Protein AF-0000000084686199 (afdb_homodimer)

Sequence (414 aa):
MIKLYGYPRSRSTRVVWMLEELGVDYEYIKIELLKGAGQAEDYLKVHADGKVPAIDDDGFVLTESAAIMTYLGDKYPASNLVPMPNSKQRAKYDEWCFFVLTELEQPLWTTGKHTFVFPEEKRVPEILEIARWEFLKACKVLAQRLENKTFALGESFSAIDILVAQTLLWAKAFDMPTGSKELDAYRDRISARPSLGRVVDRETAANMIKLYGYPRSRSTRVVWMLEELGVDYEYIKIELLKGAGQAEDYLKVHADGKVPAIDDDGFVLTESAAIMTYLGDKYPASNLVPMPNSKQRAKYDEWCFFVLTELEQPLWTTGKHTFVFPEEKRVPEILEIARWEFLKACKVLAQRLENKTFALGESFSAIDILVAQTLLWAKAFDMPTGSKELDAYRDRISARPSLGRVVDRETAAN

pLDDT: mean 95.41, std 4.51, range [64.5, 98.81]

Radius of gyration: 20.32 Å; Cα contacts (8 Å, |Δi|>4): 627; chains: 2; bounding box: 50×51×52 Å

Secondary structure (DSSP, 8-state):
-EEEEE-TTSTHHHHHHHHHHHT--EEEEE--GGGTGGG-HHHHTT-TTS-S-EEEETTEEEESHHHHHHHHHHHSGGG-SSPPTTSHHHHHHHHHHHHIIIIIHHHHHHHHIIIIIS-GGG--TTHHHHHHHHHHHHHHHHHHHTTT-SBTTBSS--HHHHHHHHHHHHHHHTT---S-HHHHHHHHHHHTSHHHHHHHHHHHHT-/-EEEEE-TTSTHHHHHHHHHHHT--EEEEE--GGGTGGG-HHHHTT-TTS-S-EEEETTEEEESHHHHHHHHHHHSGGG-SSPPTTSHHHHHHHHHHHHIIIIIHHHHHHHHIIIIIS-GGG--TTHHHHHHHHHHHHHHHHHHHTTT-SBTTBSS--HHHHHHHHHHHHHHHTT---S-HHHHHHHHHHHTSHHHHHHHHHHHHT-

Solvent-accessible surface area (backbone atoms only — not comparable to full-atom values): 22101 Å² total; per-residue (Å²): 110,37,33,37,38,23,38,75,91,41,61,21,44,53,43,46,31,50,39,49,69,67,68,57,80,65,45,79,42,74,48,52,55,94,78,46,46,23,70,34,69,76,43,31,72,72,28,76,81,28,63,59,25,33,35,34,54,78,81,49,67,44,42,47,46,68,28,42,47,51,46,52,21,60,75,44,52,88,68,52,36,40,60,59,76,88,34,72,63,27,38,48,48,43,26,48,52,50,45,44,54,62,45,42,36,40,27,52,51,52,40,43,39,42,72,68,66,43,57,77,91,69,39,48,70,76,48,45,63,52,23,50,52,48,27,39,55,33,37,52,48,48,50,59,66,35,58,97,40,90,24,69,89,32,93,50,75,34,54,60,42,46,55,52,28,53,47,50,48,49,29,55,75,68,71,44,77,61,89,40,72,64,55,53,50,50,30,51,58,62,60,64,40,68,39,48,58,52,33,52,51,53,44,54,66,68,102,108,36,33,35,38,23,38,73,92,42,60,21,45,53,44,47,29,50,39,49,68,66,68,57,79,65,46,80,44,73,48,51,55,95,78,47,45,23,70,34,71,77,42,31,74,70,27,76,83,28,64,57,26,32,35,35,55,77,80,49,68,44,42,48,46,69,28,43,47,49,45,51,21,61,74,44,53,88,69,52,36,40,60,59,76,90,33,73,62,25,39,51,50,43,24,49,52,48,45,44,54,62,45,42,36,40,27,52,50,52,41,42,38,41,72,69,66,43,57,76,92,68,39,48,69,78,48,46,63,51,23,51,53,48,28,38,55,34,35,52,47,49,49,61,66,38,57,98,40,91,23,68,89,32,94,50,74,34,54,61,43,47,54,51,29,53,46,50,48,49,29,54,75,67,71,44,78,60,88,41,72,65,54,53,50,49,31,52,59,61,59,64,39,68,40,48,58,53,34,52,51,54,45,53,69,67,101

Organism: NCBI:txid1198232

Foldseek 3Di:
DKEWEDAPLDLSLLVLLLCLLLVDDYHYHYQPVVVPSLVDPVNCVQPVVSHDTWMQDPNDIDGDSLVSSQVVCVVRVVSVQAPDPPDPLNVVVVVLVCLLVVQQQVLLVLLCCQPPVPPVVPHDPVCNVVSLVSNLVSLVVQCVQCVPALENSHDDHHSSLSSLLSSVVSCVVSVRDNPDPVSVVSSVVSCPDVSSVVSCVVNVVND/DKEWEDAPLDLSLLVLLLCLLLVDDYHYHYQPVVVPSLVDPVNCVQPVVSHDTWMQDPNDIDGDSLVSSQVVCVVRVVSVQAPDPPDPLNVVVVVLVCLLVVQQQVLLVLLCCQPPVPPVVPHDPVCNVVSLVSNLVSLVVQCVQCVPALENSHDDHHSSLSSLLSSVVSCVVSVRDNPDPVSVVSSVVSCPDVSSVVSCVVNVVND

Nearest PDB structures (foldseek):
  4gf0-assembly1_A  TM=7.961E-01  e=8.601E-12  Sulfitobacter sp. NAS-14.1
  3vwx-assembly2_B  TM=8.158E-01  e=9.839E-11  Musca domestica
  5a5k-assembly4_N  TM=7.632E-01  e=4.019E-11  Arabidopsis thaliana
  3zmk-assembly2_D  TM=8.577E-01  e=1.071E-09  Anopheles funestus
  5a4w-assembly1_F  TM=7.670E-01  e=1.878E-10  Arabidopsis thaliana

Structure (mmCIF, N/CA/C/O backbone):
data_AF-0000000084686199-model_v1
#
loop_
_entity.id
_entity.type
_entity.pdbx_description
1 polymer 'Glutathione S-transferase'
#
loop_
_atom_site.group_PDB
_atom_site.id
_atom_site.type_symbol
_atom_site.label_atom_id
_atom_site.label_alt_id
_atom_site.label_comp_id
_atom_site.label_asym_id
_atom_site.label_entity_id
_atom_site.label_seq_id
_atom_site.pdbx_PDB_ins_code
_atom_site.Cartn_x
_atom_site.Cartn_y
_atom_site.Cartn_z
_atom_site.occupancy
_atom_site.B_iso_or_equiv
_atom_site.auth_seq_id
_atom_site.auth_comp_id
_atom_site.auth_asym_id
_atom_site.auth_atom_id
_atom_site.pdbx_PDB_model_num
ATOM 1 N N . MET A 1 1 ? -10.711 6.617 24.469 1 91.88 1 MET A N 1
ATOM 2 C CA . MET A 1 1 ? -9.898 7.637 23.797 1 91.88 1 MET A CA 1
ATOM 3 C C . MET A 1 1 ? -8.859 6.992 22.891 1 91.88 1 MET A C 1
ATOM 5 O O . MET A 1 1 ? -8.281 5.961 23.234 1 91.88 1 MET A O 1
ATOM 9 N N . ILE A 1 2 ? -8.648 7.531 21.766 1 97.38 2 ILE A N 1
ATOM 10 C CA . ILE A 1 2 ? -7.695 6.988 20.797 1 97.38 2 ILE A CA 1
ATOM 11 C C . ILE A 1 2 ? -6.273 7.246 21.281 1 97.38 2 ILE A C 1
ATOM 13 O O . ILE A 1 2 ? -5.934 8.367 21.672 1 97.38 2 ILE A O 1
ATOM 17 N N . LYS A 1 3 ? -5.473 6.176 21.375 1 98.25 3 LYS A N 1
ATOM 18 C CA . LYS A 1 3 ? -4.031 6.273 21.578 1 98.25 3 LYS A CA 1
ATOM 19 C C . LYS A 1 3 ? -3.275 6.141 20.266 1 98.25 3 LYS A C 1
ATOM 21 O O . LYS A 1 3 ? -3.555 5.238 19.469 1 98.25 3 LYS A O 1
ATOM 26 N N . LEU A 1 4 ? -2.393 7.043 20.016 1 98.31 4 LEU A N 1
ATOM 27 C CA . LEU A 1 4 ? -1.535 6.984 18.844 1 98.31 4 LEU A CA 1
ATOM 28 C C . LEU A 1 4 ? -0.074 6.805 19.234 1 98.31 4 LEU A C 1
ATOM 30 O O . LEU A 1 4 ? 0.504 7.676 19.891 1 98.31 4 LEU A O 1
ATOM 34 N N . TYR A 1 5 ? 0.464 5.645 18.922 1 97.94 5 TYR A N 1
ATOM 35 C CA . TYR A 1 5 ? 1.896 5.402 19.047 1 97.94 5 TYR A CA 1
ATOM 36 C C . TYR A 1 5 ? 2.648 5.926 17.828 1 97.94 5 TYR A C 1
ATOM 38 O O . TYR A 1 5 ? 2.408 5.484 16.703 1 97.94 5 TYR A O 1
ATOM 46 N N . GLY A 1 6 ? 3.502 6.906 18.094 1 96.5 6 GLY A N 1
ATOM 47 C CA . GLY A 1 6 ? 4.16 7.555 16.969 1 96.5 6 GLY A CA 1
ATOM 48 C C . GLY A 1 6 ? 5.574 8 17.281 1 96.5 6 GLY A C 1
ATOM 49 O O . GLY A 1 6 ? 6.086 7.738 18.375 1 96.5 6 GLY A O 1
ATOM 50 N N . TYR A 1 7 ? 6.207 8.484 16.281 1 94.81 7 TYR A N 1
ATOM 51 C CA . TYR A 1 7 ? 7.531 9.094 16.312 1 94.81 7 TYR A CA 1
ATOM 52 C C . TYR A 1 7 ? 7.617 10.273 15.352 1 94.81 7 TYR A C 1
ATOM 54 O O . TYR A 1 7 ? 7.164 10.18 14.203 1 94.81 7 TYR A O 1
ATOM 62 N N . PRO A 1 8 ? 8.219 11.422 15.781 1 91.12 8 PRO A N 1
ATOM 63 C CA . PRO A 1 8 ? 8.266 12.594 14.906 1 91.12 8 PRO A CA 1
ATOM 64 C C . PRO A 1 8 ? 8.945 12.297 13.57 1 91.12 8 PRO A C 1
ATOM 66 O O . PRO A 1 8 ? 9.938 11.562 13.523 1 91.12 8 PRO A O 1
ATOM 69 N N . ARG A 1 9 ? 8.453 12.883 12.547 1 88.44 9 ARG A N 1
ATOM 70 C CA . ARG A 1 9 ? 8.992 12.805 11.188 1 88.44 9 ARG A CA 1
ATOM 71 C C . ARG A 1 9 ? 8.945 11.375 10.664 1 88.44 9 ARG A C 1
ATOM 73 O O . ARG A 1 9 ? 9.836 10.953 9.93 1 88.44 9 ARG A O 1
ATOM 80 N N . SER A 1 10 ? 8.062 10.594 11.156 1 93.88 10 SER A N 1
ATOM 81 C CA . SER A 1 10 ? 7.773 9.25 10.664 1 93.88 10 SER A CA 1
ATOM 82 C C . SER A 1 10 ? 6.41 9.195 9.984 1 93.88 10 SER A C 1
ATOM 84 O O . SER A 1 10 ? 5.781 10.227 9.758 1 93.88 10 SER A O 1
ATOM 86 N N . ARG A 1 11 ? 6.004 8.039 9.578 1 96.88 11 ARG A N 1
ATOM 87 C CA . ARG A 1 11 ? 4.691 7.879 8.953 1 96.88 11 ARG A CA 1
ATOM 88 C C . ARG A 1 11 ? 3.574 8.156 9.953 1 96.88 11 ARG A C 1
ATOM 90 O O . ARG A 1 11 ? 2.416 8.328 9.57 1 96.88 11 ARG A O 1
ATOM 97 N N . SER A 1 12 ? 3.904 8.211 11.25 1 97.25 12 SER A N 1
ATOM 98 C CA . SER A 1 12 ? 2.893 8.547 12.242 1 97.25 12 SER A CA 1
ATOM 99 C C . SER A 1 12 ? 2.461 10.008 12.117 1 97.25 12 SER A C 1
ATOM 101 O O . SER A 1 12 ? 1.386 10.383 12.594 1 97.25 12 SER A O 1
ATOM 103 N N . THR A 1 13 ? 3.314 10.836 11.469 1 97.19 13 THR A N 1
ATOM 104 C CA . THR A 1 13 ? 3.012 12.25 11.305 1 97.19 13 THR A CA 1
ATOM 105 C C . THR A 1 13 ? 1.723 12.438 10.508 1 97.19 13 THR A C 1
ATOM 107 O O . THR A 1 13 ? 0.923 13.328 10.812 1 97.19 13 THR A O 1
ATOM 110 N N . ARG A 1 14 ? 1.491 11.617 9.531 1 98 14 ARG A N 1
ATOM 111 C CA . ARG A 1 14 ? 0.288 11.781 8.727 1 98 14 ARG A CA 1
ATOM 112 C C . ARG A 1 14 ? -0.955 11.359 9.5 1 98 14 ARG A C 1
ATOM 114 O O . ARG A 1 14 ? -2.047 11.883 9.266 1 98 14 ARG A O 1
ATOM 121 N N . VAL A 1 15 ? -0.817 10.445 10.469 1 98.44 15 VAL A N 1
ATOM 122 C CA . VAL A 1 15 ? -1.944 10.055 11.312 1 98.44 15 VAL A CA 1
ATOM 123 C C . VAL A 1 15 ? -2.256 11.172 12.305 1 98.44 15 VAL A C 1
ATOM 125 O O . VAL A 1 15 ? -3.422 11.492 12.547 1 98.44 15 VAL A O 1
ATOM 128 N N . VAL A 1 16 ? -1.215 11.805 12.867 1 98 16 VAL A N 1
ATOM 129 C CA . VAL A 1 16 ? -1.406 12.977 13.719 1 98 16 VAL A CA 1
ATOM 130 C C . VAL A 1 16 ? -2.143 14.062 12.938 1 98 16 VAL A C 1
ATOM 132 O O . VAL A 1 16 ? -3.113 14.641 13.43 1 98 16 VAL A O 1
ATOM 135 N N . TRP A 1 17 ? -1.646 14.297 11.734 1 98.31 17 TRP A N 1
ATOM 136 C CA . TRP A 1 17 ? -2.246 15.297 10.852 1 98.31 17 TRP A CA 1
ATOM 137 C C . TRP A 1 17 ? -3.727 15.016 10.633 1 98.31 17 TRP A C 1
ATOM 139 O O . TRP A 1 17 ? -4.566 15.906 10.766 1 98.31 17 TRP A O 1
ATOM 149 N N . MET A 1 18 ? -4.07 13.758 10.375 1 98.31 18 MET A N 1
ATOM 150 C CA . MET A 1 18 ? -5.453 13.32 10.195 1 98.31 18 MET A CA 1
ATOM 151 C C . MET A 1 18 ? -6.285 13.609 11.438 1 98.31 18 MET A C 1
ATOM 153 O O . MET A 1 18 ? -7.402 14.125 11.336 1 98.31 18 MET A O 1
ATOM 157 N N . LEU A 1 19 ? -5.785 13.227 12.578 1 98.19 19 LEU A N 1
ATOM 158 C CA . LEU A 1 19 ? -6.5 13.422 13.836 1 98.19 19 LEU A CA 1
ATOM 159 C C . LEU A 1 19 ? -6.727 14.906 14.109 1 98.19 19 LEU A C 1
ATOM 161 O O . LEU A 1 19 ? -7.793 15.297 14.586 1 98.19 19 LEU A O 1
ATOM 165 N N . GLU A 1 20 ? -5.734 15.711 13.789 1 97.69 20 GLU A N 1
ATOM 166 C CA . GLU A 1 20 ? -5.863 17.156 13.953 1 97.69 20 GLU A CA 1
ATOM 167 C C . GLU A 1 20 ? -6.922 17.719 13.008 1 97.69 20 GLU A C 1
ATOM 169 O O . GLU A 1 20 ? -7.676 18.625 13.391 1 97.69 20 GLU A O 1
ATOM 174 N N . GLU A 1 21 ? -6.961 17.266 11.797 1 98 21 GLU A N 1
ATOM 175 C CA . GLU A 1 21 ? -7.992 17.688 10.852 1 98 21 GLU A CA 1
ATOM 176 C C . GLU A 1 21 ? -9.383 17.297 11.344 1 98 21 GLU A C 1
ATOM 178 O O . GLU A 1 21 ? -10.352 18.031 11.133 1 98 21 GLU A O 1
ATOM 183 N N . LEU A 1 22 ? -9.492 16.125 11.945 1 97.69 22 LEU A N 1
ATOM 184 C CA . LEU A 1 22 ? -10.766 15.617 12.445 1 97.69 22 LEU A CA 1
ATOM 185 C C . LEU A 1 22 ? -11.211 16.375 13.688 1 97.69 22 LEU A C 1
ATOM 187 O O . LEU A 1 22 ? -12.398 16.391 14.023 1 97.69 22 LEU A O 1
ATOM 191 N N . GLY A 1 23 ? -10.266 16.938 14.391 1 96.38 23 GLY A N 1
ATOM 192 C CA . GLY A 1 23 ? -10.57 17.672 15.609 1 96.38 23 GLY A CA 1
ATOM 193 C C . GLY A 1 23 ? -10.984 16.766 16.75 1 96.38 23 GLY A C 1
ATOM 194 O O . GLY A 1 23 ? -11.859 17.125 17.547 1 96.38 23 GLY A O 1
ATOM 195 N N . VAL A 1 24 ? -10.43 15.602 16.828 1 95.94 24 VAL A N 1
ATOM 196 C CA . VAL A 1 24 ? -10.789 14.656 17.875 1 95.94 24 VAL A CA 1
ATOM 197 C C . VAL A 1 24 ? -9.656 14.539 18.891 1 95.94 24 VAL A C 1
ATOM 199 O O . VAL A 1 24 ? -8.484 14.703 18.531 1 95.94 24 VAL A O 1
ATOM 202 N N . ASP A 1 25 ? -10.055 14.258 20.078 1 95.56 25 ASP A N 1
ATOM 203 C CA . ASP A 1 25 ? -9.062 14.07 21.125 1 95.56 25 ASP A CA 1
ATOM 204 C C . ASP A 1 25 ? -8.367 12.719 21 1 95.56 25 ASP A C 1
ATOM 206 O O . ASP A 1 25 ? -9 11.719 20.656 1 95.56 25 ASP A O 1
ATOM 210 N N . TYR A 1 26 ? -7.102 12.719 21.281 1 97.12 26 TYR A N 1
ATOM 211 C CA . TYR A 1 26 ? -6.301 11.5 21.281 1 97.12 26 TYR A CA 1
ATOM 212 C C . TYR A 1 26 ? -5.094 11.633 22.203 1 97.12 26 TYR A C 1
ATOM 214 O O . TYR A 1 26 ? -4.703 12.742 22.562 1 97.12 26 TYR A O 1
ATOM 222 N N . GLU A 1 27 ? -4.578 10.539 22.625 1 97.19 27 GLU A N 1
ATOM 223 C CA . GLU A 1 27 ? -3.332 10.477 23.375 1 97.19 27 GLU A CA 1
ATOM 224 C C . GLU A 1 27 ? -2.16 10.094 22.484 1 97.19 27 GLU A C 1
ATOM 226 O O . GLU A 1 27 ? -2.191 9.055 21.828 1 97.19 27 GLU A O 1
ATOM 231 N N . TYR A 1 28 ? -1.181 10.945 22.406 1 96.38 28 TYR A N 1
ATOM 232 C CA . TYR A 1 28 ? 0.023 10.672 21.625 1 96.38 28 TYR A CA 1
ATOM 233 C C . TYR A 1 28 ? 1.096 10.016 22.484 1 96.38 28 TYR A C 1
ATOM 235 O O . TYR A 1 28 ? 1.507 10.578 23.516 1 96.38 28 TYR A O 1
ATOM 243 N N . ILE A 1 29 ? 1.559 8.859 22.172 1 95.88 29 ILE A N 1
ATOM 244 C CA . ILE A 1 29 ? 2.604 8.109 22.859 1 95.88 29 ILE A CA 1
ATOM 245 C C . ILE A 1 29 ? 3.832 7.984 21.969 1 95.88 29 ILE A C 1
ATOM 247 O O . ILE A 1 29 ? 3.805 7.266 20.969 1 95.88 29 ILE A O 1
ATOM 251 N N . LYS A 1 30 ? 4.859 8.68 22.328 1 95.31 30 LYS A N 1
ATOM 252 C CA . LYS A 1 30 ? 6.09 8.648 21.547 1 95.31 30 LYS A CA 1
ATOM 253 C C . LYS A 1 30 ? 6.859 7.348 21.781 1 95.31 30 LYS A C 1
ATOM 255 O O . LYS A 1 30 ? 7.129 6.977 22.922 1 95.31 30 LYS A O 1
ATOM 260 N N . ILE A 1 31 ? 7.18 6.637 20.688 1 94.5 31 ILE A N 1
ATOM 261 C CA . ILE A 1 31 ? 8.031 5.449 20.734 1 94.5 31 ILE A CA 1
ATOM 262 C C . ILE A 1 31 ? 9.453 5.816 20.312 1 94.5 31 ILE A C 1
ATOM 264 O O . ILE A 1 31 ? 9.688 6.188 19.172 1 94.5 31 ILE A O 1
ATOM 268 N N . GLU A 1 32 ? 10.406 5.699 21.219 1 91 32 GLU A N 1
ATOM 269 C CA . GLU A 1 32 ? 11.797 6.043 20.938 1 91 32 GLU A CA 1
ATOM 270 C C . GLU A 1 32 ? 12.445 4.992 20.031 1 91 32 GLU A C 1
ATOM 272 O O . GLU A 1 32 ? 13.281 4.207 20.484 1 91 32 GLU A O 1
ATOM 277 N N . LEU A 1 33 ? 12.227 5.043 18.797 1 86.81 33 LEU A N 1
ATOM 278 C CA . LEU A 1 33 ? 12.656 4.051 17.812 1 86.81 33 LEU A CA 1
ATOM 279 C C . LEU A 1 33 ? 14.18 3.957 17.781 1 86.81 33 LEU A C 1
ATOM 281 O O . LEU A 1 33 ? 14.742 2.859 17.688 1 86.81 33 LEU A O 1
ATOM 285 N N . LEU A 1 34 ? 14.852 5.066 17.891 1 82.62 34 LEU A N 1
ATOM 286 C CA . LEU A 1 34 ? 16.312 5.105 17.75 1 82.62 34 LEU A CA 1
ATOM 287 C C . LEU A 1 34 ? 16.984 4.52 19 1 82.62 34 LEU A C 1
ATOM 289 O O . LEU A 1 34 ? 18.172 4.184 18.953 1 82.62 34 LEU A O 1
ATOM 293 N N . LYS A 1 35 ? 16.203 4.398 20.062 1 84.75 35 LYS A N 1
ATOM 294 C CA . LYS A 1 35 ? 16.734 3.836 21.297 1 84.75 35 LYS A CA 1
ATOM 295 C C . LYS A 1 35 ? 16.297 2.389 21.469 1 84.75 35 LYS A C 1
ATOM 297 O O . LYS A 1 35 ? 16.438 1.821 22.562 1 84.75 35 LYS A O 1
ATOM 302 N N . GLY A 1 36 ? 15.57 1.92 20.469 1 85.81 36 GLY A N 1
ATOM 303 C CA . GLY A 1 36 ? 15.203 0.512 20.469 1 85.81 36 GLY A CA 1
ATOM 304 C C . GLY A 1 36 ? 13.852 0.249 21.094 1 85.81 36 GLY A C 1
ATOM 305 O O . GLY A 1 36 ? 13.438 -0.904 21.234 1 85.81 36 GLY A O 1
ATOM 306 N N . ALA A 1 37 ? 13.125 1.212 21.438 1 86.19 37 ALA A N 1
ATOM 307 C CA . ALA A 1 37 ? 11.852 1.062 22.125 1 86.19 37 ALA A CA 1
ATOM 308 C C . ALA A 1 37 ? 10.844 0.319 21.266 1 86.19 37 ALA A C 1
ATOM 310 O O . ALA A 1 37 ? 9.891 -0.275 21.766 1 86.19 37 ALA A O 1
ATOM 311 N N . GLY A 1 38 ? 11.047 0.394 20 1 88.75 38 GLY A N 1
ATOM 312 C CA . GLY A 1 38 ? 10.18 -0.332 19.094 1 88.75 38 GLY A CA 1
ATOM 313 C C . GLY A 1 38 ? 10.289 -1.839 19.234 1 88.75 38 GLY A C 1
ATOM 314 O O . GLY A 1 38 ? 9.391 -2.572 18.812 1 88.75 38 GLY A O 1
ATOM 315 N N . GLN A 1 39 ? 11.273 -2.301 19.891 1 88.25 39 GLN A N 1
ATOM 316 C CA . GLN A 1 39 ? 11.516 -3.734 20 1 88.25 39 GLN A CA 1
ATOM 317 C C . GLN A 1 39 ? 11.188 -4.23 21.406 1 88.25 39 GLN A C 1
ATOM 319 O O . GLN A 1 39 ? 11.383 -5.41 21.719 1 88.25 39 GLN A O 1
ATOM 324 N N . ALA A 1 40 ? 10.734 -3.33 22.219 1 90.94 40 ALA A N 1
ATOM 325 C CA . ALA A 1 40 ? 10.305 -3.734 23.547 1 90.94 40 ALA A CA 1
ATOM 326 C C . ALA A 1 40 ? 9.117 -4.691 23.484 1 90.94 40 ALA A C 1
ATOM 328 O O . ALA A 1 40 ? 8.227 -4.52 22.641 1 90.94 40 ALA A O 1
ATOM 329 N N . GLU A 1 41 ? 9.102 -5.629 24.344 1 90.81 41 GLU A N 1
ATOM 330 C CA . GLU A 1 41 ? 8.094 -6.684 24.344 1 90.81 41 GLU A CA 1
ATOM 331 C C . GLU A 1 41 ? 6.684 -6.105 24.406 1 90.81 41 GLU A C 1
ATOM 333 O O . GLU A 1 41 ? 5.789 -6.555 23.688 1 90.81 41 GLU A O 1
ATOM 338 N N . ASP A 1 42 ? 6.5 -5.188 25.25 1 91.31 42 ASP A N 1
ATOM 339 C CA . ASP A 1 42 ? 5.176 -4.605 25.438 1 91.31 42 ASP A CA 1
ATOM 340 C C . ASP A 1 42 ? 4.699 -3.896 24.172 1 91.31 42 ASP A C 1
ATOM 342 O O . ASP A 1 42 ? 3.512 -3.928 23.844 1 91.31 42 ASP A O 1
ATOM 346 N N . TYR A 1 43 ? 5.691 -3.24 23.469 1 93.06 43 TYR A N 1
ATOM 347 C CA . TYR A 1 43 ? 5.289 -2.529 22.266 1 93.06 43 TYR A CA 1
ATOM 348 C C . TYR A 1 43 ? 5.082 -3.498 21.109 1 93.06 43 TYR A C 1
ATOM 350 O O . TYR A 1 43 ? 4.223 -3.277 20.25 1 93.06 43 TYR A O 1
ATOM 358 N N . LEU A 1 44 ? 5.824 -4.578 21.125 1 91.5 44 LEU A N 1
ATOM 359 C CA . LEU A 1 44 ? 5.688 -5.57 20.078 1 91.5 44 LEU A CA 1
ATOM 360 C C . LEU A 1 44 ? 4.312 -6.227 20.109 1 91.5 44 LEU A C 1
ATOM 362 O O . LEU A 1 44 ? 3.852 -6.773 19.109 1 91.5 44 LEU A O 1
ATOM 366 N N . LYS A 1 45 ? 3.627 -6.121 21.172 1 90.81 45 LYS A N 1
ATOM 367 C CA . LYS A 1 45 ? 2.248 -6.594 21.281 1 90.81 45 LYS A CA 1
ATOM 368 C C . LYS A 1 45 ? 1.286 -5.645 20.578 1 90.81 45 LYS A C 1
ATOM 370 O O . LYS A 1 45 ? 0.172 -6.031 20.219 1 90.81 45 LYS A O 1
ATOM 375 N N . VAL A 1 46 ? 1.719 -4.383 20.438 1 92.62 46 VAL A N 1
ATOM 376 C CA . VAL A 1 46 ? 0.921 -3.359 19.766 1 92.62 46 VAL A CA 1
ATOM 377 C C . VAL A 1 46 ? 1.222 -3.369 18.266 1 92.62 46 VAL A C 1
ATOM 379 O O . VAL A 1 46 ? 0.303 -3.408 17.438 1 92.62 46 VAL A O 1
ATOM 382 N N . HIS A 1 47 ? 2.482 -3.406 17.984 1 94 47 HIS A N 1
ATOM 383 C CA . HIS A 1 47 ? 2.979 -3.439 16.609 1 94 47 HIS A CA 1
ATOM 384 C C . HIS A 1 47 ? 3.998 -4.559 16.422 1 94 47 HIS A C 1
ATOM 386 O O . HIS A 1 47 ? 5.172 -4.398 16.766 1 94 47 HIS A O 1
ATOM 392 N N . ALA A 1 48 ? 3.633 -5.555 15.742 1 89.12 48 ALA A N 1
ATOM 393 C CA . ALA A 1 48 ? 4.422 -6.777 15.633 1 89.12 48 ALA A CA 1
ATOM 394 C C . ALA A 1 48 ? 5.766 -6.508 14.953 1 89.12 48 ALA A C 1
ATOM 396 O O . ALA A 1 48 ? 6.746 -7.211 15.211 1 89.12 48 ALA A O 1
ATOM 397 N N . ASP A 1 49 ? 5.855 -5.457 14.156 1 90.25 49 ASP A N 1
ATOM 398 C CA . ASP A 1 49 ? 7.082 -5.105 13.453 1 90.25 49 ASP A CA 1
ATOM 399 C C . ASP A 1 49 ? 7.891 -4.078 14.234 1 90.25 49 ASP A C 1
ATOM 401 O O . ASP A 1 49 ? 8.984 -3.688 13.82 1 90.25 49 ASP A O 1
ATOM 405 N N . GLY A 1 50 ? 7.328 -3.615 15.344 1 91.88 50 GLY A N 1
ATOM 406 C CA . GLY A 1 50 ? 8.016 -2.631 16.172 1 91.88 50 GLY A CA 1
ATOM 407 C C . GLY A 1 50 ? 8.102 -1.265 15.523 1 91.88 50 GLY A C 1
ATOM 408 O O . GLY A 1 50 ? 8.961 -0.458 15.875 1 91.88 50 GLY A O 1
ATOM 409 N N . LYS A 1 51 ? 7.27 -1.052 14.57 1 94 51 LYS A N 1
ATOM 410 C CA . LYS A 1 51 ? 7.277 0.207 13.828 1 94 51 LYS A CA 1
ATOM 411 C C . LYS A 1 51 ? 6.16 1.131 14.305 1 94 51 LYS A C 1
ATOM 413 O O . LYS A 1 51 ? 5.508 0.859 15.312 1 94 51 LYS A O 1
ATOM 418 N N . VAL A 1 52 ? 6.102 2.281 13.766 1 96 52 VAL A N 1
ATOM 419 C CA . VAL A 1 52 ? 5.012 3.238 13.93 1 96 52 VAL A CA 1
ATOM 420 C C . VAL A 1 52 ? 4.484 3.656 12.562 1 96 52 VAL A C 1
ATOM 422 O O . VAL A 1 52 ? 5.199 3.568 11.555 1 96 52 VAL A O 1
ATOM 425 N N . PRO A 1 53 ? 3.277 4.031 12.453 1 98 53 PRO A N 1
ATOM 426 C CA . PRO A 1 53 ? 2.297 4.293 13.516 1 98 53 PRO A CA 1
ATOM 427 C C . PRO A 1 53 ? 1.532 3.039 13.93 1 98 53 PRO A C 1
ATOM 429 O O . PRO A 1 53 ? 1.497 2.057 13.18 1 98 53 PRO A O 1
ATOM 432 N N . ALA A 1 54 ? 0.944 3.119 15.102 1 98.44 54 ALA A N 1
ATOM 433 C CA . ALA A 1 54 ? -0.127 2.246 15.578 1 98.44 54 ALA A CA 1
ATOM 434 C C . ALA A 1 54 ? -1.156 3.031 16.391 1 98.44 54 ALA A C 1
ATOM 436 O O . ALA A 1 54 ? -0.817 4.02 17.047 1 98.44 54 ALA A O 1
ATOM 437 N N . ILE A 1 55 ? -2.387 2.641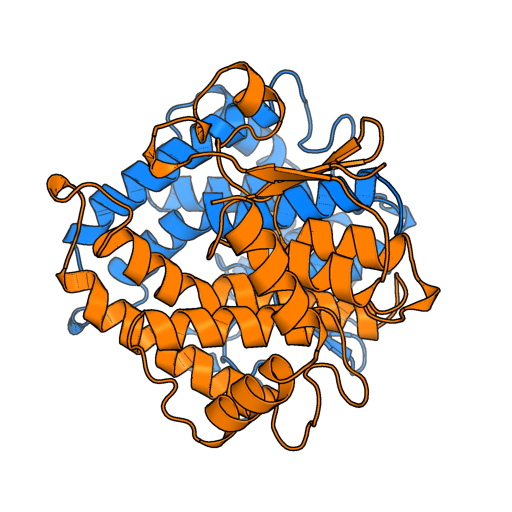 16.297 1 98.62 55 ILE A N 1
ATOM 438 C CA . ILE A 1 55 ? -3.375 3.23 17.188 1 98.62 55 ILE A CA 1
ATOM 439 C C . ILE A 1 55 ? -3.996 2.141 18.062 1 98.62 55 ILE A C 1
ATOM 441 O O . ILE A 1 55 ? -3.984 0.962 17.703 1 98.62 55 ILE A O 1
ATOM 445 N N . ASP A 1 56 ? -4.441 2.463 19.188 1 98.44 56 ASP A N 1
ATOM 446 C CA . ASP A 1 56 ? -5.316 1.698 20.078 1 98.44 56 ASP A CA 1
ATOM 447 C C . ASP A 1 56 ? -6.605 2.465 20.375 1 98.44 56 ASP A C 1
ATOM 449 O O . ASP A 1 56 ? -6.594 3.441 21.125 1 98.44 56 ASP A O 1
ATOM 453 N N . ASP A 1 57 ? -7.672 2.154 19.672 1 98.19 57 ASP A N 1
ATOM 454 C CA . ASP A 1 57 ? -8.984 2.76 19.859 1 98.19 57 ASP A CA 1
ATOM 455 C C . ASP A 1 57 ? -9.852 1.899 20.781 1 98.19 57 ASP A C 1
ATOM 457 O O . ASP A 1 57 ? -10.719 1.164 20.312 1 98.19 57 ASP A O 1
ATOM 461 N N . ASP A 1 58 ? -9.695 2.061 22.109 1 96.69 58 ASP A N 1
ATOM 462 C CA . ASP A 1 58 ? -10.422 1.316 23.141 1 96.69 58 ASP A CA 1
ATOM 463 C C . ASP A 1 58 ? -10.258 -0.189 22.938 1 96.69 58 ASP A C 1
ATOM 465 O O . ASP A 1 58 ? -11.242 -0.927 22.875 1 96.69 58 ASP A O 1
ATOM 469 N N . GLY A 1 59 ? -9.062 -0.581 22.703 1 96.69 59 GLY A N 1
ATOM 470 C CA . GLY A 1 59 ? -8.75 -1.997 22.594 1 96.69 59 GLY A CA 1
ATOM 471 C C . GLY A 1 59 ? -8.594 -2.463 21.156 1 96.69 59 GLY A C 1
ATOM 472 O O . GLY A 1 59 ? -8.062 -3.545 20.906 1 96.69 59 GLY A O 1
ATOM 473 N N . PHE A 1 60 ? -9.031 -1.702 20.219 1 97.75 60 PHE A N 1
ATOM 474 C CA . PHE A 1 60 ? -8.859 -2.035 18.812 1 97.75 60 PHE A CA 1
ATOM 475 C C . PHE A 1 60 ? -7.539 -1.479 18.281 1 97.75 60 PHE A C 1
ATOM 477 O O . PHE A 1 60 ? -7.43 -0.281 18.016 1 97.75 60 PHE A O 1
ATOM 484 N N . VAL A 1 61 ? -6.566 -2.365 18.031 1 98.12 61 VAL A N 1
ATOM 485 C CA . VAL A 1 61 ? -5.23 -1.966 17.594 1 98.12 61 VAL A CA 1
ATOM 486 C C . VAL A 1 61 ? -5.137 -2.047 16.078 1 98.12 61 VAL A C 1
ATOM 488 O O . VAL A 1 61 ? -5.566 -3.031 15.469 1 98.12 61 VAL A O 1
ATOM 491 N N . LEU A 1 62 ? -4.641 -1.029 15.523 1 98.44 62 LEU A N 1
ATOM 492 C CA . LEU A 1 62 ? -4.5 -0.946 14.078 1 98.44 62 LEU A CA 1
ATOM 493 C C . LEU A 1 62 ? -3.166 -0.317 13.695 1 98.44 62 LEU A C 1
ATOM 495 O O . LEU A 1 62 ? -2.744 0.67 14.305 1 98.44 62 LEU A O 1
ATOM 499 N N . THR A 1 63 ? -2.516 -0.915 12.68 1 98 63 THR A N 1
ATOM 500 C CA . THR A 1 63 ? -1.269 -0.38 12.148 1 98 63 THR A CA 1
ATOM 501 C C . THR A 1 63 ? -1.434 0.011 10.68 1 98 63 THR A C 1
ATOM 503 O O . THR A 1 63 ? -2.535 -0.059 10.133 1 98 63 THR A O 1
ATOM 506 N N . GLU A 1 64 ? -0.328 0.432 10.078 1 98.25 64 GLU A N 1
ATOM 507 C CA . GLU A 1 64 ? -0.318 0.928 8.703 1 98.25 64 GLU A CA 1
ATOM 508 C C . GLU A 1 64 ? -1.02 2.279 8.602 1 98.25 64 GLU A C 1
ATOM 510 O O . GLU A 1 64 ? -2.232 2.373 8.805 1 98.25 64 GLU A O 1
ATOM 515 N N . SER A 1 65 ? -0.315 3.271 8.211 1 98.5 65 SER A N 1
ATOM 516 C CA . SER A 1 65 ? -0.771 4.656 8.289 1 98.5 65 SER A CA 1
ATOM 517 C C . SER A 1 65 ? -2.016 4.879 7.438 1 98.5 65 SER A C 1
ATOM 519 O O . SER A 1 65 ? -2.99 5.477 7.898 1 98.5 65 SER A O 1
ATOM 521 N N . ALA A 1 66 ? -2.014 4.34 6.199 1 98.69 66 ALA A N 1
ATOM 522 C CA . ALA A 1 66 ? -3.156 4.562 5.316 1 98.69 66 ALA A CA 1
ATOM 523 C C . ALA A 1 66 ? -4.398 3.838 5.828 1 98.69 66 ALA A C 1
ATOM 525 O O . ALA A 1 66 ? -5.516 4.348 5.711 1 98.69 66 ALA A O 1
ATOM 526 N N . ALA A 1 67 ? -4.23 2.607 6.375 1 98.75 67 ALA A N 1
ATOM 527 C CA . ALA A 1 67 ? -5.344 1.882 6.98 1 98.75 67 ALA A CA 1
ATOM 528 C C . ALA A 1 67 ? -5.918 2.65 8.164 1 98.75 67 ALA A C 1
ATOM 530 O O . ALA A 1 67 ? -7.141 2.746 8.32 1 98.75 67 ALA A O 1
ATOM 531 N N . ILE A 1 68 ? -5.035 3.203 8.984 1 98.81 68 ILE A N 1
ATOM 532 C CA . ILE A 1 68 ? -5.445 3.973 10.148 1 98.81 68 ILE A CA 1
ATOM 533 C C . ILE A 1 68 ? -6.234 5.203 9.703 1 98.81 68 ILE A C 1
ATOM 535 O O . ILE A 1 68 ? -7.301 5.496 10.25 1 98.81 68 ILE A O 1
ATOM 539 N N . MET A 1 69 ? -5.719 5.898 8.711 1 98.75 69 MET A N 1
ATOM 540 C CA . MET A 1 69 ? -6.3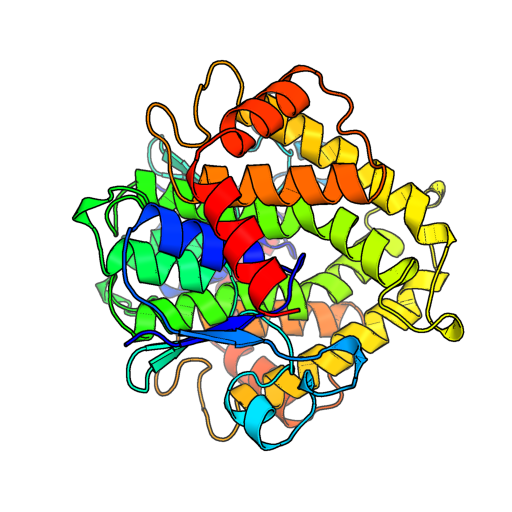79 7.109 8.234 1 98.75 69 MET A CA 1
ATOM 541 C C . MET A 1 69 ? -7.758 6.789 7.66 1 98.75 69 MET A C 1
ATOM 543 O O . MET A 1 69 ? -8.719 7.52 7.902 1 98.75 69 MET A O 1
ATOM 547 N N . THR A 1 70 ? -7.836 5.703 6.906 1 98.69 70 THR A N 1
ATOM 548 C CA . THR A 1 70 ? -9.117 5.277 6.363 1 98.69 70 THR A CA 1
ATOM 549 C C . THR A 1 70 ? -10.094 4.941 7.484 1 98.69 70 THR A C 1
ATOM 551 O O . THR A 1 70 ? -11.25 5.375 7.461 1 98.69 70 THR A O 1
ATOM 554 N N . TYR A 1 71 ? -9.633 4.184 8.508 1 98.69 71 TYR A N 1
ATOM 555 C CA . TYR A 1 71 ? -10.438 3.82 9.672 1 98.69 71 TYR A CA 1
ATOM 556 C C . TYR A 1 71 ? -10.961 5.059 10.383 1 98.69 71 TYR A C 1
ATOM 558 O O . TYR A 1 71 ? -12.156 5.148 10.688 1 98.69 71 TYR A O 1
ATOM 566 N N . LEU A 1 72 ? -10.133 6.035 10.57 1 98.62 72 LEU A N 1
ATOM 567 C CA . LEU A 1 72 ? -10.508 7.266 11.266 1 98.62 72 LEU A CA 1
ATOM 568 C C . LEU A 1 72 ? -11.508 8.062 10.438 1 98.62 72 LEU A C 1
ATOM 570 O O . LEU A 1 72 ? -12.469 8.617 10.984 1 98.62 72 LEU A O 1
ATOM 574 N N . GLY A 1 73 ? -11.273 8.148 9.141 1 98.12 73 GLY A N 1
ATOM 575 C CA . GLY A 1 73 ? -12.227 8.82 8.281 1 98.12 73 GLY A CA 1
ATOM 576 C C . GLY A 1 73 ? -13.609 8.203 8.32 1 98.12 73 GLY A C 1
ATOM 577 O O . GLY A 1 73 ? -14.617 8.914 8.305 1 98.12 73 GLY A O 1
ATOM 578 N N . ASP A 1 74 ? -13.664 6.879 8.336 1 97.88 74 ASP A N 1
ATOM 579 C CA . ASP A 1 74 ? -14.93 6.16 8.406 1 97.88 74 ASP A CA 1
ATOM 580 C C . ASP A 1 74 ? -15.602 6.355 9.758 1 97.88 74 ASP A C 1
ATOM 582 O O . ASP A 1 74 ? -16.828 6.395 9.852 1 97.88 74 ASP A O 1
ATOM 586 N N . LYS A 1 75 ? -14.82 6.426 10.773 1 97.31 75 LYS A N 1
ATOM 587 C CA . LYS A 1 75 ? -15.328 6.598 12.133 1 97.31 75 LYS A CA 1
ATOM 588 C C . LYS A 1 75 ? -15.938 7.984 12.32 1 97.31 75 LYS A C 1
ATOM 590 O O . LYS A 1 75 ? -16.891 8.148 13.078 1 97.31 75 LYS A O 1
ATOM 595 N N . TYR A 1 76 ? -15.414 8.961 11.617 1 97.38 76 TYR A N 1
ATOM 596 C CA . TYR A 1 76 ? -15.898 10.336 11.695 1 97.38 76 TYR A CA 1
ATOM 597 C C . TYR A 1 76 ? -16.297 10.844 10.312 1 97.38 76 TYR A C 1
ATOM 599 O O . TYR A 1 76 ? -15.695 11.797 9.797 1 97.38 76 TYR A O 1
ATOM 607 N N . PRO A 1 77 ? -17.359 10.344 9.82 1 95.81 77 PRO A N 1
ATOM 608 C CA . PRO A 1 77 ? -17.703 10.586 8.414 1 95.81 77 PRO A CA 1
ATOM 609 C C . PRO A 1 77 ? -18.109 12.039 8.148 1 95.81 77 PRO A C 1
ATOM 611 O O . PRO A 1 77 ? -18.078 12.484 7 1 95.81 77 PRO A O 1
ATOM 614 N N . ALA A 1 78 ? -18.453 12.789 9.156 1 95.75 78 ALA A N 1
ATOM 615 C CA . ALA A 1 78 ? -18.875 14.18 8.992 1 95.75 78 ALA A CA 1
ATOM 616 C C . ALA A 1 78 ? -17.734 15.039 8.445 1 95.75 78 ALA A C 1
ATOM 618 O O . ALA A 1 78 ? -17.969 16.094 7.855 1 95.75 78 ALA A O 1
ATOM 619 N N . SER A 1 79 ? -16.516 14.586 8.586 1 94.69 79 SER A N 1
ATOM 620 C CA . SER A 1 79 ? -15.344 15.336 8.133 1 94.69 79 SER A CA 1
ATOM 621 C C . SER A 1 79 ? -15.211 15.297 6.617 1 94.69 79 SER A C 1
ATOM 623 O O . SER A 1 79 ? -14.539 16.141 6.023 1 94.69 79 SER A O 1
ATOM 625 N N . ASN A 1 80 ? -15.742 14.234 6.004 1 96 80 ASN A N 1
ATOM 626 C CA . ASN A 1 80 ? -15.672 14 4.566 1 96 80 ASN A CA 1
ATOM 627 C C . ASN A 1 80 ? -14.227 13.867 4.09 1 96 80 ASN A C 1
ATOM 629 O O . ASN A 1 80 ? -13.914 14.227 2.951 1 96 80 ASN A O 1
ATOM 633 N N . LEU A 1 81 ? -13.359 13.461 4.945 1 98.06 81 LEU A N 1
ATOM 634 C CA . LEU A 1 81 ? -11.945 13.328 4.598 1 98.06 81 LEU A CA 1
ATOM 635 C C . LEU A 1 81 ? -11.688 12.023 3.852 1 98.06 81 LEU A C 1
ATOM 637 O O . LEU A 1 81 ? -10.641 11.859 3.225 1 98.06 81 LEU A O 1
ATOM 641 N N . VAL A 1 82 ? -12.562 11.023 4.02 1 98.12 82 VAL A N 1
ATOM 642 C CA . VAL A 1 82 ? -12.547 9.758 3.301 1 98.12 82 VAL A CA 1
ATOM 643 C C . VAL A 1 82 ? -13.898 9.539 2.625 1 98.12 82 VAL A C 1
ATOM 645 O O . VAL A 1 82 ? -14.945 9.703 3.25 1 98.12 82 VAL A O 1
ATOM 648 N N . PRO A 1 83 ? -13.859 9.242 1.322 1 97.44 83 PRO A N 1
ATOM 649 C CA . PRO A 1 83 ? -15.133 9.055 0.623 1 97.44 83 PRO A CA 1
ATOM 650 C C . PRO A 1 83 ? -15.977 7.926 1.212 1 97.44 83 PRO A C 1
ATOM 652 O O . PRO A 1 83 ? -15.438 7.012 1.837 1 97.44 83 PRO A O 1
ATOM 655 N N . MET A 1 84 ? -17.281 7.973 0.968 1 96.69 84 MET A N 1
ATOM 656 C CA . MET A 1 84 ? -18.219 6.984 1.482 1 96.69 84 MET A CA 1
ATOM 657 C C . MET A 1 84 ? -17.844 5.582 1.024 1 96.69 84 MET A C 1
ATOM 659 O O . MET A 1 84 ? -17.438 5.387 -0.125 1 96.69 84 MET A O 1
ATOM 663 N N . PRO A 1 85 ? -17.984 4.637 1.931 1 95.5 85 PRO A N 1
ATOM 664 C CA . PRO A 1 85 ? -17.672 3.26 1.549 1 95.5 85 PRO A CA 1
ATOM 665 C C . PRO A 1 85 ? -18.516 2.762 0.378 1 95.5 85 PRO A C 1
ATOM 667 O O . PRO A 1 85 ? -19.656 3.174 0.226 1 95.5 85 PRO A O 1
ATOM 670 N N . ASN A 1 86 ? -17.969 1.906 -0.438 1 93.56 86 ASN A N 1
ATOM 671 C CA . ASN A 1 86 ? -18.625 1.232 -1.55 1 93.56 86 ASN A CA 1
ATOM 672 C C . ASN A 1 86 ? -19 2.215 -2.654 1 93.56 86 ASN A C 1
ATOM 674 O O . ASN A 1 86 ? -19.938 1.965 -3.416 1 93.56 86 ASN A O 1
ATOM 678 N N . SER A 1 87 ? -18.406 3.402 -2.643 1 96.19 87 SER A N 1
ATOM 679 C CA . SER A 1 87 ? -18.578 4.359 -3.73 1 96.19 87 SER A CA 1
ATOM 680 C C . SER A 1 87 ? -17.422 4.281 -4.723 1 96.19 87 SER A C 1
ATOM 682 O O . SER A 1 87 ? -16.344 3.771 -4.391 1 96.19 87 SER A O 1
ATOM 684 N N . LYS A 1 88 ? -17.688 4.707 -5.93 1 96.75 88 LYS A N 1
ATOM 685 C CA . LYS A 1 88 ? -16.609 4.805 -6.914 1 96.75 88 LYS A CA 1
ATOM 686 C C . LYS A 1 88 ? -15.5 5.727 -6.426 1 96.75 88 LYS A C 1
ATOM 688 O O . LYS A 1 88 ? -14.32 5.477 -6.68 1 96.75 88 LYS A O 1
ATOM 693 N N . GLN A 1 89 ? -15.859 6.766 -5.711 1 97 89 GLN A N 1
ATOM 694 C CA . GLN A 1 89 ? -14.875 7.688 -5.168 1 97 89 GLN A CA 1
ATOM 695 C C . GLN A 1 89 ? -14 7.004 -4.117 1 97 89 GLN A C 1
ATOM 697 O O . GLN A 1 89 ? -12.812 7.305 -4 1 97 89 GLN A O 1
ATOM 702 N N . ARG A 1 90 ? -14.609 6.078 -3.32 1 97.88 90 ARG A N 1
ATOM 703 C CA . ARG A 1 90 ? -13.828 5.309 -2.359 1 97.88 90 ARG A CA 1
ATOM 704 C C . ARG A 1 90 ? -12.812 4.418 -3.07 1 97.88 90 ARG A C 1
ATOM 706 O O . ARG A 1 90 ? -11.672 4.285 -2.623 1 97.88 90 ARG A O 1
ATOM 713 N N . ALA A 1 91 ? -13.234 3.84 -4.156 1 98.31 91 ALA A N 1
ATOM 714 C CA . ALA A 1 91 ? -12.32 3.012 -4.938 1 98.31 91 ALA A CA 1
ATOM 715 C C . ALA A 1 91 ? -11.141 3.834 -5.453 1 98.31 91 ALA A C 1
ATOM 717 O O . ALA A 1 91 ? -10 3.381 -5.414 1 98.31 91 ALA A O 1
ATOM 718 N N . LYS A 1 92 ? -11.43 5.012 -5.906 1 98.06 92 LYS A N 1
ATOM 719 C CA . LYS A 1 92 ? -10.367 5.906 -6.363 1 98.06 92 LYS A CA 1
ATOM 720 C C . LYS A 1 92 ? -9.469 6.332 -5.207 1 98.06 92 LYS A C 1
ATOM 722 O O . LYS A 1 92 ? -8.25 6.434 -5.367 1 98.06 92 LYS A O 1
ATOM 727 N N . TYR A 1 93 ? -10.062 6.586 -4.109 1 98.38 93 TYR A N 1
ATOM 728 C CA . TYR A 1 93 ? -9.312 6.883 -2.893 1 98.38 93 TYR A CA 1
ATOM 729 C C . TYR A 1 93 ? -8.32 5.77 -2.58 1 98.38 93 TYR A C 1
ATOM 731 O O . TYR A 1 93 ? -7.141 6.035 -2.324 1 98.38 93 TYR A O 1
ATOM 739 N N . ASP A 1 94 ? -8.781 4.531 -2.609 1 98.62 94 ASP A N 1
ATOM 740 C CA . ASP A 1 94 ? -7.914 3.387 -2.354 1 98.62 94 ASP A CA 1
ATOM 741 C C . ASP A 1 94 ? -6.793 3.305 -3.389 1 98.62 94 ASP A C 1
ATOM 743 O O . ASP A 1 94 ? -5.641 3.033 -3.043 1 98.62 94 ASP A O 1
ATOM 747 N N . GLU A 1 95 ? -7.191 3.529 -4.621 1 98.56 95 GLU A N 1
ATOM 748 C CA . GLU A 1 95 ? -6.211 3.572 -5.703 1 98.56 95 GLU A CA 1
ATOM 749 C C . GLU A 1 95 ? -5.098 4.57 -5.398 1 98.56 95 GLU A C 1
ATOM 751 O O . GLU A 1 95 ? -3.914 4.258 -5.547 1 98.56 95 GLU A O 1
ATOM 756 N N . TRP A 1 96 ? -5.445 5.75 -4.953 1 98.56 96 TRP A N 1
ATOM 757 C CA . TRP A 1 96 ? -4.504 6.801 -4.582 1 98.56 96 TRP A CA 1
ATOM 758 C C . TRP A 1 96 ? -3.604 6.348 -3.436 1 98.56 96 TRP A C 1
ATOM 760 O O . TRP A 1 96 ? -2.389 6.559 -3.473 1 98.56 96 TRP A O 1
ATOM 770 N N . CYS A 1 97 ? -4.227 5.742 -2.426 1 98.75 97 CYS A N 1
ATOM 771 C CA . CYS A 1 97 ? -3.449 5.289 -1.278 1 98.75 97 CYS A CA 1
ATOM 772 C C . CYS A 1 97 ? -2.328 4.352 -1.714 1 98.75 97 CYS A C 1
ATOM 774 O O . CYS A 1 97 ? -1.172 4.543 -1.331 1 98.75 97 CYS A O 1
ATOM 776 N N . PHE A 1 98 ? -2.666 3.402 -2.518 1 98.56 98 PHE A N 1
ATOM 777 C CA . PHE A 1 98 ? -1.679 2.41 -2.926 1 98.56 98 PHE A CA 1
ATOM 778 C C . PHE A 1 98 ? -0.645 3.027 -3.859 1 98.56 98 PHE A C 1
ATOM 780 O O . PHE A 1 98 ? 0.549 2.738 -3.75 1 98.56 98 PHE A O 1
ATOM 787 N N . PHE A 1 99 ? -1.08 3.93 -4.789 1 98.31 99 PHE A N 1
ATOM 788 C CA . PHE A 1 99 ? -0.132 4.629 -5.648 1 98.31 99 PHE A CA 1
ATOM 789 C C . PHE A 1 99 ? 0.889 5.398 -4.816 1 98.31 99 PHE A C 1
ATOM 791 O O . PHE A 1 99 ? 2.096 5.281 -5.043 1 98.31 99 PHE A O 1
ATOM 798 N N . VAL A 1 100 ? 0.438 6.129 -3.818 1 98.62 100 VAL A N 1
ATOM 799 C CA . VAL A 1 100 ? 1.319 6.977 -3.021 1 98.62 100 VAL A CA 1
ATOM 800 C C . VAL A 1 100 ? 2.291 6.105 -2.225 1 98.62 100 VAL A C 1
ATOM 802 O O . VAL A 1 100 ? 3.494 6.375 -2.195 1 98.62 100 VAL A O 1
ATOM 805 N N . LEU A 1 101 ? 1.787 5.031 -1.676 1 98.25 101 LEU A N 1
ATOM 806 C CA . LEU A 1 101 ? 2.6 4.285 -0.721 1 98.25 101 LEU A CA 1
ATOM 807 C C . LEU A 1 101 ? 3.516 3.301 -1.438 1 98.25 101 LEU A C 1
ATOM 809 O O . LEU A 1 101 ? 4.629 3.037 -0.981 1 98.25 101 LEU A O 1
ATOM 813 N N . THR A 1 102 ? 3.082 2.799 -2.619 1 97.25 102 THR A N 1
ATOM 814 C CA . THR A 1 102 ? 3.854 1.73 -3.246 1 97.25 102 THR A CA 1
ATOM 815 C C . THR A 1 102 ? 4.688 2.271 -4.402 1 97.25 102 THR A C 1
ATOM 817 O O . THR A 1 102 ? 5.664 1.646 -4.816 1 97.25 102 THR A O 1
ATOM 820 N N . GLU A 1 103 ? 4.316 3.428 -4.926 1 97.06 103 GLU A N 1
ATOM 821 C CA . GLU A 1 103 ? 5.027 3.967 -6.078 1 97.06 103 GLU A CA 1
ATOM 822 C C . GLU A 1 103 ? 5.77 5.25 -5.719 1 97.06 103 GLU A C 1
ATOM 824 O O . GLU A 1 103 ? 6.98 5.359 -5.941 1 97.06 103 GLU A O 1
ATOM 829 N N . LEU A 1 104 ? 5.137 6.172 -5.113 1 98.38 104 LEU A N 1
ATOM 830 C CA . LEU A 1 104 ? 5.715 7.484 -4.84 1 98.38 104 LEU A CA 1
ATOM 831 C C . LEU A 1 104 ? 6.641 7.43 -3.631 1 98.38 104 LEU A C 1
ATOM 833 O O . LEU A 1 104 ? 7.777 7.902 -3.691 1 98.38 104 LEU A O 1
ATOM 837 N N . GLU A 1 105 ? 6.191 6.82 -2.58 1 98.38 105 GLU A N 1
ATOM 838 C CA . GLU A 1 105 ? 6.895 6.859 -1.301 1 98.38 105 GLU A CA 1
ATOM 839 C C . GLU A 1 105 ? 8.047 5.859 -1.27 1 98.38 105 GLU A C 1
ATOM 841 O O . GLU A 1 105 ? 9.062 6.098 -0.619 1 98.38 105 GLU A O 1
ATOM 846 N N . GLN A 1 106 ? 7.902 4.723 -1.931 1 97.69 106 GLN A N 1
ATOM 847 C CA . GLN A 1 106 ? 8.82 3.596 -1.775 1 97.69 106 GLN A CA 1
ATOM 848 C C . GLN A 1 106 ? 10.25 3.998 -2.123 1 97.69 106 GLN A C 1
ATOM 850 O O . GLN A 1 106 ? 11.188 3.666 -1.397 1 97.69 106 GLN A O 1
ATOM 855 N N . PRO A 1 107 ? 10.516 4.758 -3.248 1 97.81 107 PRO A N 1
ATOM 856 C CA . PRO A 1 107 ? 11.891 5.184 -3.533 1 97.81 107 PRO A CA 1
ATOM 857 C C . PRO A 1 107 ? 12.453 6.113 -2.463 1 97.81 107 PRO A C 1
ATOM 859 O O . PRO A 1 107 ? 13.656 6.098 -2.199 1 97.81 107 PRO A O 1
ATOM 862 N N . LEU A 1 108 ? 11.609 6.91 -1.88 1 98.12 108 LEU A N 1
ATOM 863 C CA . LEU A 1 108 ? 12.047 7.773 -0.788 1 98.12 108 LEU A CA 1
ATOM 864 C C . LEU A 1 108 ? 12.43 6.949 0.437 1 98.12 108 LEU A C 1
ATOM 866 O O . LEU A 1 108 ? 13.453 7.219 1.073 1 98.12 108 LEU A O 1
ATOM 870 N N . TRP A 1 109 ? 11.602 5.969 0.713 1 97.19 109 TRP A N 1
ATOM 871 C CA . TRP A 1 109 ? 11.883 5.105 1.854 1 97.19 109 TRP A CA 1
ATOM 872 C C . TRP A 1 109 ? 13.164 4.309 1.623 1 97.19 109 TRP A C 1
ATOM 874 O O . TRP A 1 109 ? 13.961 4.117 2.545 1 97.19 109 TRP A O 1
ATOM 884 N N . THR A 1 110 ? 13.367 3.859 0.375 1 97.75 110 THR A N 1
ATOM 885 C CA . THR A 1 110 ? 14.617 3.217 0.01 1 97.75 110 THR A CA 1
ATOM 886 C C . THR A 1 110 ? 15.797 4.148 0.269 1 97.75 110 THR A C 1
ATOM 888 O O . THR A 1 110 ? 16.812 3.73 0.823 1 97.75 110 THR A O 1
ATOM 891 N N . THR A 1 111 ? 15.656 5.398 -0.069 1 97.75 111 THR A N 1
ATOM 892 C CA . THR A 1 111 ? 16.703 6.391 0.181 1 97.75 111 THR A CA 1
ATOM 893 C C . THR A 1 111 ? 16.969 6.527 1.677 1 97.75 111 THR A C 1
ATOM 895 O O . THR A 1 111 ? 18.125 6.504 2.111 1 97.75 111 THR A O 1
ATOM 898 N N . GLY A 1 112 ? 15.93 6.629 2.482 1 96.5 112 GLY A N 1
ATOM 899 C CA . GLY A 1 112 ? 16.094 6.699 3.926 1 96.5 112 GLY A CA 1
ATOM 900 C C . GLY A 1 112 ? 16.781 5.484 4.508 1 96.5 112 GLY A C 1
ATOM 901 O O . GLY A 1 112 ? 17.703 5.617 5.32 1 96.5 112 GLY A O 1
ATOM 902 N N . LYS A 1 113 ? 16.375 4.281 4.094 1 96.25 113 LYS A N 1
ATOM 903 C CA . LYS A 1 113 ? 16.953 3.027 4.566 1 96.25 113 LYS A CA 1
ATOM 904 C C . LYS A 1 113 ? 18.453 2.988 4.324 1 96.25 113 LYS A C 1
ATOM 906 O O . LYS A 1 113 ? 19.219 2.545 5.188 1 96.25 113 LYS A O 1
ATOM 911 N N . HIS A 1 114 ? 18.875 3.559 3.195 1 97.81 114 HIS A N 1
ATOM 912 C CA . HIS A 1 114 ? 20.266 3.381 2.785 1 97.81 114 HIS A CA 1
ATOM 913 C C . HIS A 1 114 ? 21.078 4.641 3.039 1 97.81 114 HIS A C 1
ATOM 915 O O . HIS A 1 114 ? 22.203 4.762 2.562 1 97.81 114 HIS A O 1
ATOM 921 N N . THR A 1 115 ? 20.516 5.59 3.805 1 96.31 115 THR A N 1
ATOM 922 C CA . THR A 1 115 ? 21.281 6.762 4.207 1 96.31 115 THR A CA 1
ATOM 923 C C . THR A 1 115 ? 21.312 6.898 5.727 1 96.31 115 THR A C 1
ATOM 925 O O . THR A 1 115 ? 22.328 7.289 6.305 1 96.31 115 THR A O 1
ATOM 928 N N . PHE A 1 116 ? 20.156 6.473 6.449 1 92 116 PHE A N 1
ATOM 929 C CA . PHE A 1 116 ? 20.219 6.797 7.871 1 92 116 PHE A CA 1
ATOM 930 C C . PHE A 1 116 ? 19.453 5.77 8.695 1 92 116 PHE A C 1
ATOM 932 O O . PHE A 1 116 ? 19.609 5.711 9.914 1 92 116 PHE A O 1
ATOM 939 N N . VAL A 1 117 ? 18.656 4.934 8.086 1 91.06 117 VAL A N 1
ATOM 940 C CA . VAL A 1 117 ? 17.875 3.971 8.852 1 91.06 117 VAL A CA 1
ATOM 941 C C . VAL A 1 117 ? 18.719 2.723 9.125 1 91.06 117 VAL A C 1
ATOM 943 O O . VAL A 1 117 ? 18.859 2.309 10.281 1 91.06 117 VAL A O 1
ATOM 946 N N . PHE A 1 118 ? 19.25 2.133 8.055 1 93.88 118 PHE A N 1
ATOM 947 C CA . PHE A 1 118 ? 20.031 0.921 8.211 1 93.88 118 PHE A CA 1
ATOM 948 C C . PHE A 1 118 ? 21.406 1.242 8.805 1 93.88 118 PHE A C 1
ATOM 950 O O . PHE A 1 118 ? 21.938 2.332 8.586 1 93.88 118 PHE A O 1
ATOM 957 N N . PRO A 1 119 ? 21.938 0.312 9.523 1 93.44 119 PRO A N 1
ATOM 958 C CA . PRO A 1 119 ? 23.344 0.464 9.883 1 93.44 119 PRO A CA 1
ATOM 959 C C . PRO A 1 119 ? 24.266 0.56 8.664 1 93.44 119 PRO A C 1
ATOM 961 O O . PRO A 1 119 ? 23.922 0.036 7.594 1 93.44 119 PRO A O 1
ATOM 964 N N . GLU A 1 120 ? 25.328 1.204 8.836 1 94.25 120 GLU A N 1
ATOM 965 C CA . GLU A 1 120 ? 26.234 1.526 7.73 1 94.25 120 GLU A CA 1
ATOM 966 C C . GLU A 1 120 ? 26.594 0.276 6.938 1 94.25 120 GLU A C 1
ATOM 968 O O . GLU A 1 120 ? 26.672 0.313 5.711 1 94.25 120 GLU A O 1
ATOM 973 N N . GLU A 1 121 ? 26.781 -0.835 7.609 1 93.94 121 GLU A N 1
ATOM 974 C CA . GLU A 1 121 ? 27.281 -2.057 6.973 1 93.94 121 GLU A CA 1
ATOM 975 C C . GLU A 1 121 ? 26.203 -2.678 6.078 1 93.94 121 GLU A C 1
ATOM 977 O O . GLU A 1 121 ? 26.516 -3.537 5.246 1 93.94 121 GLU A O 1
ATOM 982 N N . LYS A 1 122 ? 25 -2.225 6.129 1 95.06 122 LYS A N 1
ATOM 983 C CA . LYS A 1 122 ? 23.906 -2.785 5.34 1 95.06 122 LYS A CA 1
ATOM 984 C C . LYS A 1 122 ? 23.469 -1.823 4.238 1 95.06 122 LYS A C 1
ATOM 986 O O . LYS A 1 122 ? 22.609 -2.148 3.426 1 95.06 122 LYS A O 1
ATOM 991 N N . ARG A 1 123 ? 24.078 -0.697 4.219 1 97.31 123 ARG A N 1
ATOM 992 C CA . ARG A 1 123 ? 23.672 0.309 3.236 1 97.31 123 ARG A CA 1
ATOM 993 C C . ARG A 1 123 ? 24.297 0.02 1.876 1 97.31 123 ARG A C 1
ATOM 995 O O . ARG A 1 123 ? 25.422 -0.482 1.796 1 97.31 123 ARG A O 1
ATOM 1002 N N . VAL A 1 124 ? 23.547 0.274 0.843 1 98.06 124 VAL A N 1
ATOM 1003 C CA . VAL A 1 124 ? 23.984 0.148 -0.543 1 98.06 124 VAL A CA 1
ATOM 1004 C C . VAL A 1 124 ? 23.891 1.503 -1.241 1 98.06 124 VAL A C 1
ATOM 1006 O O . VAL A 1 124 ? 22.875 1.822 -1.853 1 98.06 124 VAL A O 1
ATOM 1009 N N . PRO A 1 125 ? 24.969 2.262 -1.239 1 97.25 125 PRO A N 1
ATOM 1010 C CA . PRO A 1 125 ? 24.922 3.633 -1.756 1 97.25 125 PRO A CA 1
ATOM 1011 C C . PRO A 1 125 ? 24.531 3.693 -3.232 1 97.25 125 PRO A C 1
ATOM 1013 O O . PRO A 1 125 ? 23.906 4.664 -3.672 1 97.25 125 PRO A O 1
ATOM 1016 N N . GLU A 1 126 ? 24.797 2.617 -3.963 1 97.31 126 GLU A N 1
ATOM 1017 C CA . GLU A 1 126 ? 24.547 2.598 -5.402 1 97.31 126 GLU A CA 1
ATOM 1018 C C . GLU A 1 126 ? 23.062 2.629 -5.711 1 97.31 126 GLU A C 1
ATOM 1020 O O . GLU A 1 126 ? 22.656 2.957 -6.828 1 97.31 126 GLU A O 1
ATOM 1025 N N . ILE A 1 127 ? 22.266 2.336 -4.715 1 98.06 127 ILE A N 1
ATOM 1026 C CA . ILE A 1 127 ? 20.828 2.232 -4.941 1 98.06 127 ILE A CA 1
ATOM 1027 C C . ILE A 1 127 ? 20.203 3.629 -4.996 1 98.06 127 ILE A C 1
ATOM 1029 O O . ILE A 1 127 ? 19.078 3.799 -5.469 1 98.06 127 ILE A O 1
ATOM 1033 N N . LEU A 1 128 ? 20.938 4.672 -4.477 1 97.62 128 LEU A N 1
ATOM 1034 C CA . LEU A 1 128 ? 20.375 6.004 -4.277 1 97.62 128 LEU A CA 1
ATOM 1035 C C . LEU A 1 128 ? 20.047 6.66 -5.609 1 97.62 128 LEU A C 1
ATOM 1037 O O . LEU A 1 128 ? 19.031 7.344 -5.734 1 97.62 128 LEU A O 1
ATOM 1041 N N . GLU A 1 129 ? 20.875 6.418 -6.594 1 97.06 129 GLU A N 1
ATOM 1042 C CA . GLU A 1 129 ? 20.609 6.996 -7.91 1 97.06 129 GLU A CA 1
ATOM 1043 C C . GLU A 1 129 ? 19.375 6.363 -8.555 1 97.06 129 GLU A C 1
ATOM 1045 O O . GLU A 1 129 ? 18.609 7.043 -9.234 1 97.06 129 GLU A O 1
ATOM 1050 N N . ILE A 1 130 ? 19.25 5.098 -8.344 1 97.62 130 ILE A N 1
ATOM 1051 C CA . ILE A 1 130 ? 18.109 4.379 -8.898 1 97.62 130 ILE A CA 1
ATOM 1052 C C . ILE A 1 130 ? 16.828 4.809 -8.18 1 97.62 130 ILE A C 1
ATOM 1054 O O . ILE A 1 130 ? 15.789 4.988 -8.805 1 97.62 130 ILE A O 1
ATOM 1058 N N . ALA A 1 131 ? 16.938 4.984 -6.852 1 97.69 131 ALA A N 1
ATOM 1059 C CA . ALA A 1 131 ? 15.805 5.469 -6.07 1 97.69 131 ALA A CA 1
ATOM 1060 C C . ALA A 1 131 ? 15.344 6.84 -6.559 1 97.69 131 ALA A C 1
ATOM 1062 O O . ALA A 1 131 ? 14.141 7.09 -6.688 1 97.69 131 ALA A O 1
ATOM 1063 N N . ARG A 1 132 ? 16.266 7.695 -6.836 1 97.75 132 ARG A N 1
ATOM 1064 C CA . ARG A 1 132 ? 15.945 9.023 -7.355 1 97.75 132 ARG A CA 1
ATOM 1065 C C . ARG A 1 132 ? 15.25 8.922 -8.703 1 97.75 132 ARG A C 1
ATOM 1067 O O . ARG A 1 132 ? 14.25 9.609 -8.945 1 97.75 132 ARG A O 1
ATOM 1074 N N . TRP A 1 133 ? 15.797 8.094 -9.523 1 97.62 133 TRP A N 1
ATOM 1075 C CA . TRP A 1 133 ? 15.219 7.883 -10.844 1 97.62 133 TRP A CA 1
ATOM 1076 C C . TRP A 1 133 ? 13.781 7.383 -10.742 1 97.62 133 TRP A C 1
ATOM 1078 O O . TRP A 1 133 ? 12.891 7.891 -11.43 1 97.62 133 TRP A O 1
ATOM 1088 N N . GLU A 1 134 ? 13.531 6.434 -9.914 1 97.19 134 GLU A N 1
ATOM 1089 C CA . GLU A 1 134 ? 12.188 5.898 -9.703 1 97.19 134 GLU A CA 1
ATOM 1090 C C . GLU A 1 134 ? 11.25 6.957 -9.125 1 97.19 134 GLU A C 1
ATOM 1092 O O . GLU A 1 134 ? 10.086 7.047 -9.523 1 97.19 134 GLU A O 1
ATOM 1097 N N . PHE A 1 135 ? 11.797 7.719 -8.172 1 98.56 135 PHE A N 1
ATOM 1098 C CA . PHE A 1 135 ? 10.992 8.766 -7.547 1 98.56 135 PHE A CA 1
ATOM 1099 C C . PHE A 1 135 ? 10.539 9.789 -8.586 1 98.56 135 PHE A C 1
ATOM 1101 O O . PHE A 1 135 ? 9.375 10.188 -8.602 1 98.56 135 PHE A O 1
ATOM 1108 N N . LEU A 1 136 ? 11.406 10.188 -9.453 1 98.19 136 LEU A N 1
ATOM 1109 C CA . LEU A 1 136 ? 11.086 11.18 -10.477 1 98.19 136 LEU A CA 1
ATOM 1110 C C . LEU A 1 136 ? 10.047 10.633 -11.453 1 98.19 136 LEU A C 1
ATOM 1112 O O . LEU A 1 136 ? 9.172 11.367 -11.906 1 98.19 136 LEU A O 1
ATOM 1116 N N . LYS A 1 137 ? 10.141 9.359 -11.758 1 96.38 137 LYS A N 1
ATOM 1117 C CA . LYS A 1 137 ? 9.125 8.734 -12.602 1 96.38 137 LYS A CA 1
ATOM 1118 C C . LYS A 1 137 ? 7.754 8.789 -11.945 1 96.38 137 LYS A C 1
ATOM 1120 O O . LYS A 1 137 ? 6.758 9.102 -12.594 1 96.38 137 LYS A O 1
ATOM 1125 N N . ALA A 1 138 ? 7.73 8.5 -10.672 1 97.56 138 ALA A N 1
ATOM 1126 C CA . ALA A 1 138 ? 6.473 8.547 -9.93 1 97.56 138 ALA A CA 1
ATOM 1127 C C . ALA A 1 138 ? 5.941 9.977 -9.852 1 97.56 138 ALA A C 1
ATOM 1129 O O . ALA A 1 138 ? 4.727 10.195 -9.883 1 97.56 138 ALA A O 1
ATOM 1130 N N . CYS A 1 139 ? 6.836 10.945 -9.734 1 98.44 139 CYS A N 1
ATOM 1131 C CA . CYS A 1 139 ? 6.445 12.352 -9.688 1 98.44 139 CYS A CA 1
ATOM 1132 C C . CYS A 1 139 ? 5.785 12.781 -11 1 98.44 139 CYS A C 1
ATOM 1134 O O . CYS A 1 139 ? 4.848 13.578 -10.992 1 98.44 139 CYS A O 1
ATOM 1136 N N . LYS A 1 140 ? 6.277 12.258 -12.055 1 97.12 140 LYS A N 1
ATOM 1137 C CA . LYS A 1 140 ? 5.66 12.57 -13.344 1 97.12 140 LYS A CA 1
ATOM 1138 C C . LYS A 1 140 ? 4.215 12.078 -13.391 1 97.12 140 LYS A C 1
ATOM 1140 O O . LYS A 1 140 ? 3.328 12.797 -13.859 1 97.12 140 LYS A O 1
ATOM 1145 N N . VAL A 1 141 ? 4.012 10.93 -12.922 1 96.06 141 VAL A N 1
ATOM 1146 C CA . VAL A 1 141 ? 2.668 10.359 -12.875 1 96.06 141 VAL A CA 1
ATOM 1147 C C . VAL A 1 141 ? 1.796 11.18 -11.922 1 96.06 141 VAL A C 1
ATOM 1149 O O . VAL A 1 141 ? 0.646 11.492 -12.242 1 96.06 141 VAL A O 1
ATOM 1152 N N . LEU A 1 142 ? 2.355 11.516 -10.781 1 98 142 LEU A N 1
ATOM 1153 C CA . LEU A 1 142 ? 1.636 12.32 -9.805 1 98 142 LEU A CA 1
ATOM 1154 C C . LEU A 1 142 ? 1.204 13.656 -10.406 1 98 142 LEU A C 1
ATOM 1156 O O . LEU A 1 142 ? 0.066 14.086 -10.211 1 98 142 LEU A O 1
ATOM 1160 N N . ALA A 1 143 ? 2.127 14.305 -11.062 1 97.25 143 ALA A N 1
ATOM 1161 C CA . ALA A 1 143 ? 1.828 15.594 -11.688 1 97.25 143 ALA A CA 1
ATOM 1162 C C . ALA A 1 143 ? 0.668 15.461 -12.672 1 97.25 143 ALA A C 1
ATOM 1164 O O . ALA A 1 143 ? -0.209 16.328 -12.719 1 97.25 143 ALA A O 1
ATOM 1165 N N . GLN A 1 144 ? 0.645 14.383 -13.43 1 94.56 144 GLN A N 1
ATOM 1166 C CA . GLN A 1 144 ? -0.448 14.125 -14.359 1 94.56 144 GLN A CA 1
ATOM 1167 C C . GLN A 1 144 ? -1.771 13.938 -13.625 1 94.56 144 GLN A C 1
ATOM 1169 O O . GLN A 1 144 ? -2.799 14.477 -14.031 1 94.56 144 GLN A O 1
ATOM 1174 N N . ARG A 1 145 ? -1.72 13.203 -12.57 1 95.06 145 ARG A N 1
ATOM 1175 C CA . ARG A 1 145 ? -2.922 12.922 -11.797 1 95.06 145 ARG A CA 1
ATOM 1176 C C . ARG A 1 145 ? -3.475 14.188 -11.164 1 95.06 145 ARG A C 1
ATOM 1178 O O . ARG A 1 145 ? -4.684 14.312 -10.961 1 95.06 145 ARG A O 1
ATOM 1185 N N . LEU A 1 146 ? -2.605 15.109 -10.852 1 96.69 146 LEU A N 1
ATOM 1186 C CA . LEU A 1 146 ? -3.004 16.312 -10.148 1 96.69 146 LEU A CA 1
ATOM 1187 C C . LEU A 1 146 ? -3.301 17.453 -11.125 1 96.69 146 LEU A C 1
ATOM 1189 O O . LEU A 1 146 ? -3.662 18.547 -10.719 1 96.69 146 LEU A O 1
ATOM 1193 N N . GLU A 1 147 ? -3.154 17.156 -12.359 1 93.38 147 GLU A N 1
ATOM 1194 C CA . GLU A 1 147 ? -3.363 18.203 -13.367 1 93.38 147 GLU A CA 1
ATOM 1195 C C . GLU A 1 147 ? -4.762 18.797 -13.25 1 93.38 147 GLU A C 1
ATOM 1197 O O . GLU A 1 147 ? -5.754 18.078 -13.195 1 93.38 147 GLU A O 1
ATOM 1202 N N . ASN A 1 148 ? -4.824 20.094 -13.102 1 91.69 148 ASN A N 1
ATOM 1203 C CA . ASN A 1 148 ? -6.051 20.891 -13.031 1 91.69 148 ASN A CA 1
ATOM 1204 C C . ASN A 1 148 ? -6.863 20.547 -11.781 1 91.69 148 ASN A C 1
ATOM 1206 O O . ASN A 1 148 ? -8.094 20.641 -11.797 1 91.69 148 ASN A O 1
ATOM 1210 N N . LYS A 1 149 ? -6.254 20.047 -10.805 1 94.12 149 LYS A N 1
ATOM 1211 C CA . LYS A 1 149 ? -6.93 19.719 -9.547 1 94.12 149 LYS A CA 1
ATOM 1212 C C . LYS A 1 149 ? -6.348 20.531 -8.391 1 94.12 149 LYS A C 1
ATOM 1214 O O . LYS A 1 149 ? -5.129 20.688 -8.297 1 94.12 149 LYS A O 1
ATOM 1219 N N . THR A 1 150 ? -7.234 21.031 -7.633 1 95.06 150 THR A N 1
ATOM 1220 C CA . THR A 1 150 ? -6.805 21.703 -6.406 1 95.06 150 THR A CA 1
ATOM 1221 C C . THR A 1 150 ? -6.438 20.672 -5.336 1 95.06 150 THR A C 1
ATOM 1223 O O . THR A 1 150 ? -5.469 20.859 -4.594 1 95.06 150 THR A O 1
ATOM 1226 N N . PHE A 1 151 ? -7.223 19.641 -5.266 1 97.69 151 PHE A N 1
ATOM 1227 C CA . PHE A 1 151 ? -6.996 18.547 -4.328 1 97.69 151 PHE A CA 1
ATOM 1228 C C . PHE A 1 151 ? -6.914 17.219 -5.062 1 97.69 151 PHE A C 1
ATOM 1230 O O . PHE A 1 151 ? -7.359 17.109 -6.207 1 97.69 151 PHE A O 1
ATOM 1237 N N . ALA A 1 152 ? -6.285 16.25 -4.504 1 97.38 152 ALA A N 1
ATOM 1238 C CA . ALA A 1 152 ? -5.945 14.977 -5.148 1 97.38 152 ALA A CA 1
ATOM 1239 C C . ALA A 1 152 ? -7.195 14.273 -5.66 1 97.38 152 ALA A C 1
ATOM 1241 O O . ALA A 1 152 ? -7.223 13.781 -6.793 1 97.38 152 ALA A O 1
ATOM 1242 N N . LEU A 1 153 ? -8.273 14.234 -4.883 1 95.38 153 LEU A N 1
ATOM 1243 C CA . LEU A 1 153 ? -9.484 13.523 -5.281 1 95.38 153 LEU A CA 1
ATOM 1244 C C . LEU A 1 153 ? -10.453 14.461 -5.996 1 95.38 153 LEU A C 1
ATOM 1246 O O . LEU A 1 153 ? -11.562 14.062 -6.348 1 95.38 153 LEU A O 1
ATOM 1250 N N . GLY A 1 154 ? -10.062 15.734 -6.148 1 90 154 GLY A N 1
ATOM 1251 C CA . GLY A 1 154 ? -10.938 16.672 -6.832 1 90 154 GLY A CA 1
ATOM 1252 C C . GLY A 1 154 ? -11.133 17.969 -6.074 1 90 154 GLY A C 1
ATOM 1253 O O . GLY A 1 154 ? -10.156 18.641 -5.719 1 90 154 GLY A O 1
ATOM 1254 N N . GLU A 1 155 ? -12.359 18.188 -5.676 1 86.62 155 GLU A N 1
ATOM 1255 C CA . GLU A 1 155 ? -12.688 19.547 -5.289 1 86.62 155 GLU A CA 1
ATOM 1256 C C . GLU A 1 155 ? -12.531 19.75 -3.783 1 86.62 155 GLU A C 1
ATOM 1258 O O . GLU A 1 155 ? -12.562 20.891 -3.297 1 86.62 155 GLU A O 1
ATOM 1263 N N . SER A 1 156 ? -12.344 18.719 -3.107 1 94.44 156 SER A N 1
ATOM 1264 C CA . SER A 1 156 ? -12.266 18.906 -1.662 1 94.44 156 SER A CA 1
ATOM 1265 C C . SER A 1 156 ? -11.023 18.234 -1.083 1 94.44 156 SER A C 1
ATOM 1267 O O . SER A 1 156 ? -10.531 17.25 -1.632 1 94.44 156 SER A O 1
ATOM 1269 N N . PHE A 1 157 ? -10.523 18.875 0.004 1 97.69 157 PHE A N 1
ATOM 1270 C CA . PHE A 1 157 ? -9.422 18.312 0.778 1 97.69 157 PHE A CA 1
ATOM 1271 C C . PHE A 1 157 ? -9.789 16.953 1.356 1 97.69 157 PHE A C 1
ATOM 1273 O O . PHE A 1 157 ? -10.914 16.75 1.818 1 97.69 157 PHE A O 1
ATOM 1280 N N . SER A 1 158 ? -8.891 16.031 1.3 1 98.31 158 SER A N 1
ATOM 1281 C CA . SER A 1 158 ? -9.125 14.68 1.808 1 98.31 158 SER A CA 1
ATOM 1282 C C . SER A 1 158 ? -7.867 14.102 2.441 1 98.31 158 SER A C 1
ATOM 1284 O O . SER A 1 158 ? -6.805 14.727 2.418 1 98.31 158 SER A O 1
ATOM 1286 N N . ALA A 1 159 ? -7.984 12.922 2.957 1 98.56 159 ALA A N 1
ATOM 1287 C CA . ALA A 1 159 ? -6.867 12.195 3.555 1 98.56 159 ALA A CA 1
ATOM 1288 C C . ALA A 1 159 ? -5.762 11.945 2.531 1 98.56 159 ALA A C 1
ATOM 1290 O O . ALA A 1 159 ? -4.586 11.875 2.887 1 98.56 159 ALA A O 1
ATOM 1291 N N . ILE A 1 160 ? -6.105 11.891 1.221 1 98.75 160 ILE A N 1
ATOM 1292 C CA . ILE A 1 160 ? -5.105 11.664 0.184 1 98.75 160 ILE A CA 1
ATOM 1293 C C . ILE A 1 160 ? -4.168 12.867 0.103 1 98.75 160 ILE A C 1
ATOM 1295 O O . ILE A 1 160 ? -2.969 12.719 -0.132 1 98.75 160 ILE A O 1
ATOM 1299 N N . ASP A 1 161 ? -4.711 14.008 0.274 1 98.81 161 ASP A N 1
ATOM 1300 C CA . ASP A 1 161 ? -3.877 15.203 0.247 1 98.81 161 ASP A CA 1
ATOM 1301 C C . ASP A 1 161 ? -2.848 15.188 1.376 1 98.81 161 ASP A C 1
ATOM 1303 O O . ASP A 1 161 ? -1.711 15.625 1.195 1 98.81 161 ASP A O 1
ATOM 1307 N N . ILE A 1 162 ? -3.234 14.695 2.521 1 98.56 162 ILE A N 1
ATOM 1308 C CA . ILE A 1 162 ? -2.307 14.523 3.633 1 98.56 162 ILE A CA 1
ATOM 1309 C C . ILE A 1 162 ? -1.2 13.547 3.238 1 98.56 162 ILE A C 1
ATOM 1311 O O . ILE A 1 162 ? -0.015 13.836 3.416 1 98.56 162 ILE A O 1
ATOM 1315 N N . LEU A 1 163 ? -1.604 12.414 2.686 1 98.5 163 LEU A N 1
ATOM 1316 C CA . LEU A 1 163 ? -0.661 11.367 2.303 1 98.5 163 LEU A CA 1
ATOM 1317 C C . LEU A 1 163 ? 0.34 11.891 1.277 1 98.5 163 LEU A C 1
ATOM 1319 O O . LEU A 1 163 ? 1.548 11.695 1.429 1 98.5 163 LEU A O 1
ATOM 1323 N N . VAL A 1 164 ? -0.164 12.547 0.26 1 98.69 164 VAL A N 1
ATOM 1324 C CA . VAL A 1 164 ? 0.675 13.055 -0.823 1 98.69 164 VAL A CA 1
ATOM 1325 C C . VAL A 1 164 ? 1.597 14.148 -0.295 1 98.69 164 VAL A C 1
ATOM 1327 O O . VAL A 1 164 ? 2.812 14.102 -0.499 1 98.69 164 VAL A O 1
ATOM 1330 N N . ALA A 1 165 ? 1.058 15.125 0.411 1 98.5 165 ALA A N 1
ATOM 1331 C CA . ALA A 1 165 ? 1.845 16.266 0.894 1 98.5 165 ALA A CA 1
ATOM 1332 C C . ALA A 1 165 ? 2.922 15.797 1.874 1 98.5 165 ALA A C 1
ATOM 1334 O O . ALA A 1 165 ? 4.066 16.25 1.808 1 98.5 165 ALA A O 1
ATOM 1335 N N . GLN A 1 166 ? 2.533 14.953 2.785 1 98.06 166 GLN A N 1
ATOM 1336 C CA . GLN A 1 166 ? 3.518 14.461 3.744 1 98.06 166 GLN A CA 1
ATOM 1337 C C . GLN A 1 166 ? 4.645 13.703 3.043 1 98.06 166 GLN A C 1
ATOM 1339 O O . GLN A 1 166 ? 5.809 13.828 3.424 1 98.06 166 GLN A O 1
ATOM 1344 N N . THR A 1 167 ? 4.332 12.891 2.039 1 98.56 167 THR A N 1
ATOM 1345 C CA . THR A 1 167 ? 5.332 12.18 1.251 1 98.56 167 THR A CA 1
ATOM 1346 C C . THR A 1 167 ? 6.25 13.164 0.533 1 98.56 167 THR A C 1
ATOM 1348 O O . THR A 1 167 ? 7.473 12.992 0.522 1 98.56 167 THR A O 1
ATOM 1351 N N . LEU A 1 168 ? 5.688 14.211 -0.033 1 98.56 168 LEU A N 1
ATOM 1352 C CA . LEU A 1 168 ? 6.48 15.219 -0.725 1 98.56 168 LEU A CA 1
ATOM 1353 C C . LEU A 1 168 ? 7.336 16.016 0.262 1 98.56 168 LEU A C 1
ATOM 1355 O O . LEU A 1 168 ? 8.422 16.469 -0.087 1 98.56 168 LEU A O 1
ATOM 1359 N N . LEU A 1 169 ? 6.918 16.156 1.481 1 97.56 169 LEU A N 1
ATOM 1360 C CA . LEU A 1 169 ? 7.734 16.781 2.516 1 97.56 169 LEU A CA 1
ATOM 1361 C C . LEU A 1 169 ? 8.945 15.914 2.85 1 97.56 169 LEU A C 1
ATOM 1363 O O . LEU A 1 169 ? 10.023 16.438 3.131 1 97.56 169 LEU A O 1
ATOM 1367 N N . TRP A 1 170 ? 8.758 14.547 2.848 1 97.38 170 TRP A N 1
ATOM 1368 C CA . TRP A 1 170 ? 9.898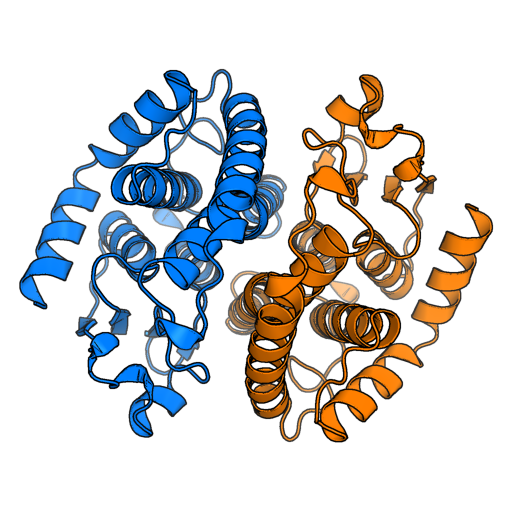 13.648 2.979 1 97.38 170 TRP A CA 1
ATOM 1369 C C . TRP A 1 170 ? 10.914 13.891 1.865 1 97.38 170 TRP A C 1
ATOM 1371 O O . TRP A 1 170 ? 12.117 13.93 2.113 1 97.38 170 TRP A O 1
ATOM 1381 N N . ALA A 1 171 ? 10.352 14 0.671 1 98.25 171 ALA A N 1
ATOM 1382 C CA . ALA A 1 171 ? 11.234 14.242 -0.467 1 98.25 171 ALA A CA 1
ATOM 1383 C C . ALA A 1 171 ? 12.078 15.5 -0.251 1 98.25 171 ALA A C 1
ATOM 1385 O O . ALA A 1 171 ? 13.281 15.5 -0.489 1 98.25 171 ALA A O 1
ATOM 1386 N N . LYS A 1 172 ? 11.461 16.5 0.217 1 97.12 172 LYS A N 1
ATOM 1387 C CA . LYS A 1 172 ? 12.148 17.766 0.502 1 97.12 172 LYS A CA 1
ATOM 1388 C C . LYS A 1 172 ? 13.203 17.562 1.59 1 97.12 172 LYS A C 1
ATOM 1390 O O . LYS A 1 172 ? 14.344 18.016 1.444 1 97.12 172 LYS A O 1
ATOM 1395 N N . ALA A 1 173 ? 12.875 16.906 2.607 1 95.38 173 ALA A N 1
ATOM 1396 C CA . ALA A 1 173 ? 13.789 16.656 3.719 1 95.38 173 ALA A CA 1
ATOM 1397 C C . ALA A 1 173 ? 15 15.844 3.268 1 95.38 173 ALA A C 1
ATOM 1399 O O . ALA A 1 173 ? 16.094 16 3.801 1 95.38 173 ALA A O 1
ATOM 1400 N N . PHE A 1 174 ? 14.773 14.953 2.287 1 95.88 174 PHE A N 1
ATOM 1401 C CA . PHE A 1 174 ? 15.828 14.086 1.777 1 95.88 174 PHE A CA 1
ATOM 1402 C C . PHE A 1 174 ? 16.609 14.773 0.667 1 95.88 174 PHE A C 1
ATOM 1404 O O . PHE A 1 174 ? 17.484 14.164 0.04 1 95.88 174 PHE A O 1
ATOM 1411 N N . ASP A 1 175 ? 16.25 16.031 0.371 1 95.12 175 ASP A N 1
ATOM 1412 C CA . ASP A 1 175 ? 16.844 16.781 -0.731 1 95.12 175 ASP A CA 1
ATOM 1413 C C . ASP A 1 175 ? 16.656 16.047 -2.059 1 95.12 175 ASP A C 1
ATOM 1415 O O . ASP A 1 175 ? 17.609 15.859 -2.812 1 95.12 175 ASP A O 1
ATOM 1419 N N . MET A 1 176 ? 15.453 15.508 -2.189 1 96.12 176 MET A N 1
ATOM 1420 C CA . MET A 1 176 ? 15.047 14.852 -3.43 1 96.12 176 MET A CA 1
ATOM 1421 C C . MET A 1 176 ? 14.039 15.719 -4.191 1 96.12 176 MET A C 1
ATOM 1423 O O . MET A 1 176 ? 12.836 15.641 -3.941 1 96.12 176 MET A O 1
ATOM 1427 N N . PRO A 1 177 ? 14.5 16.438 -5.133 1 95.94 177 PRO A N 1
ATOM 1428 C CA . PRO A 1 177 ? 13.586 17.312 -5.871 1 95.94 177 PRO A CA 1
ATOM 1429 C C . PRO A 1 177 ? 12.531 16.531 -6.656 1 95.94 177 PRO A C 1
ATOM 1431 O O . PRO A 1 177 ? 12.82 15.461 -7.191 1 95.94 177 PRO A O 1
ATOM 1434 N N . THR A 1 178 ? 11.367 17.062 -6.816 1 97.44 178 THR A N 1
ATOM 1435 C CA . THR A 1 178 ? 10.273 16.422 -7.539 1 97.44 178 THR A CA 1
ATOM 1436 C C . THR A 1 178 ? 10.422 16.641 -9.047 1 97.44 178 THR A C 1
ATOM 1438 O O . THR A 1 178 ? 9.797 15.945 -9.844 1 97.44 178 THR A O 1
ATOM 1441 N N . GLY A 1 179 ? 11.172 17.688 -9.43 1 96.06 179 GLY A N 1
ATOM 1442 C CA . GLY A 1 179 ? 11.305 18.047 -10.836 1 96.06 179 GLY A CA 1
ATOM 1443 C C . GLY A 1 179 ? 10.094 18.781 -11.375 1 96.06 179 GLY A C 1
ATOM 1444 O O . GLY A 1 179 ? 9.953 18.953 -12.594 1 96.06 179 GLY A O 1
ATOM 1445 N N . SER A 1 180 ? 9.172 19.188 -10.508 1 97.44 180 SER A N 1
ATOM 1446 C CA . SER A 1 180 ? 7.922 19.812 -10.93 1 97.44 180 SER A CA 1
ATOM 1447 C C . SER A 1 180 ? 7.539 20.969 -10.008 1 97.44 180 SER A C 1
ATOM 1449 O O . SER A 1 180 ? 7.254 20.75 -8.828 1 97.44 180 SER A O 1
ATOM 1451 N N . LYS A 1 181 ? 7.457 22.156 -10.57 1 96.25 181 LYS A N 1
ATOM 1452 C CA . LYS A 1 181 ? 7.039 23.328 -9.797 1 96.25 181 LYS A CA 1
ATOM 1453 C C . LYS A 1 181 ? 5.598 23.188 -9.32 1 96.25 181 LYS A C 1
ATOM 1455 O O . LYS A 1 181 ? 5.246 23.656 -8.242 1 96.25 181 LYS A O 1
ATOM 1460 N N . GLU A 1 182 ? 4.891 22.5 -10.133 1 97 182 GLU A N 1
ATOM 1461 C CA . GLU A 1 182 ? 3.49 22.281 -9.789 1 97 182 GLU A CA 1
ATOM 1462 C C . GLU A 1 182 ? 3.357 21.406 -8.547 1 97 182 GLU A C 1
ATOM 1464 O O . GLU A 1 182 ? 2.525 21.672 -7.68 1 97 182 GLU A O 1
ATOM 1469 N N . LEU A 1 183 ? 4.148 20.391 -8.477 1 98.38 183 LEU A N 1
ATOM 1470 C CA . LEU A 1 183 ? 4.113 19.516 -7.316 1 98.38 183 LEU A CA 1
ATOM 1471 C C . LEU A 1 183 ? 4.613 20.219 -6.066 1 98.38 183 LEU A C 1
ATOM 1473 O O . LEU A 1 183 ? 4.066 20.031 -4.977 1 98.38 183 LEU A O 1
ATOM 1477 N N . ASP A 1 184 ? 5.668 21.016 -6.277 1 97.81 184 ASP A N 1
ATOM 1478 C CA . ASP A 1 184 ? 6.176 21.797 -5.16 1 97.81 184 ASP A CA 1
ATOM 1479 C C . ASP A 1 184 ? 5.117 22.766 -4.641 1 97.81 184 ASP A C 1
ATOM 1481 O O . ASP A 1 184 ? 4.934 22.906 -3.432 1 97.81 184 ASP A O 1
ATOM 1485 N N . ALA A 1 185 ? 4.457 23.375 -5.531 1 97.69 185 ALA A N 1
ATOM 1486 C CA . ALA A 1 185 ? 3.393 24.297 -5.156 1 97.69 185 ALA A CA 1
ATOM 1487 C C . ALA A 1 185 ? 2.258 23.578 -4.438 1 97.69 185 ALA A C 1
ATOM 1489 O O . ALA A 1 185 ? 1.701 24.094 -3.467 1 97.69 185 ALA A O 1
ATOM 1490 N N . TYR A 1 186 ? 1.889 22.422 -4.926 1 98.19 186 TYR A N 1
ATOM 1491 C CA . TYR A 1 186 ? 0.866 21.594 -4.293 1 98.19 186 TYR A CA 1
ATOM 1492 C C . TYR A 1 186 ? 1.253 21.25 -2.859 1 98.19 186 TYR A C 1
ATOM 1494 O O . TYR A 1 186 ? 0.458 21.422 -1.934 1 98.19 186 TYR A O 1
ATOM 1502 N N . ARG A 1 187 ? 2.453 20.734 -2.703 1 98.12 187 ARG A N 1
ATOM 1503 C CA . ARG A 1 187 ? 2.977 20.391 -1.386 1 98.12 187 ARG A CA 1
ATOM 1504 C C . ARG A 1 187 ? 2.883 21.578 -0.434 1 98.12 187 ARG A C 1
ATOM 1506 O O . ARG A 1 187 ? 2.4 21.453 0.692 1 98.12 187 ARG A O 1
ATOM 1513 N N . ASP A 1 188 ? 3.324 22.766 -0.896 1 97.56 188 ASP A N 1
ATOM 1514 C CA . ASP A 1 188 ? 3.377 23.953 -0.056 1 97.56 188 ASP A CA 1
ATOM 1515 C C . ASP A 1 188 ? 1.973 24.438 0.303 1 97.56 188 ASP A C 1
ATOM 1517 O O . ASP A 1 188 ? 1.724 24.844 1.438 1 97.56 188 ASP A O 1
ATOM 1521 N N . ARG A 1 189 ? 1.099 24.344 -0.628 1 97.06 189 ARG A N 1
ATOM 1522 C CA . ARG A 1 189 ? -0.282 24.766 -0.39 1 97.06 189 ARG A CA 1
ATOM 1523 C C . ARG A 1 189 ? -0.944 23.875 0.657 1 97.06 189 ARG A C 1
ATOM 1525 O O . ARG A 1 189 ? -1.567 24.375 1.597 1 97.06 189 ARG A O 1
ATOM 1532 N N . ILE A 1 190 ? -0.835 22.578 0.502 1 97.88 190 ILE A N 1
ATOM 1533 C CA . ILE A 1 190 ? -1.466 21.641 1.43 1 97.88 190 ILE A CA 1
ATOM 1534 C C . ILE A 1 190 ? -0.813 21.766 2.805 1 97.88 190 ILE A C 1
ATOM 1536 O O . ILE A 1 190 ? -1.498 21.719 3.83 1 97.88 190 ILE A O 1
ATOM 1540 N N . SER A 1 191 ? 0.506 21.969 2.811 1 96.31 191 SER A N 1
ATOM 1541 C CA . SER A 1 191 ? 1.251 22 4.066 1 96.31 191 SER A CA 1
ATOM 1542 C C . SER A 1 191 ? 1.028 23.328 4.797 1 96.31 191 SER A C 1
ATOM 1544 O O . SER A 1 191 ? 1.443 23.484 5.949 1 96.31 191 SER A O 1
ATOM 1546 N N . ALA A 1 192 ? 0.446 24.297 4.215 1 96.12 192 ALA A N 1
ATOM 1547 C CA . ALA A 1 192 ? 0.169 25.594 4.836 1 96.12 192 ALA A CA 1
ATOM 1548 C C . ALA A 1 192 ? -1.081 25.531 5.707 1 96.12 192 ALA A C 1
ATOM 1550 O O . ALA A 1 192 ? -1.385 26.469 6.441 1 96.12 192 ALA A O 1
ATOM 1551 N N . ARG A 1 193 ? -1.79 24.453 5.641 1 95.62 193 ARG A N 1
ATOM 1552 C CA . ARG A 1 193 ? -2.979 24.297 6.473 1 95.62 193 ARG A CA 1
ATOM 1553 C C . ARG A 1 193 ? -2.629 24.375 7.953 1 95.62 193 ARG A C 1
ATOM 1555 O O . ARG A 1 193 ? -1.597 23.859 8.383 1 95.62 193 ARG A O 1
ATOM 1562 N N . PRO A 1 194 ? -3.498 24.938 8.734 1 93.56 194 PRO A N 1
ATOM 1563 C CA . PRO A 1 194 ? -3.219 25.125 10.164 1 93.56 194 PRO A CA 1
ATOM 1564 C C . PRO A 1 194 ? -3.018 23.797 10.906 1 93.56 194 PRO A C 1
ATOM 1566 O O . PRO A 1 194 ? -2.299 23.75 11.906 1 93.56 194 PRO A O 1
ATOM 1569 N N . SER A 1 195 ? -3.609 22.781 10.469 1 92.69 195 SER A N 1
ATOM 1570 C CA . SER A 1 195 ? -3.512 21.484 11.125 1 92.69 195 SER A CA 1
ATOM 1571 C C . SER A 1 195 ? -2.066 21 11.18 1 92.69 195 SER A C 1
ATOM 1573 O O . SER A 1 195 ? -1.654 20.359 12.148 1 92.69 195 SER A O 1
ATOM 1575 N N . LEU A 1 196 ? -1.269 21.25 10.18 1 90.94 196 LEU A N 1
ATOM 1576 C CA . LEU A 1 196 ? 0.122 20.812 10.195 1 90.94 196 LEU A CA 1
ATOM 1577 C C . LEU A 1 196 ? 0.903 21.516 11.297 1 90.94 196 LEU A C 1
ATOM 1579 O O . LEU A 1 196 ? 1.789 20.922 11.914 1 90.94 196 LEU A O 1
ATOM 1583 N N . GLY A 1 197 ? 0.583 22.844 11.461 1 87.38 197 GLY A N 1
ATOM 1584 C CA . GLY A 1 197 ? 1.188 23.531 12.586 1 87.38 197 GLY A CA 1
ATOM 1585 C C . GLY A 1 197 ? 0.924 22.844 13.914 1 87.38 197 GLY A C 1
ATOM 1586 O O . GLY A 1 197 ? 1.832 22.703 14.734 1 87.38 197 GLY A O 1
ATOM 1587 N N . ARG A 1 198 ? -0.245 22.391 14.102 1 88.44 198 ARG A N 1
ATOM 1588 C CA . ARG A 1 198 ? -0.618 21.672 15.32 1 88.44 198 ARG A CA 1
ATOM 1589 C C . ARG A 1 198 ? 0.114 20.344 15.422 1 88.44 198 ARG A C 1
ATOM 1591 O O . ARG A 1 198 ? 0.478 19.906 16.516 1 88.44 198 ARG A O 1
ATOM 1598 N N . VAL A 1 199 ? 0.316 19.688 14.281 1 87.81 199 VAL A N 1
ATOM 1599 C CA . VAL A 1 199 ? 1.063 18.438 14.219 1 87.81 199 VAL A CA 1
ATOM 1600 C C . VAL A 1 199 ? 2.482 18.656 14.742 1 87.81 199 VAL A C 1
ATOM 1602 O O . VAL A 1 199 ? 2.967 17.891 15.578 1 87.81 199 VAL A O 1
ATOM 1605 N N . VAL A 1 200 ? 3.109 19.734 14.195 1 87.25 200 VAL A N 1
ATOM 1606 C CA . VAL A 1 200 ? 4.48 20.062 14.57 1 87.25 200 VAL A CA 1
ATOM 1607 C C . VAL A 1 200 ? 4.555 20.328 16.078 1 87.25 200 VAL A C 1
ATOM 1609 O O . VAL A 1 200 ? 5.461 19.844 16.75 1 87.25 200 VAL A O 1
ATOM 1612 N N . ASP A 1 201 ? 3.561 21 16.594 1 87.25 201 ASP A N 1
ATOM 1613 C CA . ASP A 1 201 ? 3.51 21.297 18.016 1 87.25 201 ASP A CA 1
ATOM 1614 C C . ASP A 1 201 ? 3.379 20.016 18.828 1 87.25 201 ASP A C 1
ATOM 1616 O O . ASP A 1 201 ? 4.074 19.844 19.844 1 87.25 201 ASP A O 1
ATOM 1620 N N . ARG A 1 202 ? 2.564 19.156 18.391 1 86.38 202 ARG A N 1
ATOM 1621 C CA . ARG A 1 202 ? 2.316 17.891 19.094 1 86.38 202 ARG A CA 1
ATOM 1622 C C . ARG A 1 202 ? 3.561 17.016 19.094 1 86.38 202 ARG A C 1
ATOM 1624 O O . ARG A 1 202 ? 3.947 16.484 20.141 1 86.38 202 ARG A O 1
ATOM 1631 N N . GLU A 1 203 ? 4.203 16.875 17.969 1 86.19 203 GLU A N 1
ATOM 1632 C CA . GLU A 1 203 ? 5.348 15.984 17.828 1 86.19 203 GLU A CA 1
ATOM 1633 C C . GLU A 1 203 ? 6.578 16.547 18.531 1 86.19 203 GLU A C 1
ATOM 1635 O O . GLU A 1 203 ? 7.418 15.797 19.031 1 86.19 203 GLU A O 1
ATOM 1640 N N . THR A 1 204 ? 6.742 17.891 18.531 1 83.44 204 THR A N 1
ATOM 1641 C CA . THR A 1 204 ? 7.859 18.531 19.203 1 83.44 204 THR A CA 1
ATOM 1642 C C . THR A 1 204 ? 7.691 18.469 20.719 1 83.44 204 THR A C 1
ATOM 1644 O O . THR A 1 204 ? 8.672 18.328 21.453 1 83.44 204 THR A O 1
ATOM 1647 N N . ALA A 1 205 ? 6.441 18.578 21.172 1 82.44 205 ALA A N 1
ATOM 1648 C CA . ALA A 1 205 ? 6.164 18.484 22.594 1 82.44 205 ALA A CA 1
ATOM 1649 C C . ALA A 1 205 ? 6.477 17.094 23.125 1 82.44 205 ALA A C 1
ATOM 1651 O O . ALA A 1 205 ? 6.77 16.922 24.312 1 82.44 205 ALA A O 1
ATOM 1652 N N . ALA A 1 206 ? 6.367 16.203 22.359 1 70.31 206 ALA A N 1
ATOM 1653 C CA . ALA A 1 206 ? 6.637 14.82 22.734 1 70.31 206 ALA A CA 1
ATOM 1654 C C . ALA A 1 206 ? 8.141 14.547 22.781 1 70.31 206 ALA A C 1
ATOM 1656 O O . ALA A 1 206 ? 8.57 13.516 23.312 1 70.31 206 ALA A O 1
ATOM 1657 N N . ASN A 1 207 ? 9.078 15.445 22.109 1 65.06 207 ASN A N 1
ATOM 1658 C CA . ASN A 1 207 ? 10.531 15.328 22.156 1 65.06 207 ASN A CA 1
ATOM 1659 C C . ASN A 1 207 ? 11.086 15.734 23.516 1 65.06 207 ASN A C 1
ATOM 1661 O O . ASN A 1 207 ? 10.656 16.734 24.109 1 65.06 207 ASN A O 1
ATOM 1665 N N . MET B 1 1 ? -19.641 -5.203 -18.953 1 91.94 1 MET B N 1
ATOM 1666 C CA . MET B 1 1 ? -18.75 -6.312 -18.625 1 91.94 1 MET B CA 1
ATOM 1667 C C . MET B 1 1 ? -17.391 -5.797 -18.172 1 91.94 1 MET B C 1
ATOM 1669 O O . MET B 1 1 ? -16.875 -4.816 -18.719 1 91.94 1 MET B O 1
ATOM 1673 N N . ILE B 1 2 ? -16.828 -6.387 -17.203 1 97.38 2 ILE B N 1
ATOM 1674 C CA . ILE B 1 2 ? -15.531 -5.961 -16.672 1 97.38 2 ILE B CA 1
ATOM 1675 C C . ILE B 1 2 ? -14.422 -6.352 -17.641 1 97.38 2 ILE B C 1
ATOM 1677 O O . ILE B 1 2 ? -14.367 -7.492 -18.109 1 97.38 2 ILE B O 1
ATOM 1681 N N . LYS B 1 3 ? -13.617 -5.359 -18.031 1 98.25 3 LYS B N 1
ATOM 1682 C CA . LYS B 1 3 ? -12.367 -5.602 -18.75 1 98.25 3 LYS B CA 1
ATOM 1683 C C . LYS B 1 3 ? -11.172 -5.566 -17.797 1 98.25 3 LYS B C 1
ATOM 1685 O O . LYS B 1 3 ? -11.047 -4.648 -16.984 1 98.25 3 LYS B O 1
ATOM 1690 N N . LEU B 1 4 ? -10.352 -6.559 -17.875 1 98.31 4 LEU B N 1
ATOM 1691 C CA . LEU B 1 4 ? -9.125 -6.609 -17.094 1 98.31 4 LEU B CA 1
ATOM 1692 C C . LEU B 1 4 ? -7.898 -6.574 -18.016 1 98.31 4 LEU B C 1
ATOM 1694 O O . LEU B 1 4 ? -7.691 -7.488 -18.812 1 98.31 4 LEU B O 1
ATOM 1698 N N . TYR B 1 5 ? -7.168 -5.48 -17.938 1 97.94 5 TYR B N 1
ATOM 1699 C CA . TYR B 1 5 ? -5.863 -5.383 -18.594 1 97.94 5 TYR B CA 1
ATOM 1700 C C . TYR B 1 5 ? -4.773 -6 -17.719 1 97.94 5 TYR B C 1
ATOM 1702 O O . TYR B 1 5 ? -4.539 -5.555 -16.594 1 97.94 5 TYR B O 1
ATOM 1710 N N . GLY B 1 6 ? -4.188 -7.059 -18.25 1 96.5 6 GLY B N 1
ATOM 1711 C CA . GLY B 1 6 ? -3.232 -7.793 -17.422 1 96.5 6 GLY B CA 1
ATOM 1712 C C . GLY B 1 6 ? -2.082 -8.367 -18.234 1 96.5 6 GLY B C 1
ATOM 1713 O O . GLY B 1 6 ? -1.985 -8.141 -19.438 1 96.5 6 GLY B O 1
ATOM 1714 N N . TYR B 1 7 ? -1.179 -8.93 -17.516 1 94.81 7 TYR B N 1
ATOM 1715 C CA . TYR B 1 7 ? -0.03 -9.672 -18.031 1 94.81 7 TYR B CA 1
ATOM 1716 C C . TYR B 1 7 ? 0.285 -10.867 -17.141 1 94.81 7 TYR B C 1
ATOM 1718 O O . TYR B 1 7 ? 0.302 -10.75 -15.914 1 94.81 7 TYR B O 1
ATOM 1726 N N . PRO B 1 8 ? 0.565 -12.062 -17.75 1 91.62 8 PRO B N 1
ATOM 1727 C CA . PRO B 1 8 ? 0.81 -13.258 -16.938 1 91.62 8 PRO B CA 1
ATOM 1728 C C . PRO B 1 8 ? 1.966 -13.07 -15.953 1 91.62 8 PRO B C 1
ATOM 1730 O O . PRO B 1 8 ? 2.977 -12.453 -16.297 1 91.62 8 PRO B O 1
ATOM 1733 N N . ARG B 1 9 ? 1.795 -13.609 -14.812 1 88.69 9 ARG B N 1
ATOM 1734 C CA . ARG B 1 9 ? 2.797 -13.617 -13.75 1 88.69 9 ARG B CA 1
ATOM 1735 C C . ARG B 1 9 ? 3.1 -12.203 -13.266 1 88.69 9 ARG B C 1
ATOM 1737 O O . ARG B 1 9 ? 4.234 -11.898 -12.891 1 88.69 9 ARG B O 1
ATOM 1744 N N . SER B 1 10 ? 2.219 -11.312 -13.406 1 93.75 10 SER B N 1
ATOM 1745 C CA . SER B 1 10 ? 2.27 -9.961 -12.867 1 93.75 10 SER B CA 1
ATOM 1746 C C . SER B 1 10 ? 1.269 -9.781 -11.727 1 93.75 10 SER B C 1
ATOM 1748 O O . SER B 1 10 ? 0.642 -10.75 -11.289 1 93.75 10 SER B O 1
ATOM 1750 N N . ARG B 1 11 ? 1.158 -8.594 -11.234 1 96.75 11 ARG B N 1
ATOM 1751 C CA . ARG B 1 11 ? 0.196 -8.312 -10.172 1 96.75 11 ARG B CA 1
ATOM 1752 C C . ARG B 1 11 ? -1.235 -8.445 -10.68 1 96.75 11 ARG B C 1
ATOM 1754 O O . ARG B 1 11 ? -2.18 -8.5 -9.891 1 96.75 11 ARG B O 1
ATOM 1761 N N . SER B 1 12 ? -1.407 -8.523 -12 1 97.19 12 SER B N 1
ATOM 1762 C CA . SER B 1 12 ? -2.746 -8.734 -12.539 1 97.19 12 SER B CA 1
ATOM 1763 C C . SER B 1 12 ? -3.248 -10.141 -12.242 1 97.19 12 SER B C 1
ATOM 1765 O O . SER B 1 12 ? -4.453 -10.398 -12.273 1 97.19 12 SER B O 1
ATOM 1767 N N . THR B 1 13 ? -2.314 -11.078 -11.953 1 97.19 13 THR B N 1
ATOM 1768 C CA . THR B 1 13 ? -2.678 -12.453 -11.656 1 97.19 13 THR B CA 1
ATOM 1769 C C . THR B 1 13 ? -3.596 -12.523 -10.438 1 97.19 13 THR B C 1
ATOM 1771 O O . THR B 1 13 ? -4.539 -13.32 -10.414 1 97.19 13 THR B O 1
ATOM 1774 N N . ARG B 1 14 ? -3.367 -11.711 -9.461 1 98 14 ARG B N 1
ATOM 1775 C CA . ARG B 1 14 ? -4.195 -11.766 -8.266 1 98 14 ARG B CA 1
ATOM 1776 C C . ARG B 1 14 ? -5.586 -11.195 -8.531 1 98 14 ARG B C 1
ATOM 1778 O O . ARG B 1 14 ? -6.562 -11.609 -7.902 1 98 14 ARG B O 1
ATOM 1785 N N . VAL B 1 15 ? -5.723 -10.289 -9.508 1 98.44 15 VAL B N 1
ATOM 1786 C CA . VAL B 1 15 ? -7.039 -9.773 -9.883 1 98.44 15 VAL B CA 1
ATOM 1787 C C . VAL B 1 15 ? -7.805 -10.828 -10.664 1 98.44 15 VAL B C 1
ATOM 1789 O O . VAL B 1 15 ? -9 -11.023 -10.453 1 98.44 15 VAL B O 1
ATOM 1792 N N . VAL B 1 16 ? -7.117 -11.555 -11.562 1 98 16 VAL B N 1
ATOM 1793 C CA . VAL B 1 16 ? -7.727 -12.68 -12.25 1 98 16 VAL B CA 1
ATOM 1794 C C . VAL B 1 16 ? -8.234 -13.703 -11.234 1 98 16 VAL B C 1
ATOM 1796 O O . VAL B 1 16 ? -9.367 -14.172 -11.328 1 98 16 VAL B O 1
ATOM 1799 N N . TRP B 1 17 ? -7.34 -14.016 -10.297 1 98.31 17 TRP B N 1
ATOM 1800 C CA . TRP B 1 17 ? -7.672 -14.969 -9.242 1 98.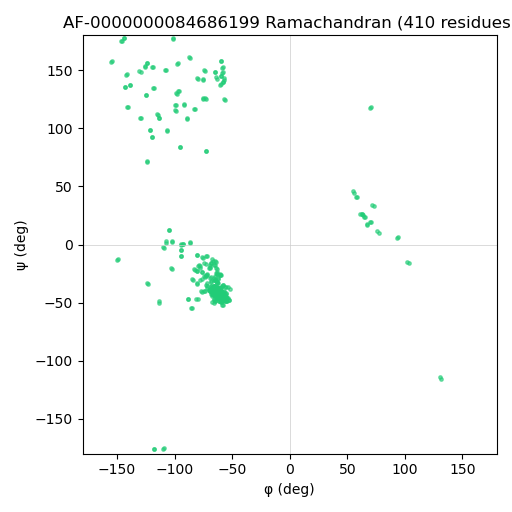31 17 TRP B CA 1
ATOM 1801 C C . TRP B 1 17 ? -8.938 -14.531 -8.5 1 98.31 17 TRP B C 1
ATOM 1803 O O . TRP B 1 17 ? -9.844 -15.336 -8.289 1 98.31 17 TRP B O 1
ATOM 1813 N N . MET B 1 18 ? -9.031 -13.258 -8.156 1 98.31 18 MET B N 1
ATOM 1814 C CA . MET B 1 18 ? -10.195 -12.68 -7.484 1 98.31 18 MET B CA 1
ATOM 1815 C C . MET B 1 18 ? -11.453 -12.859 -8.328 1 98.31 18 MET B C 1
ATOM 1817 O O . MET B 1 18 ? -12.5 -13.266 -7.812 1 98.31 18 MET B O 1
ATOM 1821 N N . LEU B 1 19 ? -11.367 -12.516 -9.586 1 98.19 19 LEU B N 1
ATOM 1822 C CA . LEU B 1 19 ? -12.516 -12.617 -10.492 1 98.19 19 LEU B CA 1
ATOM 1823 C C . LEU B 1 19 ? -12.969 -14.062 -10.625 1 98.19 19 LEU B C 1
ATOM 1825 O O . LEU B 1 19 ? -14.172 -14.336 -10.672 1 98.19 19 LEU B O 1
ATOM 1829 N N . GLU B 1 20 ? -12.016 -14.961 -10.68 1 97.69 20 GLU B N 1
ATOM 1830 C CA . GLU B 1 20 ? -12.344 -16.375 -10.758 1 97.69 20 GLU B CA 1
ATOM 1831 C C . GLU B 1 20 ? -13.031 -16.859 -9.484 1 97.69 20 GLU B C 1
ATOM 1833 O O . GLU B 1 20 ? -13.953 -17.672 -9.539 1 97.69 20 GLU B O 1
ATOM 1838 N N . GLU B 1 21 ? -12.57 -16.422 -8.344 1 97.94 21 GLU B N 1
ATOM 1839 C CA . GLU B 1 21 ? -13.227 -16.766 -7.078 1 97.94 21 GLU B CA 1
ATOM 1840 C C . GLU B 1 21 ? -14.648 -16.219 -7.035 1 97.94 21 GLU B C 1
ATOM 1842 O O . GLU B 1 21 ? -15.547 -16.844 -6.469 1 97.94 21 GLU B O 1
ATOM 1847 N N . LEU B 1 22 ? -14.867 -15.039 -7.57 1 97.62 22 LEU B N 1
ATOM 1848 C CA . LEU B 1 22 ? -16.172 -14.391 -7.578 1 97.62 22 LEU B CA 1
ATOM 1849 C C . LEU B 1 22 ? -17.109 -15.078 -8.555 1 97.62 22 LEU B C 1
ATOM 1851 O O . LEU B 1 22 ? -18.344 -14.969 -8.43 1 97.62 22 LEU B O 1
ATOM 1855 N N . GLY B 1 23 ? -16.547 -15.703 -9.555 1 96.38 23 GLY B N 1
ATOM 1856 C CA . GLY B 1 23 ? -17.359 -16.375 -10.562 1 96.38 23 GLY B CA 1
ATOM 1857 C C . GLY B 1 23 ? -18.062 -15.422 -11.492 1 96.38 23 GLY B C 1
ATOM 1858 O O . GLY B 1 23 ? -19.203 -15.672 -11.898 1 96.38 23 GLY B O 1
ATOM 1859 N N . VAL B 1 24 ? -17.453 -14.32 -11.781 1 95.94 24 VAL B N 1
ATOM 1860 C CA . VAL B 1 24 ? -18.078 -13.32 -12.641 1 95.94 24 VAL B CA 1
ATOM 1861 C C . VAL B 1 24 ? -17.406 -13.305 -14.008 1 95.94 24 VAL B C 1
ATOM 1863 O O . VAL B 1 24 ? -16.219 -13.602 -14.117 1 95.94 24 VAL B O 1
ATOM 1866 N N . ASP B 1 25 ? -18.172 -12.961 -14.969 1 95.62 25 ASP B N 1
ATOM 1867 C CA . ASP B 1 25 ? -17.641 -12.852 -16.312 1 95.62 25 ASP B CA 1
ATOM 1868 C C . ASP B 1 25 ? -16.797 -11.586 -16.484 1 95.62 25 ASP B C 1
ATOM 1870 O O . ASP B 1 25 ? -17.156 -10.531 -15.953 1 95.62 25 ASP B O 1
ATOM 1874 N N . TYR B 1 26 ? -15.742 -11.711 -17.219 1 97.19 26 TYR B N 1
ATOM 1875 C CA . TYR B 1 26 ? -14.875 -10.586 -17.531 1 97.19 26 TYR B CA 1
ATOM 1876 C C . TYR B 1 26 ? -14.109 -10.82 -18.828 1 97.19 26 TYR B C 1
ATOM 1878 O O . TYR B 1 26 ? -14 -11.961 -19.297 1 97.19 26 TYR B O 1
ATOM 1886 N N . GLU B 1 27 ? -13.68 -9.781 -19.438 1 97.12 27 GLU B N 1
ATOM 1887 C CA . GLU B 1 27 ? -12.797 -9.828 -20.594 1 97.12 27 GLU B CA 1
ATOM 1888 C C . GLU B 1 27 ? -11.344 -9.586 -20.203 1 97.12 27 GLU B C 1
ATOM 1890 O O . GLU B 1 27 ? -11.023 -8.562 -19.594 1 97.12 27 GLU B O 1
ATOM 1895 N N . TYR B 1 28 ? -10.492 -10.523 -20.469 1 96.44 28 TYR B N 1
ATOM 1896 C CA . TYR B 1 28 ? -9.07 -10.398 -20.188 1 96.44 28 TYR B CA 1
ATOM 1897 C C . TYR B 1 28 ? -8.328 -9.844 -21.391 1 96.44 28 TYR B C 1
ATOM 1899 O O . TYR B 1 28 ? -8.375 -10.422 -22.484 1 96.44 28 TYR B O 1
ATOM 1907 N N . ILE B 1 29 ? -7.672 -8.734 -21.312 1 95.88 29 ILE B N 1
ATOM 1908 C CA . ILE B 1 29 ? -6.891 -8.086 -22.359 1 95.88 29 ILE B CA 1
ATOM 1909 C C . ILE B 1 29 ? -5.41 -8.102 -21.969 1 95.88 29 ILE B C 1
ATOM 1911 O O . ILE B 1 29 ? -4.992 -7.406 -21.047 1 95.88 29 ILE B O 1
ATOM 1915 N N . LYS B 1 30 ? -4.66 -8.891 -22.656 1 95.31 30 LYS B N 1
ATOM 1916 C CA . LYS B 1 30 ? -3.23 -9 -22.375 1 95.31 30 LYS B CA 1
ATOM 1917 C C . LYS B 1 30 ? -2.475 -7.781 -22.906 1 95.31 30 LYS B C 1
ATOM 1919 O O . LYS B 1 30 ? -2.602 -7.418 -24.078 1 95.31 30 LYS B O 1
ATOM 1924 N N . ILE B 1 31 ? -1.72 -7.121 -22.031 1 94.5 31 ILE B N 1
ATOM 1925 C CA . ILE B 1 31 ? -0.831 -6.027 -22.406 1 94.5 31 ILE B CA 1
ATOM 1926 C C . ILE B 1 31 ? 0.601 -6.547 -22.531 1 94.5 31 ILE B C 1
ATOM 1928 O O . ILE B 1 31 ? 1.208 -6.961 -21.547 1 94.5 31 ILE B O 1
ATOM 1932 N N . GLU B 1 32 ? 1.169 -6.52 -23.719 1 91.06 32 GLU B N 1
ATOM 1933 C CA . GLU B 1 32 ? 2.525 -7.004 -23.953 1 91.06 32 GLU B CA 1
ATOM 1934 C C . GLU B 1 32 ? 3.562 -6.043 -23.375 1 91.06 32 GLU B C 1
ATOM 1936 O O . GLU B 1 32 ? 4.242 -5.336 -24.125 1 91.06 32 GLU B O 1
ATOM 1941 N N . LEU B 1 33 ? 3.818 -6.09 -22.156 1 86.81 33 LEU B N 1
ATOM 1942 C CA . LEU B 1 33 ? 4.68 -5.168 -21.422 1 86.81 33 LEU B CA 1
ATOM 1943 C C . LEU B 1 33 ? 6.109 -5.23 -21.938 1 86.81 33 LEU B C 1
ATOM 1945 O O . LEU B 1 33 ? 6.77 -4.199 -22.094 1 86.81 33 LEU B O 1
ATOM 1949 N N . LEU B 1 34 ? 6.578 -6.391 -22.25 1 82.69 34 LEU B N 1
ATOM 1950 C CA . LEU B 1 34 ? 7.965 -6.582 -22.672 1 82.69 34 LEU B CA 1
ATOM 1951 C C . LEU B 1 34 ? 8.188 -6.047 -24.078 1 82.69 34 LEU B C 1
ATOM 1953 O O . LEU B 1 34 ? 9.328 -5.836 -24.5 1 82.69 34 LEU B O 1
ATOM 1957 N N . LYS B 1 35 ? 7.094 -5.836 -24.797 1 84.88 35 LYS B N 1
ATOM 1958 C CA . LYS B 1 35 ? 7.191 -5.305 -26.156 1 84.88 35 LYS B CA 1
ATOM 1959 C C . LYS B 1 35 ? 6.855 -3.816 -26.188 1 84.88 35 LYS B C 1
ATOM 1961 O O . LYS B 1 35 ? 6.652 -3.246 -27.266 1 84.88 35 LYS B O 1
ATOM 1966 N N . GLY B 1 36 ? 6.602 -3.287 -24.984 1 86.5 36 GLY B N 1
ATOM 1967 C CA . GLY B 1 36 ? 6.41 -1.85 -24.891 1 86.5 36 GLY B CA 1
ATOM 1968 C C . GLY B 1 36 ? 4.953 -1.437 -24.984 1 86.5 36 GLY B C 1
ATOM 1969 O O . GLY B 1 36 ? 4.637 -0.245 -24.969 1 86.5 36 GLY B O 1
ATOM 1970 N N . ALA B 1 37 ? 4.051 -2.307 -25.016 1 86.81 37 ALA B N 1
ATOM 1971 C CA . ALA B 1 37 ? 2.631 -2.014 -25.188 1 86.81 37 ALA B CA 1
ATOM 1972 C C . ALA B 1 37 ? 2.096 -1.188 -24.031 1 86.81 37 ALA B C 1
ATOM 1974 O O . ALA B 1 37 ? 1.094 -0.484 -24.172 1 86.81 37 ALA B O 1
ATOM 1975 N N . GLY B 1 38 ? 2.746 -1.319 -22.922 1 89.12 38 GLY B N 1
ATOM 1976 C CA . GLY B 1 38 ? 2.361 -0.528 -21.766 1 89.12 38 GLY B CA 1
ATOM 1977 C C . GLY B 1 38 ? 2.557 0.962 -21.969 1 89.12 38 GLY B C 1
ATOM 1978 O O . GLY B 1 38 ? 1.96 1.774 -21.266 1 89.12 38 GLY B O 1
ATOM 1979 N N . GLN B 1 39 ? 3.281 1.332 -22.953 1 88.56 39 GLN B N 1
ATOM 1980 C CA . GLN B 1 39 ? 3.604 2.736 -23.172 1 88.56 39 GLN B CA 1
ATOM 1981 C C . GLN B 1 39 ? 2.838 3.289 -24.375 1 88.56 39 GLN B C 1
ATOM 1983 O O . GLN B 1 39 ? 3.023 4.445 -24.75 1 88.56 39 GLN B O 1
ATOM 1988 N N . ALA B 1 40 ? 2.025 2.473 -24.938 1 91.06 40 ALA B N 1
ATOM 1989 C CA . ALA B 1 40 ? 1.177 2.943 -26.031 1 91.06 40 ALA B CA 1
ATOM 1990 C C . ALA B 1 40 ? 0.205 4.016 -25.547 1 91.06 40 ALA B C 1
ATOM 1992 O O . ALA B 1 40 ? -0.333 3.922 -24.438 1 91.06 40 ALA B O 1
ATOM 1993 N N . GLU B 1 41 ? -0.045 4.957 -26.375 1 90.94 41 GLU B N 1
ATOM 1994 C CA . GLU B 1 41 ? -0.861 6.113 -26.016 1 90.94 41 GLU B CA 1
ATOM 1995 C C . GLU B 1 41 ? -2.252 5.688 -25.547 1 90.94 41 GLU B C 1
ATOM 1997 O O . GLU B 1 41 ? -2.773 6.215 -24.562 1 90.94 41 GLU B O 1
ATOM 2002 N N . ASP B 1 42 ? -2.814 4.812 -26.234 1 91.5 42 ASP B N 1
ATOM 2003 C CA . ASP B 1 42 ? -4.168 4.375 -25.922 1 91.5 42 ASP B CA 1
ATOM 2004 C C . ASP B 1 42 ? -4.219 3.693 -24.547 1 91.5 42 ASP B C 1
ATOM 2006 O O . ASP B 1 42 ? -5.191 3.846 -23.812 1 91.5 42 ASP B O 1
ATOM 2010 N N . TYR B 1 43 ? -3.113 2.908 -24.266 1 93.12 43 TYR B N 1
ATOM 2011 C CA . TYR B 1 43 ? -3.115 2.221 -22.984 1 93.12 43 TYR B CA 1
ATOM 2012 C C . TYR B 1 43 ? -2.785 3.186 -21.844 1 93.12 43 TYR B C 1
ATOM 2014 O O . TYR B 1 43 ? -3.285 3.035 -20.734 1 93.12 43 TYR B O 1
ATOM 2022 N N . LEU B 1 44 ? -2.006 4.18 -22.172 1 91.81 44 LEU B N 1
ATOM 2023 C CA . LEU B 1 44 ? -1.64 5.164 -21.156 1 91.81 44 LEU B CA 1
ATOM 2024 C C . LEU B 1 44 ? -2.861 5.957 -20.703 1 91.81 44 LEU B C 1
ATOM 2026 O O . LEU B 1 44 ? -2.859 6.539 -19.609 1 91.81 44 LEU B O 1
ATOM 2030 N N . LYS B 1 45 ? -3.896 5.945 -21.422 1 90.88 45 LYS B N 1
ATOM 2031 C CA . LYS B 1 45 ? -5.16 6.555 -21.031 1 90.88 45 LYS B CA 1
ATOM 2032 C C . LYS B 1 45 ? -5.887 5.699 -20 1 90.88 45 LYS B C 1
ATOM 2034 O O . LYS B 1 45 ? -6.75 6.191 -19.266 1 90.88 45 LYS B O 1
ATOM 2039 N N . VAL B 1 46 ? -5.566 4.395 -20 1 92.75 46 VAL B N 1
ATOM 2040 C CA . VAL B 1 46 ? -6.16 3.449 -19.062 1 92.75 46 VAL B CA 1
ATOM 2041 C C . VAL B 1 46 ? -5.328 3.404 -17.781 1 92.75 46 VAL B C 1
ATOM 2043 O O . VAL B 1 46 ? -5.871 3.529 -16.688 1 92.75 46 VAL B O 1
ATOM 2046 N N . HIS B 1 47 ? -4.055 3.303 -17.984 1 94.12 47 HIS B N 1
ATOM 2047 C CA . HIS B 1 47 ? -3.088 3.264 -16.906 1 94.12 47 HIS B CA 1
ATOM 2048 C C . HIS B 1 47 ? -1.962 4.27 -17.125 1 94.12 47 HIS B C 1
ATOM 2050 O O . HIS B 1 47 ? -1.018 3.992 -17.875 1 94.12 47 HIS B O 1
ATOM 2056 N N . ALA B 1 48 ? -1.938 5.293 -16.375 1 89.25 48 ALA B N 1
ATOM 2057 C CA . ALA B 1 48 ? -1.042 6.426 -16.594 1 89.25 48 ALA B CA 1
ATOM 2058 C C . ALA B 1 48 ? 0.418 6.008 -16.453 1 89.25 48 ALA B C 1
ATOM 2060 O O . ALA B 1 48 ? 1.306 6.605 -17.062 1 89.25 48 ALA B O 1
ATOM 2061 N N . ASP B 1 49 ? 0.686 4.941 -15.711 1 90.38 49 ASP B N 1
ATOM 2062 C CA . ASP B 1 49 ? 2.045 4.453 -15.5 1 90.38 49 ASP B CA 1
ATOM 2063 C C . ASP B 1 49 ? 2.398 3.361 -16.516 1 90.38 49 ASP B C 1
ATOM 2065 O O . ASP B 1 49 ? 3.527 2.865 -16.531 1 90.38 49 ASP B O 1
ATOM 2069 N N . GLY B 1 50 ? 1.429 2.982 -17.328 1 91.94 50 GLY B N 1
ATOM 2070 C CA . GLY B 1 50 ? 1.656 1.949 -18.328 1 91.94 50 GLY B CA 1
ATOM 2071 C C . GLY B 1 50 ? 1.842 0.569 -17.719 1 91.94 50 GLY B C 1
ATOM 2072 O O . GLY B 1 50 ? 2.428 -0.314 -18.344 1 91.94 50 GLY B O 1
ATOM 2073 N N . LYS B 1 51 ? 1.4 0.415 -16.516 1 94.06 51 LYS B N 1
ATOM 2074 C CA . LYS B 1 51 ? 1.556 -0.85 -15.805 1 94.06 51 LYS B CA 1
ATOM 2075 C C . LYS B 1 51 ? 0.256 -1.649 -15.82 1 94.06 51 LYS B C 1
ATOM 2077 O O . LYS B 1 51 ? -0.689 -1.3 -16.531 1 94.06 51 LYS B O 1
ATOM 2082 N N . VAL B 1 52 ? 0.28 -2.787 -15.273 1 96.06 52 VAL B N 1
ATOM 2083 C CA . VAL B 1 52 ? -0.883 -3.627 -15 1 96.06 52 VAL B CA 1
ATOM 2084 C C . VAL B 1 52 ? -0.906 -4.016 -13.523 1 96.06 52 VAL B C 1
ATOM 2086 O O . VAL B 1 52 ? 0.133 -4.02 -12.859 1 96.06 52 VAL B O 1
ATOM 2089 N N . PRO B 1 53 ? -2.029 -4.289 -12.977 1 98.06 53 PRO B N 1
ATOM 2090 C CA . PRO B 1 53 ? -3.352 -4.43 -13.594 1 98.06 53 PRO B CA 1
ATOM 2091 C C . PRO B 1 53 ? -4.086 -3.096 -13.727 1 98.06 53 PRO B C 1
ATOM 2093 O O . PRO B 1 53 ? -3.742 -2.129 -13.039 1 98.06 53 PRO B O 1
ATOM 2096 N N . ALA B 1 54 ? -5.066 -3.09 -14.602 1 98.44 54 ALA B N 1
ATOM 2097 C CA . ALA B 1 54 ? -6.141 -2.105 -14.664 1 98.44 54 ALA B CA 1
ATOM 2098 C C . ALA B 1 54 ? -7.469 -2.766 -15.023 1 98.44 54 ALA B C 1
ATOM 2100 O O . ALA B 1 54 ? -7.5 -3.773 -15.734 1 98.44 54 ALA B O 1
ATOM 2101 N N . ILE B 1 55 ? -8.531 -2.252 -14.5 1 98.62 55 ILE B N 1
ATOM 2102 C CA . ILE B 1 55 ? -9.836 -2.721 -14.961 1 98.62 55 ILE B CA 1
ATOM 2103 C C . ILE B 1 55 ? -10.617 -1.557 -15.562 1 98.62 55 ILE B C 1
ATOM 2105 O O . ILE B 1 55 ? -10.359 -0.394 -15.242 1 98.62 55 ILE B O 1
ATOM 2109 N N . ASP B 1 56 ? -11.477 -1.814 -16.438 1 98.44 56 ASP B N 1
ATOM 2110 C CA . ASP B 1 56 ? -12.531 -0.948 -16.953 1 98.44 56 ASP B CA 1
ATOM 2111 C C . ASP B 1 56 ? -13.906 -1.575 -16.734 1 98.44 56 ASP B C 1
ATOM 2113 O O . ASP B 1 56 ? -14.273 -2.535 -17.422 1 98.44 56 ASP B O 1
ATOM 2117 N N . ASP B 1 57 ? -14.609 -1.178 -15.703 1 98.19 57 ASP B N 1
ATOM 2118 C CA . ASP B 1 57 ? -15.961 -1.642 -15.398 1 98.19 57 ASP B CA 1
ATOM 2119 C C . ASP B 1 57 ? -17.016 -0.682 -15.945 1 98.19 57 ASP B C 1
ATOM 2121 O O . ASP B 1 57 ? -17.578 0.13 -15.211 1 98.19 57 ASP B O 1
ATOM 2125 N N . ASP B 1 58 ? -17.375 -0.833 -17.234 1 96.75 58 ASP B N 1
ATOM 2126 C CA . ASP B 1 58 ? -18.344 -0.001 -17.938 1 96.75 58 ASP B CA 1
ATOM 2127 C C . ASP B 1 58 ? -17.969 1.477 -17.859 1 96.75 58 ASP B C 1
ATOM 2129 O O . ASP B 1 58 ? -18.781 2.309 -17.453 1 96.75 58 ASP B O 1
ATOM 2133 N N . GLY B 1 59 ? -16.734 1.746 -18.062 1 96.75 59 GLY B N 1
ATOM 2134 C CA . GLY B 1 59 ? -16.266 3.121 -18.109 1 96.75 59 GLY B CA 1
ATOM 2135 C C . GLY B 1 59 ? -15.539 3.543 -16.844 1 96.75 59 GLY B C 1
ATOM 2136 O O . GLY B 1 59 ? -14.844 4.562 -16.828 1 96.75 59 GLY B O 1
ATOM 2137 N N . PHE B 1 60 ? -15.688 2.807 -15.797 1 97.75 60 PHE B N 1
ATOM 2138 C CA . PHE B 1 60 ? -14.969 3.096 -14.562 1 97.75 60 PHE B CA 1
ATOM 2139 C C . PHE B 1 60 ? -13.617 2.4 -14.539 1 97.75 60 PHE B C 1
ATOM 2141 O O . PHE B 1 60 ? -13.539 1.193 -14.305 1 97.75 60 PHE B O 1
ATOM 2148 N N . VAL B 1 61 ? -12.531 3.18 -14.672 1 98.12 61 VAL B N 1
ATOM 2149 C CA . VAL B 1 61 ? -11.18 2.639 -14.75 1 98.12 61 VAL B CA 1
ATOM 2150 C C . VAL B 1 61 ? -10.523 2.686 -13.375 1 98.12 61 VAL B C 1
ATOM 2152 O O . VAL B 1 61 ? -10.602 3.699 -12.68 1 98.12 61 VAL B O 1
ATOM 2155 N N . LEU B 1 62 ? -9.961 1.61 -13.031 1 98.44 62 LEU B N 1
ATOM 2156 C CA . LEU B 1 62 ? -9.305 1.49 -11.734 1 98.44 62 LEU B CA 1
ATOM 2157 C C . LEU B 1 62 ? -7.992 0.723 -11.859 1 98.44 62 LEU B C 1
ATOM 2159 O O . LEU B 1 62 ? -7.926 -0.29 -12.555 1 98.44 62 LEU B O 1
ATOM 2163 N N . THR B 1 63 ? -6.961 1.24 -11.164 1 98.06 63 THR B N 1
ATOM 2164 C CA . THR B 1 63 ? -5.664 0.57 -11.117 1 98.06 63 THR B CA 1
ATOM 2165 C C . THR B 1 63 ? -5.316 0.167 -9.688 1 98.06 63 THR B C 1
ATOM 2167 O O . THR B 1 63 ? -6.133 0.32 -8.773 1 98.06 63 THR B O 1
ATOM 2170 N N . GLU B 1 64 ? -4.102 -0.374 -9.516 1 98.25 64 GLU B N 1
ATOM 2171 C CA . GLU B 1 64 ? -3.639 -0.896 -8.234 1 98.25 64 GLU B CA 1
ATOM 2172 C C . GLU B 1 64 ? -4.387 -2.172 -7.855 1 98.25 64 GLU B C 1
ATOM 2174 O O . GLU B 1 64 ? -5.594 -2.141 -7.605 1 98.25 64 GLU B O 1
ATOM 2179 N N . SER B 1 65 ? -3.695 -3.229 -7.738 1 98.5 65 SER B N 1
ATOM 2180 C CA . SER B 1 65 ? -4.285 -4.559 -7.613 1 98.5 65 SER B CA 1
ATOM 2181 C C . SER B 1 65 ? -5.145 -4.664 -6.359 1 98.5 65 SER B C 1
ATOM 2183 O O . SER B 1 65 ? -6.277 -5.148 -6.418 1 98.5 65 SER B O 1
ATOM 2185 N N . ALA B 1 66 ? -4.641 -4.164 -5.215 1 98.69 66 ALA B N 1
ATOM 2186 C CA . ALA B 1 66 ? -5.395 -4.289 -3.971 1 98.69 66 ALA B CA 1
ATOM 2187 C C . ALA B 1 66 ? -6.656 -3.43 -4.004 1 98.69 66 ALA B C 1
ATOM 2189 O O . ALA B 1 66 ? -7.695 -3.824 -3.475 1 98.69 66 ALA B O 1
ATOM 2190 N N . ALA B 1 67 ? -6.578 -2.217 -4.605 1 98.75 67 ALA B N 1
ATOM 2191 C CA . ALA B 1 67 ? -7.758 -1.37 -4.77 1 98.75 67 ALA B CA 1
ATOM 2192 C C . ALA B 1 67 ? -8.805 -2.053 -5.648 1 98.75 67 ALA B C 1
ATOM 2194 O O . ALA B 1 67 ? -9.992 -2.021 -5.34 1 98.75 67 ALA B O 1
ATOM 2195 N N . ILE B 1 68 ? -8.344 -2.678 -6.719 1 98.81 68 ILE B N 1
ATOM 2196 C CA . ILE B 1 68 ? -9.234 -3.379 -7.637 1 98.81 68 ILE B CA 1
ATOM 2197 C C . ILE B 1 68 ? -9.922 -4.535 -6.91 1 98.81 68 ILE B C 1
ATOM 2199 O O . ILE B 1 68 ? -11.141 -4.707 -7.016 1 98.81 68 ILE B O 1
ATOM 2203 N N . MET B 1 69 ? -9.148 -5.297 -6.16 1 98.75 69 MET B N 1
ATOM 2204 C CA . MET B 1 69 ? -9.703 -6.441 -5.445 1 98.75 69 MET B CA 1
ATOM 2205 C C . MET B 1 69 ? -10.734 -5.996 -4.418 1 98.75 69 MET B C 1
ATOM 2207 O O . MET B 1 69 ? -11.789 -6.621 -4.273 1 98.75 69 MET B O 1
ATOM 2211 N N . THR B 1 70 ? -10.422 -4.926 -3.711 1 98.69 70 THR B N 1
ATOM 2212 C CA . THR B 1 70 ? -11.367 -4.383 -2.74 1 98.69 70 THR B CA 1
ATOM 2213 C C . THR B 1 70 ? -12.648 -3.93 -3.432 1 98.69 70 THR B C 1
ATOM 2215 O O . THR B 1 70 ? -13.75 -4.246 -2.977 1 98.69 70 THR B O 1
ATOM 2218 N N . TYR B 1 71 ? -12.523 -3.211 -4.566 1 98.69 71 TYR B N 1
ATOM 2219 C CA . TYR B 1 71 ? -13.648 -2.742 -5.359 1 98.69 71 TYR B CA 1
ATOM 2220 C C . TYR B 1 71 ? -14.523 -3.91 -5.801 1 98.69 71 TYR B C 1
ATOM 2222 O O . TYR B 1 71 ? -15.75 -3.869 -5.652 1 98.69 71 TYR B O 1
ATOM 2230 N N . LEU B 1 72 ? -13.93 -4.957 -6.27 1 98.62 72 LEU B N 1
ATOM 2231 C CA . LEU B 1 72 ? -14.656 -6.129 -6.75 1 98.62 72 LEU B CA 1
ATOM 2232 C C . LEU B 1 72 ? -15.359 -6.84 -5.602 1 98.62 72 LEU B C 1
ATOM 2234 O O . LEU B 1 72 ? -16.5 -7.281 -5.746 1 98.62 72 LEU B O 1
ATOM 2238 N N . GLY B 1 73 ? -14.672 -6.973 -4.477 1 98.06 73 GLY B N 1
ATOM 2239 C CA . GLY B 1 73 ? -15.305 -7.562 -3.309 1 98.06 73 GLY B CA 1
ATOM 2240 C C . GLY B 1 73 ? -16.531 -6.809 -2.852 1 98.06 73 GLY B C 1
ATOM 2241 O O . GLY B 1 73 ? -17.531 -7.418 -2.453 1 98.06 73 GLY B O 1
ATOM 2242 N N . ASP B 1 74 ? -16.453 -5.484 -2.875 1 97.88 74 ASP B N 1
ATOM 2243 C CA . ASP B 1 74 ? -17.578 -4.641 -2.486 1 97.88 74 ASP B CA 1
ATOM 2244 C C . ASP B 1 74 ? -18.719 -4.742 -3.498 1 97.88 74 ASP B C 1
ATOM 2246 O O . ASP B 1 74 ? -19.891 -4.656 -3.131 1 97.88 74 ASP B O 1
ATOM 2250 N N . LYS B 1 75 ? -18.375 -4.871 -4.727 1 97.25 75 LYS B N 1
ATOM 2251 C CA . LYS B 1 75 ? -19.359 -4.969 -5.801 1 97.25 75 LYS B CA 1
ATOM 2252 C C . LYS B 1 75 ? -20.141 -6.277 -5.719 1 97.25 75 LYS B C 1
ATOM 2254 O O . LYS B 1 75 ? -21.312 -6.332 -6.07 1 97.25 75 LYS B O 1
ATOM 2259 N N . TYR B 1 76 ? -19.5 -7.312 -5.242 1 97.38 76 TYR B N 1
ATOM 2260 C CA . TYR B 1 76 ? -20.109 -8.633 -5.105 1 97.38 76 TYR B CA 1
ATOM 2261 C C . TYR B 1 76 ? -20.016 -9.125 -3.668 1 97.38 76 TYR B C 1
ATOM 2263 O O . TYR B 1 76 ? -19.375 -10.141 -3.395 1 97.38 76 TYR B O 1
ATOM 2271 N N . PRO B 1 77 ? -20.766 -8.539 -2.828 1 95.75 77 PRO B N 1
ATOM 2272 C CA . PRO B 1 77 ? -20.594 -8.773 -1.393 1 95.75 77 PRO B CA 1
ATOM 2273 C C . PRO B 1 77 ? -21 -10.18 -0.971 1 95.75 77 PRO B C 1
ATOM 2275 O O . PRO B 1 77 ? -20.609 -10.648 0.1 1 95.75 77 PRO B O 1
ATOM 2278 N N . ALA B 1 78 ? -21.766 -10.859 -1.759 1 95.62 78 ALA B N 1
ATOM 2279 C CA . ALA B 1 78 ? -22.234 -12.203 -1.428 1 95.62 78 ALA B CA 1
ATOM 2280 C C . ALA B 1 78 ? -21.078 -13.18 -1.324 1 95.62 78 ALA B C 1
ATOM 2282 O O . ALA B 1 78 ? -21.188 -14.219 -0.667 1 95.62 78 ALA B O 1
ATOM 2283 N N . SER B 1 79 ? -19.953 -12.867 -1.912 1 94.62 79 SER B N 1
ATOM 2284 C CA . SER B 1 79 ? -18.781 -13.742 -1.908 1 94.62 79 SER B CA 1
ATOM 2285 C C . SER B 1 79 ? -18.109 -13.742 -0.545 1 94.62 79 SER B C 1
ATOM 2287 O O . SER B 1 79 ? -17.359 -14.664 -0.221 1 94.62 79 SER B O 1
ATOM 2289 N N . ASN B 1 80 ? -18.25 -12.633 0.199 1 95.94 80 ASN B N 1
ATOM 2290 C CA . ASN B 1 80 ? -17.641 -12.43 1.506 1 95.94 80 ASN B CA 1
ATOM 2291 C C . ASN B 1 80 ? -16.109 -12.453 1.416 1 95.94 80 ASN B C 1
ATOM 2293 O O . ASN B 1 80 ? -15.438 -12.852 2.365 1 95.94 80 ASN B O 1
ATOM 2297 N N . LEU B 1 81 ? -15.578 -12.125 0.292 1 98.06 81 LEU B N 1
ATOM 2298 C CA . LEU B 1 81 ? -14.141 -12.141 0.092 1 98.06 81 LEU B CA 1
ATOM 2299 C C . LEU B 1 81 ? -13.492 -10.883 0.667 1 98.06 81 LEU B C 1
ATOM 2301 O O . LEU B 1 81 ? -12.281 -10.836 0.86 1 98.06 81 LEU B O 1
ATOM 2305 N N . VAL B 1 82 ? -14.258 -9.797 0.816 1 98.12 82 VAL B N 1
ATOM 2306 C CA . VAL B 1 82 ? -13.852 -8.555 1.458 1 98.12 82 VAL B CA 1
ATOM 2307 C C . VAL B 1 82 ? -14.828 -8.211 2.578 1 98.12 82 VAL B C 1
ATOM 2309 O O . VAL B 1 82 ? -16.047 -8.258 2.387 1 98.12 82 VAL B O 1
ATOM 2312 N N . PRO B 1 83 ? -14.289 -7.938 3.768 1 97.44 83 PRO B N 1
ATOM 2313 C CA . PRO B 1 83 ? -15.188 -7.637 4.883 1 97.44 83 PRO B CA 1
ATOM 2314 C C . PRO B 1 83 ? -16.078 -6.418 4.617 1 97.44 83 PRO B C 1
ATOM 2316 O O . PRO B 1 83 ? -15.703 -5.551 3.816 1 97.44 83 PRO B O 1
ATOM 2319 N N . MET B 1 84 ? -17.203 -6.34 5.32 1 96.62 84 MET B N 1
ATOM 2320 C CA . MET B 1 84 ? -18.156 -5.25 5.164 1 96.62 84 MET B CA 1
ATOM 2321 C C . MET B 1 84 ? -17.5 -3.9 5.426 1 96.62 84 MET B C 1
ATOM 2323 O O . MET B 1 84 ? -16.688 -3.768 6.344 1 96.62 84 MET B O 1
ATOM 2327 N N . PRO B 1 85 ? -17.859 -2.938 4.617 1 95.5 85 PRO B N 1
ATOM 2328 C CA . PRO B 1 85 ? -17.297 -1.604 4.832 1 95.5 85 PRO B CA 1
ATOM 2329 C C . PRO B 1 85 ? -17.594 -1.052 6.223 1 95.5 85 PRO B C 1
ATOM 2331 O O . PRO B 1 85 ? -18.641 -1.354 6.793 1 95.5 85 PRO B O 1
ATOM 2334 N N . ASN B 1 86 ? -16.703 -0.264 6.758 1 93.5 86 ASN B N 1
ATOM 2335 C CA . ASN B 1 86 ? -16.844 0.451 8.023 1 93.5 86 ASN B CA 1
ATOM 2336 C C . ASN B 1 86 ? -16.891 -0.51 9.211 1 93.5 86 ASN B C 1
ATOM 2338 O O . ASN B 1 86 ? -17.484 -0.193 10.242 1 93.5 86 ASN B O 1
ATOM 2342 N N . SER B 1 87 ? -16.453 -1.739 9 1 96.19 87 SER B N 1
ATOM 2343 C CA . SER B 1 87 ? -16.297 -2.697 10.094 1 96.19 87 SER B CA 1
ATOM 2344 C C . SER B 1 87 ? -14.859 -2.758 10.586 1 96.19 87 SER B C 1
ATOM 2346 O O . SER B 1 87 ? -13.938 -2.355 9.875 1 96.19 87 SER B O 1
ATOM 2348 N N . LYS B 1 88 ? -14.703 -3.172 11.82 1 96.69 88 LYS B N 1
ATOM 2349 C CA . LYS B 1 88 ? -13.359 -3.398 12.344 1 96.69 88 LYS B CA 1
ATOM 2350 C C . LYS B 1 88 ? -12.602 -4.422 11.5 1 96.69 88 LYS B C 1
ATOM 2352 O O . LYS B 1 88 ? -11.391 -4.297 11.297 1 96.69 88 LYS B O 1
ATOM 2357 N N . GLN B 1 89 ? -13.312 -5.398 10.992 1 97 89 GLN B N 1
ATOM 2358 C CA . GLN B 1 89 ? -12.688 -6.41 10.141 1 97 89 GLN B CA 1
ATOM 2359 C C . GLN B 1 89 ? -12.195 -5.801 8.828 1 97 89 GLN B C 1
ATOM 2361 O O . GLN B 1 89 ? -11.172 -6.219 8.297 1 97 89 GLN B O 1
ATOM 2366 N N . ARG B 1 90 ? -12.961 -4.805 8.289 1 97.88 90 ARG B N 1
ATOM 2367 C CA . ARG B 1 90 ? -12.508 -4.098 7.098 1 97.88 90 ARG B CA 1
ATOM 2368 C C . ARG B 1 90 ? -11.219 -3.328 7.367 1 97.88 90 ARG B C 1
ATOM 2370 O O . ARG B 1 90 ? -10.312 -3.309 6.531 1 97.88 90 ARG B O 1
ATOM 2377 N N . ALA B 1 91 ? -11.148 -2.736 8.516 1 98.31 91 ALA B N 1
ATOM 2378 C CA . ALA B 1 91 ? -9.93 -2.021 8.891 1 98.31 91 ALA B CA 1
ATOM 2379 C C . ALA B 1 91 ? -8.734 -2.967 8.961 1 98.31 91 ALA B C 1
ATOM 2381 O O . ALA B 1 91 ? -7.645 -2.633 8.492 1 98.31 91 ALA B O 1
ATOM 2382 N N . LYS B 1 92 ? -8.961 -4.121 9.508 1 98 92 LYS B N 1
ATOM 2383 C CA . LYS B 1 92 ? -7.902 -5.125 9.562 1 98 92 LYS B CA 1
ATOM 2384 C C . LYS B 1 92 ? -7.535 -5.617 8.164 1 98 92 LYS B C 1
ATOM 2386 O O . LYS B 1 92 ? -6.363 -5.844 7.871 1 98 92 LYS B O 1
ATOM 2391 N N . TYR B 1 93 ? -8.516 -5.789 7.367 1 98.38 93 TYR B N 1
ATOM 2392 C CA . TYR B 1 93 ? -8.297 -6.133 5.965 1 98.38 93 TYR B CA 1
ATOM 2393 C C . TYR B 1 93 ? -7.383 -5.125 5.289 1 98.38 93 TYR B C 1
ATOM 2395 O O . TYR B 1 93 ? -6.414 -5.5 4.621 1 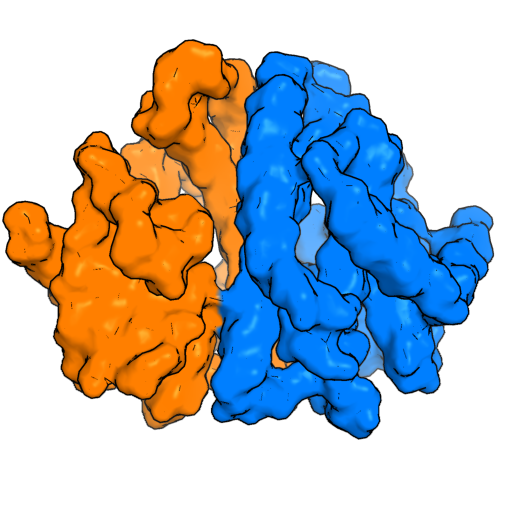98.38 93 TYR B O 1
ATOM 2403 N N . ASP B 1 94 ? -7.668 -3.844 5.461 1 98.62 94 ASP B N 1
ATOM 2404 C CA . ASP B 1 94 ? -6.844 -2.787 4.883 1 98.62 94 ASP B CA 1
ATOM 2405 C C . ASP B 1 94 ? -5.418 -2.842 5.434 1 98.62 94 ASP B C 1
ATOM 2407 O O . ASP B 1 94 ? -4.453 -2.684 4.684 1 98.62 94 ASP B O 1
ATOM 2411 N N . GLU B 1 95 ? -5.355 -3.047 6.727 1 98.56 95 GLU B N 1
ATOM 2412 C CA . GLU B 1 95 ? -4.055 -3.209 7.371 1 98.56 95 GLU B CA 1
ATOM 2413 C C . GLU B 1 95 ? -3.242 -4.312 6.699 1 98.56 95 GLU B C 1
ATOM 2415 O O . GLU B 1 95 ? -2.062 -4.125 6.398 1 98.56 95 GLU B O 1
ATOM 2420 N N . TRP B 1 96 ? -3.85 -5.438 6.445 1 98.56 96 TRP B N 1
ATOM 2421 C CA . TRP B 1 96 ? -3.227 -6.574 5.773 1 98.56 96 TRP B CA 1
ATOM 2422 C C . TRP B 1 96 ? -2.768 -6.195 4.371 1 98.56 96 TRP B C 1
ATOM 2424 O O . TRP B 1 96 ? -1.653 -6.531 3.963 1 98.56 96 TRP B O 1
ATOM 2434 N N . CYS B 1 97 ? -3.648 -5.516 3.646 1 98.75 97 CYS B N 1
ATOM 2435 C CA . CYS B 1 97 ? -3.307 -5.121 2.283 1 98.75 97 CYS B CA 1
ATOM 2436 C C . CYS B 1 97 ? -2.014 -4.316 2.258 1 98.75 97 CYS B C 1
ATOM 2438 O O . CYS B 1 97 ? -1.104 -4.617 1.481 1 98.75 97 CYS B O 1
ATOM 2440 N N . PHE B 1 98 ? -1.931 -3.344 3.107 1 98.56 98 PHE B N 1
ATOM 2441 C CA . PHE B 1 98 ? -0.765 -2.467 3.105 1 98.56 98 PHE B CA 1
ATOM 2442 C C . PHE B 1 98 ? 0.47 -3.209 3.604 1 98.56 98 PHE B C 1
ATOM 2444 O O . PHE B 1 98 ? 1.561 -3.049 3.051 1 98.56 98 PHE B O 1
ATOM 2451 N N . PHE B 1 99 ? 0.322 -4.078 4.645 1 98.31 99 PHE B N 1
ATOM 2452 C CA . PHE B 1 99 ? 1.443 -4.887 5.109 1 98.31 99 PHE B CA 1
ATOM 2453 C C . PHE B 1 99 ? 2.002 -5.742 3.979 1 98.31 99 PHE B C 1
ATOM 2455 O O . PHE B 1 99 ? 3.211 -5.754 3.742 1 98.31 99 PHE B O 1
ATOM 2462 N N . VAL B 1 100 ? 1.136 -6.398 3.246 1 98.69 100 VAL B N 1
ATOM 2463 C CA . VAL B 1 100 ? 1.569 -7.316 2.199 1 98.69 100 VAL B CA 1
ATOM 2464 C C . VAL B 1 100 ? 2.266 -6.539 1.084 1 98.69 100 VAL B C 1
ATOM 2466 O O . VAL B 1 100 ? 3.336 -6.938 0.616 1 98.69 100 VAL B O 1
ATOM 2469 N N . LEU B 1 101 ? 1.712 -5.414 0.733 1 98.31 101 LEU B N 1
ATOM 2470 C CA . LEU B 1 101 ? 2.193 -4.734 -0.465 1 98.31 101 LEU B CA 1
ATOM 2471 C C . LEU B 1 101 ? 3.41 -3.871 -0.149 1 98.31 101 LEU B C 1
ATOM 2473 O O . LEU B 1 101 ? 4.305 -3.725 -0.983 1 98.31 101 LEU B O 1
ATOM 2477 N N . THR B 1 102 ? 3.494 -3.342 1.097 1 97.31 102 THR B N 1
ATOM 2478 C CA . THR B 1 102 ? 4.551 -2.375 1.376 1 97.31 102 THR B CA 1
ATOM 2479 C C . THR B 1 102 ? 5.691 -3.027 2.15 1 97.31 102 THR B C 1
ATOM 2481 O O . THR B 1 102 ? 6.816 -2.525 2.146 1 97.31 102 THR B O 1
ATOM 2484 N N . GLU B 1 103 ? 5.418 -4.141 2.801 1 97 103 GLU B N 1
ATOM 2485 C CA . GLU B 1 103 ? 6.445 -4.77 3.623 1 97 103 GLU B CA 1
ATOM 2486 C C . GLU B 1 103 ? 6.867 -6.117 3.039 1 97 103 GLU B C 1
ATOM 2488 O O . GLU B 1 103 ? 8.062 -6.367 2.846 1 97 103 GLU B O 1
ATOM 2493 N N . LEU B 1 104 ? 5.965 -6.941 2.699 1 98.38 104 LEU B N 1
ATOM 2494 C CA . LEU B 1 104 ? 6.262 -8.297 2.254 1 98.38 104 LEU B CA 1
ATOM 2495 C C . LEU B 1 104 ? 6.672 -8.312 0.785 1 98.38 104 LEU B C 1
ATOM 2497 O O . LEU B 1 104 ? 7.703 -8.891 0.428 1 98.38 104 LEU B O 1
ATOM 2501 N N . GLU B 1 105 ? 5.93 -7.641 -0.038 1 98.44 105 GLU B N 1
ATOM 2502 C CA . GLU B 1 105 ? 6.102 -7.727 -1.485 1 98.44 105 GLU B CA 1
ATOM 2503 C C . GLU B 1 105 ? 7.25 -6.836 -1.958 1 98.44 105 GLU B C 1
ATOM 2505 O O . GLU B 1 105 ? 7.926 -7.16 -2.936 1 98.44 105 GLU B O 1
ATOM 2510 N N . GLN B 1 106 ? 7.469 -5.703 -1.308 1 97.69 106 GLN B N 1
ATOM 2511 C CA . GLN B 1 106 ? 8.375 -4.672 -1.811 1 97.69 106 GLN B CA 1
ATOM 2512 C C . GLN B 1 106 ? 9.781 -5.223 -1.999 1 97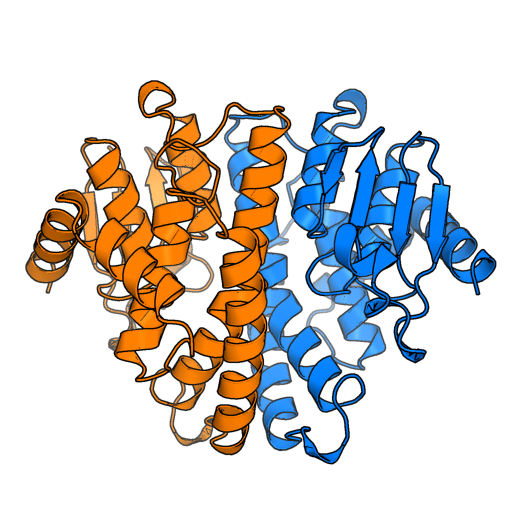.69 106 GLN B C 1
ATOM 2514 O O . GLN B 1 106 ? 10.422 -4.969 -3.023 1 97.69 106 GLN B O 1
ATOM 2519 N N . PRO B 1 107 ? 10.375 -6.023 -1.03 1 97.88 107 PRO B N 1
ATOM 2520 C CA . PRO B 1 107 ? 11.703 -6.59 -1.258 1 97.88 107 PRO B CA 1
ATOM 2521 C C . PRO B 1 107 ? 11.742 -7.555 -2.439 1 97.88 107 PRO B C 1
ATOM 2523 O O . PRO B 1 107 ? 12.758 -7.656 -3.129 1 97.88 107 PRO B O 1
ATOM 2526 N N . LEU B 1 108 ? 10.672 -8.242 -2.656 1 98.12 108 LEU B N 1
ATOM 2527 C CA . LEU B 1 108 ? 10.586 -9.133 -3.812 1 98.12 108 LEU B CA 1
ATOM 2528 C C . LEU B 1 108 ? 10.578 -8.328 -5.109 1 98.12 108 LEU B C 1
ATOM 2530 O O . LEU B 1 108 ? 11.258 -8.688 -6.07 1 98.12 108 LEU B O 1
ATOM 2534 N N . TRP B 1 109 ? 9.805 -7.281 -5.082 1 97.25 109 TRP B N 1
ATOM 2535 C CA . TRP B 1 109 ? 9.734 -6.434 -6.27 1 97.25 109 TRP B CA 1
ATOM 2536 C C . TRP B 1 109 ? 11.078 -5.77 -6.539 1 97.25 109 TRP B C 1
ATOM 2538 O O . TRP B 1 109 ? 11.5 -5.641 -7.695 1 97.25 109 TRP B O 1
ATOM 2548 N N . THR B 1 110 ? 11.773 -5.359 -5.465 1 97.69 110 THR B N 1
ATOM 2549 C CA . THR B 1 110 ? 13.133 -4.855 -5.602 1 97.69 110 THR B CA 1
ATOM 2550 C C . THR B 1 110 ? 14.039 -5.898 -6.254 1 97.69 110 THR B C 1
ATOM 2552 O O . THR B 1 110 ? 14.82 -5.574 -7.152 1 97.69 110 THR B O 1
ATOM 2555 N N . THR B 1 111 ? 13.906 -7.129 -5.863 1 97.75 111 THR B N 1
ATOM 2556 C CA . THR B 1 111 ? 14.672 -8.219 -6.457 1 97.75 111 THR B CA 1
ATOM 2557 C C . THR B 1 111 ? 14.359 -8.359 -7.945 1 97.75 111 THR B C 1
ATOM 2559 O O . THR B 1 111 ? 15.266 -8.445 -8.773 1 97.75 111 THR B O 1
ATOM 2562 N N . GLY B 1 112 ? 13.086 -8.328 -8.305 1 96.5 112 GLY B N 1
ATOM 2563 C CA . GLY B 1 112 ? 12.703 -8.391 -9.703 1 96.5 112 GLY B CA 1
ATOM 2564 C C . GLY B 1 112 ? 13.258 -7.242 -10.523 1 96.5 112 GLY B C 1
ATOM 2565 O O . GLY B 1 112 ? 13.797 -7.453 -11.617 1 96.5 112 GLY B O 1
ATOM 2566 N N . LYS B 1 113 ? 13.148 -6.016 -10.023 1 96.19 113 LYS B N 1
ATOM 2567 C CA . LYS B 1 113 ? 13.633 -4.812 -10.695 1 96.19 113 LYS B CA 1
ATOM 2568 C C . LYS B 1 113 ? 15.117 -4.93 -11.031 1 96.19 113 LYS B C 1
ATOM 2570 O O . LYS B 1 113 ? 15.555 -4.547 -12.117 1 96.19 113 LYS B O 1
ATOM 2575 N N . HIS B 1 114 ? 15.859 -5.566 -10.117 1 97.75 114 HIS B N 1
ATOM 2576 C CA . HIS B 1 114 ? 17.312 -5.535 -10.25 1 97.75 114 HIS B CA 1
ATOM 2577 C C . HIS B 1 114 ? 17.844 -6.871 -10.766 1 97.75 114 HIS B C 1
ATOM 2579 O O . HIS B 1 114 ? 19.047 -7.113 -10.727 1 97.75 114 HIS B O 1
ATOM 2585 N N . THR B 1 115 ? 16.953 -7.738 -11.25 1 96.31 115 THR B N 1
ATOM 2586 C CA . THR B 1 115 ? 17.406 -8.977 -11.883 1 96.31 115 THR B CA 1
ATOM 2587 C C . THR B 1 115 ? 16.844 -9.086 -13.297 1 96.31 115 THR B C 1
ATOM 2589 O O . THR B 1 115 ? 17.531 -9.562 -14.203 1 96.31 115 THR B O 1
ATOM 2592 N N . PHE B 1 116 ? 15.555 -8.539 -13.547 1 92.06 116 PHE B N 1
ATOM 2593 C CA . PHE B 1 116 ? 15.055 -8.844 -14.883 1 92.06 116 PHE B CA 1
ATOM 2594 C C . PHE B 1 116 ? 14.148 -7.73 -15.391 1 92.06 116 PHE B C 1
ATOM 2596 O O . PHE B 1 116 ? 13.836 -7.668 -16.578 1 92.06 116 PHE B O 1
ATOM 2603 N N . VAL B 1 117 ? 13.734 -6.828 -14.555 1 91 117 VAL B N 1
ATOM 2604 C CA . VAL B 1 117 ? 12.82 -5.777 -14.992 1 91 117 VAL B CA 1
ATOM 2605 C C . VAL B 1 117 ? 13.617 -4.613 -15.578 1 91 117 VAL B C 1
ATOM 2607 O O . VAL B 1 117 ? 13.367 -4.195 -16.719 1 91 117 VAL B O 1
ATOM 2610 N N . PHE B 1 118 ? 14.555 -4.098 -14.797 1 93.75 118 PHE B N 1
ATOM 2611 C CA . PHE B 1 118 ? 15.352 -2.965 -15.258 1 93.75 118 PHE B CA 1
ATOM 2612 C C . PHE B 1 118 ? 16.359 -3.406 -16.297 1 93.75 118 PHE B C 1
ATOM 2614 O O . PHE B 1 118 ? 16.828 -4.547 -16.281 1 93.75 118 PHE B O 1
ATOM 2621 N N . PRO B 1 119 ? 16.672 -2.516 -17.188 1 93.44 119 PRO B N 1
ATOM 2622 C CA . PRO B 1 119 ? 17.828 -2.797 -18.031 1 93.44 119 PRO B CA 1
ATOM 2623 C C . PRO B 1 119 ? 19.109 -3.01 -17.234 1 93.44 119 PRO B C 1
ATOM 2625 O O . PRO B 1 119 ? 19.25 -2.477 -16.125 1 93.44 119 PRO B O 1
ATOM 2628 N N . GLU B 1 120 ? 20 -3.762 -17.781 1 94.25 120 GLU B N 1
ATOM 2629 C CA . GLU B 1 120 ? 21.188 -4.191 -17.078 1 94.25 120 GLU B CA 1
ATOM 2630 C C . GLU B 1 120 ? 21.953 -2.998 -16.5 1 94.25 120 GLU B C 1
ATOM 2632 O O . GLU B 1 120 ? 22.469 -3.064 -15.383 1 94.25 120 GLU B O 1
ATOM 2637 N N . GLU B 1 121 ? 21.984 -1.898 -17.203 1 93.88 121 GLU B N 1
ATOM 2638 C CA . GLU B 1 121 ? 22.797 -0.743 -16.812 1 93.88 121 GLU B CA 1
ATOM 2639 C C . GLU B 1 121 ? 22.188 -0.038 -15.602 1 93.88 121 GLU B C 1
ATOM 2641 O O . GLU B 1 121 ? 22.859 0.77 -14.953 1 93.88 121 GLU B O 1
ATOM 2646 N N . LYS B 1 122 ? 21.016 -0.373 -15.211 1 94.94 122 LYS B N 1
ATOM 2647 C CA . LYS B 1 122 ? 20.359 0.277 -14.086 1 94.94 122 LYS B CA 1
ATOM 2648 C C . LYS B 1 122 ? 20.266 -0.661 -12.883 1 94.94 122 LYS B C 1
ATOM 2650 O O . LYS B 1 122 ? 19.797 -0.266 -11.812 1 94.94 122 LYS B O 1
ATOM 2655 N N . ARG B 1 123 ? 20.703 -1.828 -13.055 1 97.31 123 ARG B N 1
ATOM 2656 C CA . ARG B 1 123 ? 20.609 -2.811 -11.984 1 97.31 123 ARG B CA 1
ATOM 2657 C C . ARG B 1 123 ? 21.703 -2.611 -10.953 1 97.31 123 ARG B C 1
ATOM 2659 O O . ARG B 1 123 ? 22.828 -2.217 -11.305 1 97.31 123 ARG B O 1
ATOM 2666 N N . VAL B 1 124 ? 21.375 -2.807 -9.711 1 98.06 124 VAL B N 1
ATOM 2667 C CA . VAL B 1 124 ? 22.297 -2.754 -8.586 1 98.06 124 VAL B CA 1
ATOM 2668 C C . VAL B 1 124 ? 22.328 -4.105 -7.879 1 98.06 124 VAL B C 1
ATOM 2670 O O . VAL B 1 124 ? 21.578 -4.332 -6.93 1 98.06 124 VAL B O 1
ATOM 2673 N N . PRO B 1 125 ? 23.234 -4.969 -8.258 1 97.25 125 PRO B N 1
ATOM 2674 C CA . PRO B 1 125 ? 23.25 -6.336 -7.734 1 97.25 125 PRO B CA 1
ATOM 2675 C C . PRO B 1 125 ? 23.422 -6.387 -6.219 1 97.25 125 PRO B C 1
ATOM 2677 O O . PRO B 1 125 ? 22.906 -7.297 -5.562 1 97.25 125 PRO B O 1
ATOM 2680 N N . GLU B 1 126 ? 24.047 -5.355 -5.664 1 97.31 126 GLU B N 1
ATOM 2681 C CA . GLU B 1 126 ? 24.359 -5.34 -4.238 1 97.31 126 GLU B CA 1
ATOM 2682 C C . GLU B 1 126 ? 23.094 -5.227 -3.398 1 97.31 126 GLU B C 1
ATOM 2684 O O . GLU B 1 126 ? 23.094 -5.535 -2.205 1 97.31 126 GLU B O 1
ATOM 2689 N N . ILE B 1 127 ? 22.016 -4.848 -4.035 1 98.06 127 ILE B N 1
ATOM 2690 C CA . ILE B 1 127 ? 20.781 -4.605 -3.301 1 98.06 127 ILE B CA 1
ATOM 2691 C C . ILE B 1 127 ? 20.094 -5.934 -2.998 1 98.06 127 ILE B C 1
ATOM 2693 O O . ILE B 1 127 ? 19.203 -6 -2.143 1 98.06 127 ILE B O 1
ATOM 2697 N N . LEU B 1 128 ? 20.469 -7.023 -3.73 1 97.69 128 LEU B N 1
ATOM 2698 C CA . LEU B 1 128 ? 19.75 -8.289 -3.688 1 97.69 128 LEU B CA 1
ATOM 2699 C C . LEU B 1 128 ? 19.859 -8.938 -2.312 1 97.69 128 LEU B C 1
ATOM 2701 O O . LEU B 1 128 ? 18.891 -9.508 -1.811 1 97.69 128 LEU B O 1
ATOM 2705 N N . GLU B 1 129 ? 21 -8.797 -1.706 1 97.12 129 GLU B N 1
ATOM 2706 C CA . GLU B 1 129 ? 21.188 -9.375 -0.376 1 97.12 129 GLU B CA 1
ATOM 2707 C C . GLU B 1 129 ? 20.344 -8.633 0.663 1 97.12 129 GLU B C 1
ATOM 2709 O O . GLU B 1 129 ? 19.812 -9.242 1.594 1 97.12 129 GLU B O 1
ATOM 2714 N N . ILE B 1 130 ? 20.281 -7.352 0.498 1 97.62 130 ILE B N 1
ATOM 2715 C CA . ILE B 1 130 ? 19.5 -6.531 1.415 1 97.62 130 ILE B CA 1
ATOM 2716 C C . ILE B 1 130 ? 18.016 -6.816 1.227 1 97.62 130 ILE B C 1
ATOM 2718 O O . ILE B 1 130 ? 17.266 -6.902 2.201 1 97.62 130 ILE B O 1
ATOM 2722 N N . ALA B 1 131 ? 17.609 -6.977 -0.043 1 97.75 131 ALA B N 1
ATOM 2723 C CA . ALA B 1 131 ? 16.219 -7.324 -0.343 1 97.75 131 ALA B CA 1
ATOM 2724 C C . ALA B 1 131 ? 15.844 -8.656 0.304 1 97.75 131 ALA B C 1
ATOM 2726 O O . ALA B 1 131 ? 14.75 -8.781 0.869 1 97.75 131 ALA B O 1
ATOM 2727 N N . ARG B 1 132 ? 16.703 -9.602 0.231 1 97.81 132 ARG B N 1
ATOM 2728 C CA . ARG B 1 132 ? 16.469 -10.898 0.858 1 97.81 132 ARG B CA 1
ATOM 2729 C C . ARG B 1 132 ? 16.328 -10.758 2.369 1 97.81 132 ARG B C 1
ATOM 2731 O O . ARG B 1 132 ? 15.43 -11.352 2.973 1 97.81 132 ARG B O 1
ATOM 2738 N N . TRP B 1 133 ? 17.219 -10.023 2.918 1 97.62 133 TRP B N 1
ATOM 2739 C CA . TRP B 1 133 ? 17.188 -9.773 4.355 1 97.62 133 TRP B CA 1
ATOM 2740 C C . TRP B 1 133 ? 15.875 -9.133 4.777 1 97.62 133 TRP B C 1
ATOM 2742 O O . TRP B 1 133 ? 15.258 -9.555 5.754 1 97.62 133 TRP B O 1
ATOM 2752 N N . GLU B 1 134 ? 15.438 -8.141 4.082 1 97.19 134 GLU B N 1
ATOM 2753 C CA . GLU B 1 134 ? 14.172 -7.465 4.371 1 97.19 134 GLU B CA 1
ATOM 2754 C C . GLU B 1 134 ? 12.992 -8.414 4.203 1 97.19 134 GLU B C 1
ATOM 2756 O O . GLU B 1 134 ? 12.047 -8.391 5 1 97.19 134 GLU B O 1
ATOM 2761 N N . PHE B 1 135 ? 13.062 -9.211 3.119 1 98.56 135 PHE B N 1
ATOM 2762 C CA . PHE B 1 135 ? 11.984 -10.156 2.855 1 98.56 135 PHE B CA 1
ATOM 2763 C C . PHE B 1 135 ? 11.844 -11.148 4.004 1 98.56 135 PHE B C 1
ATOM 2765 O O . PHE B 1 135 ? 10.734 -11.422 4.461 1 98.56 135 PHE B O 1
ATOM 2772 N N . LEU B 1 136 ? 12.922 -11.641 4.504 1 98.19 136 LEU B N 1
ATOM 2773 C CA . LEU B 1 136 ? 12.906 -12.609 5.59 1 98.19 136 LEU B CA 1
ATOM 2774 C C . LEU B 1 136 ? 12.359 -11.984 6.871 1 98.19 136 LEU B C 1
ATOM 2776 O O . LEU B 1 136 ? 11.641 -12.641 7.629 1 98.19 136 LEU B O 1
ATOM 2780 N N . LYS B 1 137 ? 12.695 -10.742 7.102 1 96.38 137 LYS B N 1
ATOM 2781 C CA . LYS B 1 137 ? 12.133 -10.039 8.25 1 96.38 137 LYS B CA 1
ATOM 2782 C C . LYS B 1 137 ? 10.617 -9.938 8.148 1 96.38 137 LYS B C 1
ATOM 2784 O O . LYS B 1 137 ? 9.906 -10.156 9.125 1 96.38 137 LYS B O 1
ATOM 2789 N N . ALA B 1 138 ? 10.156 -9.617 6.965 1 97.56 138 ALA B N 1
ATOM 2790 C CA . ALA B 1 138 ? 8.719 -9.523 6.746 1 97.56 138 ALA B CA 1
ATOM 2791 C C . ALA B 1 138 ? 8.047 -10.891 6.895 1 97.56 138 ALA B C 1
ATOM 2793 O O . ALA B 1 138 ? 6.918 -10.984 7.375 1 97.56 138 ALA B O 1
ATOM 2794 N N . CYS B 1 139 ? 8.734 -11.938 6.465 1 98.44 139 CYS B N 1
ATOM 2795 C CA . CYS B 1 139 ? 8.211 -13.297 6.594 1 98.44 139 CYS B CA 1
ATOM 2796 C C . CYS B 1 139 ? 8.039 -13.68 8.062 1 98.44 139 CYS B C 1
ATOM 2798 O O . CYS B 1 139 ? 7.086 -14.375 8.414 1 98.44 139 CYS B O 1
ATOM 2800 N N . LYS B 1 140 ? 8.938 -13.234 8.859 1 97.12 140 LYS B N 1
ATOM 2801 C CA . LYS B 1 140 ? 8.812 -13.508 10.289 1 97.12 140 LYS B CA 1
ATOM 2802 C C . LYS B 1 140 ? 7.543 -12.875 10.852 1 97.12 140 LYS B C 1
ATOM 2804 O O . LYS B 1 140 ? 6.82 -13.508 11.625 1 97.12 140 LYS B O 1
ATOM 2809 N N . VAL B 1 141 ? 7.301 -11.703 10.469 1 96.12 141 VAL B N 1
ATOM 2810 C CA . VAL B 1 141 ? 6.102 -11 10.906 1 96.12 141 VAL B CA 1
ATOM 2811 C C . VAL B 1 141 ? 4.859 -11.711 10.367 1 96.12 141 VAL B C 1
ATOM 2813 O O . VAL B 1 141 ? 3.883 -11.906 11.094 1 96.12 141 VAL B O 1
ATOM 2816 N N . LEU B 1 142 ? 4.922 -12.078 9.102 1 98 142 LEU B N 1
ATOM 2817 C CA . LEU B 1 142 ? 3.811 -12.789 8.477 1 98 142 LEU B CA 1
ATOM 2818 C C . LEU B 1 142 ? 3.5 -14.078 9.219 1 98 142 LEU B C 1
ATOM 2820 O O . LEU B 1 142 ? 2.332 -14.391 9.469 1 98 142 LEU B O 1
ATOM 2824 N N . ALA B 1 143 ? 4.535 -14.828 9.508 1 97.25 143 ALA B N 1
ATOM 2825 C CA . ALA B 1 143 ? 4.355 -16.078 10.227 1 97.25 143 ALA B CA 1
ATOM 2826 C C . ALA B 1 143 ? 3.656 -15.859 11.562 1 97.25 143 ALA B C 1
ATOM 2828 O O . ALA B 1 143 ? 2.775 -16.641 11.945 1 97.25 143 ALA B O 1
ATOM 2829 N N . GLN B 1 144 ? 4.027 -14.789 12.242 1 94.5 144 GLN B N 1
ATOM 2830 C CA . GLN B 1 144 ? 3.383 -14.445 13.508 1 94.5 144 GLN B CA 1
ATOM 2831 C C . GLN B 1 144 ? 1.909 -14.109 13.305 1 94.5 144 GLN B C 1
ATOM 2833 O O . GLN B 1 144 ? 1.053 -14.547 14.078 1 94.5 144 GLN B O 1
ATOM 2838 N N . ARG B 1 145 ? 1.641 -13.367 12.297 1 95.06 145 ARG B N 1
ATOM 2839 C CA . ARG B 1 145 ? 0.273 -12.945 12.008 1 95.06 145 ARG B CA 1
ATOM 2840 C C . ARG B 1 145 ? -0.601 -14.141 11.648 1 95.06 145 ARG B C 1
ATOM 2842 O O . ARG B 1 145 ? -1.807 -14.141 11.906 1 95.06 145 ARG B O 1
ATOM 2849 N N . LEU B 1 146 ? -0.009 -15.148 11.062 1 96.69 146 LEU B N 1
ATOM 2850 C CA . LEU B 1 146 ? -0.759 -16.297 10.57 1 96.69 146 LEU B CA 1
ATOM 2851 C C . LEU B 1 146 ? -0.787 -17.406 11.617 1 96.69 146 LEU B C 1
ATOM 2853 O O . LEU B 1 146 ? -1.382 -18.469 11.391 1 96.69 146 LEU B O 1
ATOM 2857 N N . GLU B 1 147 ? -0.166 -17.156 12.703 1 93.38 147 GLU B N 1
ATOM 2858 C CA . GLU B 1 147 ? -0.095 -18.188 13.734 1 93.38 147 GLU B CA 1
ATOM 2859 C C . GLU B 1 147 ? -1.489 -18.656 14.148 1 93.38 147 GLU B C 1
ATOM 2861 O O . GLU B 1 147 ? -2.357 -17.828 14.445 1 93.38 147 GLU B O 1
ATOM 2866 N N . ASN B 1 148 ? -1.729 -19.922 14.062 1 91.69 148 ASN B N 1
ATOM 2867 C CA . ASN B 1 148 ? -2.967 -20.594 14.461 1 91.69 148 ASN B CA 1
ATOM 2868 C C . ASN B 1 148 ? -4.145 -20.141 13.594 1 91.69 148 ASN B C 1
ATOM 2870 O O . ASN B 1 148 ? -5.281 -20.109 14.07 1 91.69 148 ASN B O 1
ATOM 2874 N N . LYS B 1 149 ? -3.889 -19.688 12.453 1 94.12 149 LYS B N 1
ATOM 2875 C CA . LYS B 1 149 ? -4.945 -19.281 11.531 1 94.12 149 LYS B CA 1
ATOM 2876 C C . LYS B 1 149 ? -4.91 -20.109 10.25 1 94.12 149 LYS B C 1
ATOM 2878 O O . LYS B 1 149 ? -3.836 -20.391 9.711 1 94.12 149 LYS B O 1
ATOM 2883 N N . THR B 1 150 ? -6.059 -20.516 9.883 1 95.06 150 THR B N 1
ATOM 2884 C CA . THR B 1 150 ? -6.176 -21.188 8.602 1 95.06 150 THR B CA 1
ATOM 2885 C C . THR B 1 150 ? -6.129 -20.188 7.449 1 95.06 150 THR B C 1
ATOM 2887 O O . THR B 1 150 ? -5.531 -20.469 6.406 1 95.06 150 THR B O 1
ATOM 2890 N N . PHE B 1 151 ? -6.785 -19.094 7.648 1 97.69 151 PHE B N 1
ATOM 2891 C CA . PHE B 1 151 ? -6.812 -18 6.676 1 97.69 151 PHE B CA 1
ATOM 2892 C C . PHE B 1 151 ? -6.336 -16.703 7.305 1 97.69 151 PHE B C 1
ATOM 2894 O O . PHE B 1 151 ? -6.316 -16.562 8.531 1 97.69 151 PHE B O 1
ATOM 2901 N N . ALA B 1 152 ? -5.855 -15.789 6.535 1 97.44 152 ALA B N 1
ATOM 2902 C CA . ALA B 1 152 ? -5.18 -14.578 6.984 1 97.44 152 ALA B CA 1
ATOM 2903 C C . ALA B 1 152 ? -6.074 -13.758 7.91 1 97.44 152 ALA B C 1
ATOM 2905 O O . ALA B 1 152 ? -5.629 -13.289 8.953 1 97.44 152 ALA B O 1
ATOM 2906 N N . LEU B 1 153 ? -7.355 -13.602 7.574 1 95.31 153 LEU B N 1
ATOM 2907 C CA . LEU B 1 153 ? -8.25 -12.781 8.383 1 95.31 153 LEU B CA 1
ATOM 2908 C C . LEU B 1 153 ? -8.977 -13.633 9.422 1 95.31 153 LEU B C 1
ATOM 29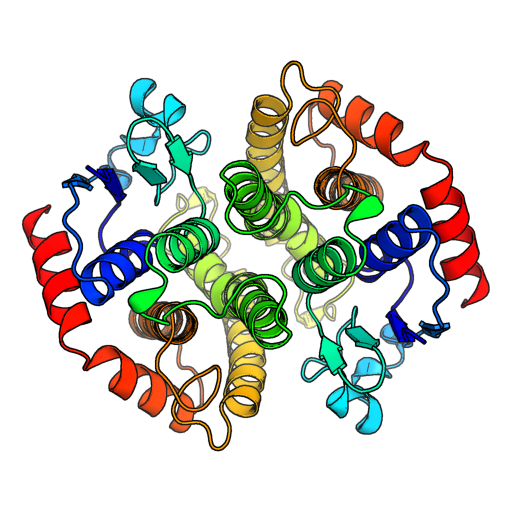10 O O . LEU B 1 153 ? -9.836 -13.133 10.148 1 95.31 153 LEU B O 1
ATOM 2914 N N . GLY B 1 154 ? -8.695 -14.938 9.445 1 89.75 154 GLY B N 1
ATOM 2915 C CA . GLY B 1 154 ? -9.336 -15.797 10.43 1 89.75 154 GLY B CA 1
ATOM 2916 C C . GLY B 1 154 ? -9.945 -17.047 9.82 1 89.75 154 GLY B C 1
ATOM 2917 O O . GLY B 1 154 ? -9.266 -17.812 9.133 1 89.75 154 GLY B O 1
ATOM 2918 N N . GLU B 1 155 ? -11.25 -17.094 9.898 1 86.69 155 GLU B N 1
ATOM 2919 C CA . GLU B 1 155 ? -11.859 -18.406 9.695 1 86.69 155 GLU B CA 1
ATOM 2920 C C . GLU B 1 155 ? -12.281 -18.594 8.234 1 86.69 155 GLU B C 1
ATOM 2922 O O . GLU B 1 155 ? -12.617 -19.703 7.828 1 86.69 155 GLU B O 1
ATOM 2927 N N . SER B 1 156 ? -12.227 -17.578 7.512 1 94.5 156 SER B N 1
ATOM 2928 C CA . SER B 1 156 ? -12.703 -17.766 6.145 1 94.5 156 SER B CA 1
ATOM 2929 C C . SER B 1 156 ? -11.695 -17.219 5.137 1 94.5 156 SER B C 1
ATOM 2931 O O . SER B 1 156 ? -10.945 -16.281 5.441 1 94.5 156 SER B O 1
ATOM 2933 N N . PHE B 1 157 ? -11.695 -17.875 3.959 1 97.69 157 PHE B N 1
ATOM 2934 C CA . PHE B 1 157 ? -10.898 -17.422 2.82 1 97.69 157 PHE B CA 1
ATOM 2935 C C . PHE B 1 157 ? -11.32 -16.016 2.387 1 97.69 157 PHE B C 1
ATOM 2937 O O . PHE B 1 157 ? -12.508 -15.703 2.367 1 97.69 157 PHE B O 1
ATOM 2944 N N . SER B 1 158 ? -10.375 -15.195 2.092 1 98.31 158 SER B N 1
ATOM 2945 C CA . SER B 1 158 ? -10.641 -13.82 1.682 1 98.31 158 SER B CA 1
ATOM 2946 C C . SER B 1 158 ? -9.648 -13.359 0.621 1 98.31 158 SER B C 1
ATOM 2948 O O . SER B 1 158 ? -8.727 -14.086 0.265 1 98.31 158 SER B O 1
ATOM 2950 N N . ALA B 1 159 ? -9.836 -12.164 0.154 1 98.56 159 ALA B N 1
ATOM 2951 C CA . ALA B 1 159 ? -8.945 -11.539 -0.824 1 98.56 159 ALA B CA 1
ATOM 2952 C C . ALA B 1 159 ? -7.523 -11.43 -0.282 1 98.56 159 ALA B C 1
ATOM 2954 O O . ALA B 1 159 ? -6.559 -11.461 -1.046 1 98.56 159 ALA B O 1
ATOM 2955 N N . ILE B 1 160 ? -7.355 -11.367 1.06 1 98.75 160 ILE B N 1
ATOM 2956 C CA . ILE B 1 160 ? -6.027 -11.266 1.654 1 98.75 160 ILE B CA 1
ATOM 2957 C C . ILE B 1 160 ? -5.254 -12.555 1.408 1 98.75 160 ILE B C 1
ATOM 2959 O O . ILE B 1 160 ? -4.043 -12.531 1.185 1 98.75 160 ILE B O 1
ATOM 2963 N N . ASP B 1 161 ? -5.934 -13.625 1.474 1 98.81 161 ASP B N 1
ATOM 2964 C CA . ASP B 1 161 ? -5.273 -14.898 1.216 1 98.81 161 ASP B CA 1
ATOM 2965 C C . ASP B 1 161 ? -4.734 -14.961 -0.213 1 98.81 161 ASP B C 1
ATOM 2967 O O . ASP B 1 161 ? -3.66 -15.516 -0.454 1 98.81 161 ASP B O 1
ATOM 2971 N N . ILE B 1 162 ? -5.465 -14.422 -1.148 1 98.56 162 ILE B N 1
ATOM 2972 C CA . ILE B 1 162 ? -5 -14.32 -2.527 1 98.56 162 ILE B CA 1
ATOM 2973 C C . ILE B 1 162 ? -3.734 -13.469 -2.588 1 98.56 162 ILE B C 1
ATOM 2975 O O . ILE B 1 162 ? -2.734 -13.875 -3.188 1 98.56 162 ILE B O 1
ATOM 2979 N N . LEU B 1 163 ? -3.791 -12.312 -1.944 1 98.5 163 LEU B N 1
ATOM 2980 C CA . LEU B 1 163 ? -2.676 -11.375 -1.958 1 98.5 163 LEU B CA 1
ATOM 2981 C C . LEU B 1 163 ? -1.423 -12.008 -1.36 1 98.5 163 LEU B C 1
ATOM 2983 O O . LEU B 1 163 ? -0.342 -11.93 -1.949 1 98.5 163 LEU B O 1
ATOM 2987 N N . VAL B 1 164 ? -1.578 -12.641 -0.217 1 98.69 164 VAL B N 1
ATOM 2988 C CA . VAL B 1 164 ? -0.453 -13.242 0.489 1 98.69 164 VAL B CA 1
ATOM 2989 C C . VAL B 1 164 ? 0.093 -14.414 -0.32 1 98.69 164 VAL B C 1
ATOM 2991 O O . VAL B 1 164 ? 1.297 -14.492 -0.58 1 98.69 164 VAL B O 1
ATOM 2994 N N . ALA B 1 165 ? -0.767 -15.312 -0.756 1 98.5 165 ALA B N 1
ATOM 2995 C CA . ALA B 1 165 ? -0.332 -16.516 -1.472 1 98.5 165 ALA B CA 1
ATOM 2996 C C . ALA B 1 165 ? 0.349 -16.141 -2.787 1 98.5 165 ALA B C 1
ATOM 2998 O O . ALA B 1 165 ? 1.386 -16.719 -3.137 1 98.5 165 ALA B O 1
ATOM 2999 N N . GLN B 1 166 ? -0.257 -15.25 -3.512 1 98.06 166 GLN B N 1
ATOM 3000 C CA . GLN B 1 166 ? 0.348 -14.844 -4.773 1 98.06 166 GLN B CA 1
ATOM 3001 C C . GLN B 1 166 ? 1.724 -14.219 -4.551 1 98.06 166 GLN B C 1
ATOM 3003 O O . GLN B 1 166 ? 2.648 -14.445 -5.332 1 98.06 166 GLN B O 1
ATOM 3008 N N . THR B 1 167 ? 1.89 -13.391 -3.516 1 98.56 167 THR B N 1
ATOM 3009 C CA . THR B 1 167 ? 3.178 -12.805 -3.168 1 98.56 167 THR B CA 1
ATOM 3010 C C . THR B 1 167 ? 4.191 -13.891 -2.818 1 98.56 167 THR B C 1
ATOM 3012 O O . THR B 1 167 ? 5.34 -13.844 -3.262 1 98.56 167 THR B O 1
ATOM 3015 N N . LEU B 1 168 ? 3.773 -14.891 -2.064 1 98.62 168 LEU B N 1
ATOM 3016 C CA . LEU B 1 168 ? 4.664 -15.984 -1.691 1 98.62 168 LEU B CA 1
ATOM 3017 C C . LEU B 1 168 ? 5.012 -16.844 -2.904 1 98.62 168 LEU B C 1
ATOM 3019 O O . LEU B 1 168 ? 6.098 -17.422 -2.971 1 98.62 168 LEU B O 1
ATOM 3023 N N . LEU B 1 169 ? 4.152 -16.922 -3.881 1 97.56 169 LEU B N 1
ATOM 3024 C CA . LEU B 1 169 ? 4.461 -17.609 -5.129 1 97.56 169 LEU B CA 1
ATOM 3025 C C . LEU B 1 169 ? 5.547 -16.859 -5.902 1 97.56 169 LEU B C 1
ATOM 3027 O O . LEU B 1 169 ? 6.395 -17.484 -6.547 1 97.56 169 LEU B O 1
ATOM 3031 N N . TRP B 1 170 ? 5.516 -15.484 -5.859 1 97.31 170 TRP B N 1
ATOM 3032 C CA . TRP B 1 170 ? 6.609 -14.703 -6.422 1 97.31 170 TRP B CA 1
ATOM 3033 C C . TRP B 1 170 ? 7.934 -15.062 -5.754 1 97.31 170 TRP B C 1
ATOM 3035 O O . TRP B 1 170 ? 8.953 -15.211 -6.426 1 97.31 170 TRP B O 1
ATOM 3045 N N . ALA B 1 171 ? 7.848 -15.133 -4.445 1 98.25 171 ALA B N 1
ATOM 3046 C CA . ALA B 1 171 ? 9.055 -15.484 -3.705 1 98.25 171 ALA B CA 1
ATOM 3047 C C . ALA B 1 171 ? 9.625 -16.812 -4.188 1 98.25 171 ALA B C 1
ATOM 3049 O O . ALA B 1 171 ? 10.836 -16.938 -4.41 1 98.25 171 ALA B O 1
ATOM 3050 N N . LYS B 1 172 ? 8.789 -17.75 -4.363 1 97.12 172 LYS B N 1
ATOM 3051 C CA . LYS B 1 172 ? 9.211 -19.062 -4.855 1 97.12 172 LYS B CA 1
ATOM 3052 C C . LYS B 1 172 ? 9.805 -18.953 -6.258 1 97.12 172 LYS B C 1
ATOM 3054 O O . LYS B 1 172 ? 10.859 -19.516 -6.531 1 97.12 172 LYS B O 1
ATOM 3059 N N . ALA B 1 173 ? 9.18 -18.234 -7.105 1 95.44 173 ALA B N 1
ATOM 3060 C CA . ALA B 1 173 ? 9.641 -18.062 -8.477 1 95.44 173 ALA B CA 1
ATOM 3061 C C . ALA B 1 173 ? 11 -17.375 -8.516 1 95.44 173 ALA B C 1
ATOM 3063 O O . ALA B 1 173 ? 11.812 -17.641 -9.414 1 95.44 173 ALA B O 1
ATOM 3064 N N . PHE B 1 174 ? 11.25 -16.484 -7.539 1 95.94 174 PHE B N 1
ATOM 3065 C CA . PHE B 1 174 ? 12.492 -15.727 -7.469 1 95.94 174 PHE B CA 1
ATOM 3066 C C . PHE B 1 174 ? 13.562 -16.516 -6.711 1 95.94 174 PHE B C 1
ATOM 3068 O O . PHE B 1 174 ? 14.656 -16 -6.465 1 95.94 174 PHE B O 1
ATOM 3075 N N . ASP B 1 175 ? 13.203 -17.734 -6.285 1 95.12 175 ASP B N 1
ATOM 3076 C CA . ASP B 1 175 ? 14.086 -18.562 -5.469 1 95.12 175 ASP B CA 1
ATOM 3077 C C . ASP B 1 175 ? 14.469 -17.844 -4.176 1 95.12 175 ASP B C 1
ATOM 3079 O O . ASP B 1 175 ? 15.648 -17.781 -3.826 1 95.12 175 ASP B O 1
ATOM 3083 N N . MET B 1 176 ? 13.461 -17.188 -3.625 1 96.12 176 MET B N 1
ATOM 3084 C CA . MET B 1 176 ? 13.602 -16.516 -2.334 1 96.12 176 MET B CA 1
ATOM 3085 C C . MET B 1 176 ? 12.867 -17.297 -1.24 1 96.12 176 MET B C 1
ATOM 3087 O O . MET B 1 176 ? 11.672 -17.094 -1.032 1 96.12 176 MET B O 1
ATOM 3091 N N . PRO B 1 177 ? 13.57 -18.062 -0.523 1 96 177 PRO B N 1
ATOM 3092 C CA . PRO B 1 177 ? 12.914 -18.859 0.515 1 96 177 PRO B CA 1
ATOM 3093 C C . PRO B 1 177 ? 12.305 -18 1.62 1 96 177 PRO B C 1
ATOM 3095 O O . PRO B 1 177 ? 12.875 -16.969 1.987 1 96 177 PRO B O 1
ATOM 3098 N N . THR B 1 178 ? 11.234 -18.438 2.203 1 97.44 178 THR B N 1
ATOM 3099 C CA . THR B 1 178 ? 10.547 -17.703 3.266 1 97.44 178 THR B CA 1
ATOM 3100 C C . THR B 1 178 ? 11.211 -17.969 4.613 1 97.44 178 THR B C 1
ATOM 3102 O O . THR B 1 178 ? 10.992 -17.219 5.574 1 97.44 178 THR B O 1
ATOM 3105 N N . GLY B 1 179 ? 11.945 -19.062 4.711 1 96.12 179 GLY B N 1
ATOM 3106 C CA . GLY B 1 179 ? 12.555 -19.469 5.973 1 96.12 179 GLY B CA 1
ATOM 3107 C C . GLY B 1 179 ? 11.562 -20.078 6.938 1 96.12 179 GLY B C 1
ATOM 3108 O O . GLY B 1 179 ? 11.867 -20.25 8.125 1 96.12 179 GLY B O 1
ATOM 3109 N N . SER B 1 180 ? 10.352 -20.391 6.488 1 97.44 180 SER B N 1
ATOM 3110 C CA . SER B 1 180 ? 9.289 -20.891 7.352 1 97.44 180 SER B CA 1
ATOM 3111 C C . SER B 1 180 ? 8.477 -21.984 6.66 1 97.44 180 SER B C 1
ATOM 3113 O O . SER B 1 180 ? 7.801 -21.719 5.664 1 97.44 180 SER B O 1
ATOM 3115 N N . LYS B 1 181 ? 8.484 -23.172 7.234 1 96.25 181 LYS B N 1
ATOM 3116 C CA . LYS B 1 181 ? 7.691 -24.281 6.699 1 96.25 181 LYS B CA 1
ATOM 3117 C C . LYS B 1 181 ? 6.195 -23.969 6.781 1 96.25 181 LYS B C 1
ATOM 3119 O O . LYS B 1 181 ? 5.426 -24.391 5.914 1 96.25 181 LYS B O 1
ATOM 3124 N N . GLU B 1 182 ? 5.91 -23.234 7.785 1 96.94 182 GLU B N 1
ATOM 3125 C CA . GLU B 1 182 ? 4.512 -22.875 7.98 1 96.94 182 GLU B CA 1
ATOM 3126 C C . GLU B 1 182 ? 4.023 -21.953 6.855 1 96.94 182 GLU B C 1
ATOM 3128 O O . GLU B 1 182 ? 2.908 -22.125 6.359 1 96.94 182 GLU B O 1
ATOM 3133 N N . LEU B 1 183 ? 4.832 -21.031 6.477 1 98.38 183 LEU B N 1
ATOM 3134 C CA . LEU B 1 183 ? 4.461 -20.125 5.395 1 98.38 183 LEU B CA 1
ATOM 3135 C C . LEU B 1 183 ? 4.395 -20.875 4.066 1 98.38 183 LEU B C 1
ATOM 3137 O O . LEU B 1 183 ? 3.508 -20.609 3.248 1 98.38 183 LEU B O 1
ATOM 3141 N N . ASP B 1 184 ? 5.371 -21.766 3.891 1 97.81 184 ASP B N 1
ATOM 3142 C CA . ASP B 1 184 ? 5.348 -22.578 2.68 1 97.81 184 ASP B CA 1
ATOM 3143 C C . ASP B 1 184 ? 4.078 -23.422 2.611 1 97.81 184 ASP B C 1
ATOM 3145 O O . ASP B 1 184 ? 3.453 -23.531 1.555 1 97.81 184 ASP B O 1
ATOM 3149 N N . ALA B 1 185 ? 3.727 -23.984 3.695 1 97.69 185 ALA B N 1
ATOM 3150 C CA . ALA B 1 185 ? 2.512 -24.781 3.76 1 97.69 185 ALA B CA 1
ATOM 3151 C C . ALA B 1 185 ? 1.273 -23.938 3.492 1 97.69 185 ALA B C 1
ATOM 3153 O O . ALA B 1 185 ? 0.348 -24.375 2.807 1 97.69 185 ALA B O 1
ATOM 3154 N N . TYR B 1 186 ? 1.235 -22.75 4.055 1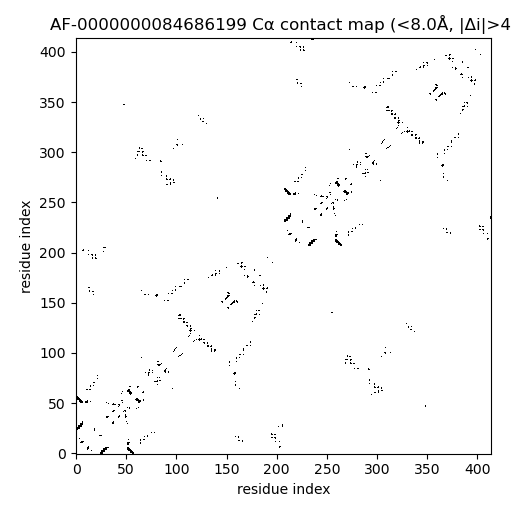 98.19 186 TYR B N 1
ATOM 3155 C CA . TYR B 1 186 ? 0.141 -21.812 3.822 1 98.19 186 TYR B CA 1
ATOM 3156 C C . TYR B 1 186 ? 0.01 -21.484 2.34 1 98.19 186 TYR B C 1
ATOM 3158 O O . TYR B 1 186 ? -1.084 -21.578 1.775 1 98.19 186 TYR B O 1
ATOM 3166 N N . ARG B 1 187 ? 1.11 -21.094 1.745 1 98.12 187 ARG B N 1
ATOM 3167 C CA . ARG B 1 187 ? 1.146 -20.797 0.319 1 98.12 187 ARG B CA 1
ATOM 3168 C C . ARG B 1 187 ? 0.588 -21.953 -0.505 1 98.12 187 ARG B C 1
ATOM 3170 O O . ARG B 1 187 ? -0.259 -21.75 -1.377 1 98.12 187 ARG B O 1
ATOM 3177 N N . ASP B 1 188 ? 1.045 -23.172 -0.212 1 97.56 188 ASP B N 1
ATOM 3178 C CA . ASP B 1 188 ? 0.661 -24.359 -0.985 1 97.56 188 ASP B CA 1
ATOM 3179 C C . ASP B 1 188 ? -0.82 -24.672 -0.794 1 97.56 188 ASP B C 1
ATOM 3181 O O . ASP B 1 188 ? -1.509 -25.047 -1.748 1 97.56 188 ASP B O 1
ATOM 3185 N N . ARG B 1 189 ? -1.282 -24.516 0.395 1 97 189 ARG B N 1
ATOM 3186 C CA . ARG B 1 189 ? -2.688 -24.781 0.689 1 97 189 ARG B CA 1
ATOM 3187 C C . ARG B 1 189 ? -3.592 -23.797 -0.061 1 97 189 ARG B C 1
ATOM 3189 O O . ARG B 1 189 ? -4.566 -24.219 -0.695 1 97 189 ARG B O 1
ATOM 3196 N N . ILE B 1 190 ? -3.299 -22.547 0.012 1 97.88 190 ILE B N 1
ATOM 3197 C CA . ILE B 1 190 ? -4.129 -21.531 -0.636 1 97.88 190 ILE B CA 1
ATOM 3198 C C . ILE B 1 190 ? -4.043 -21.688 -2.152 1 97.88 190 ILE B C 1
ATOM 3200 O O . ILE B 1 190 ? -5.047 -21.562 -2.855 1 97.88 190 ILE B O 1
ATOM 3204 N N . SER B 1 191 ? -2.846 -22.016 -2.639 1 96.38 191 SER B N 1
ATOM 3205 C CA . SER B 1 191 ? -2.621 -22.109 -4.078 1 96.38 191 SER B CA 1
ATOM 3206 C C . SER B 1 191 ? -3.227 -23.391 -4.652 1 96.38 191 SER B C 1
ATOM 3208 O O . SER B 1 191 ? -3.283 -23.562 -5.871 1 96.38 191 SER B O 1
ATOM 3210 N N . ALA B 1 192 ? -3.643 -24.312 -3.877 1 96.19 192 ALA B N 1
ATOM 3211 C CA . ALA B 1 192 ? -4.258 -25.547 -4.328 1 96.19 192 ALA B CA 1
ATOM 3212 C C . ALA B 1 192 ? -5.727 -25.344 -4.684 1 96.19 192 ALA B C 1
ATOM 3214 O O . ALA B 1 192 ? -6.371 -26.234 -5.242 1 96.19 192 ALA B O 1
ATOM 3215 N N . ARG B 1 193 ? -6.25 -24.203 -4.379 1 95.69 193 ARG B N 1
ATOM 3216 C CA . ARG B 1 193 ? -7.637 -23.906 -4.715 1 95.69 193 ARG B CA 1
ATOM 3217 C C . ARG B 1 193 ? -7.867 -24 -6.223 1 95.69 193 ARG B C 1
ATOM 3219 O O . ARG B 1 193 ? -7.02 -23.578 -7.012 1 95.69 193 ARG B O 1
ATOM 3226 N N . PRO B 1 194 ? -9.016 -24.453 -6.617 1 93.75 194 PRO B N 1
ATOM 3227 C CA . PRO B 1 194 ? -9.305 -24.641 -8.039 1 93.75 194 PRO B CA 1
ATOM 3228 C C . PRO B 1 194 ? -9.25 -23.328 -8.828 1 93.75 194 PRO B C 1
ATOM 3230 O O . PRO B 1 194 ? -8.953 -23.328 -10.023 1 93.75 194 PRO B O 1
ATOM 3233 N N . SER B 1 195 ? -9.547 -22.266 -8.234 1 92.75 195 SER B N 1
ATOM 3234 C CA . SER B 1 195 ? -9.562 -20.969 -8.906 1 92.75 195 SER B CA 1
ATOM 3235 C C . SER B 1 195 ? -8.195 -20.625 -9.492 1 92.75 195 SER B C 1
ATOM 3237 O O . SER B 1 195 ? -8.109 -20.016 -10.562 1 92.75 195 SER B O 1
ATOM 3239 N N . LEU B 1 196 ? -7.117 -20.984 -8.844 1 91.06 196 LEU B N 1
ATOM 3240 C CA . LEU B 1 196 ? -5.789 -20.688 -9.375 1 91.06 196 LEU B CA 1
ATOM 3241 C C . LEU B 1 196 ? -5.543 -21.453 -10.672 1 91.06 196 LEU B C 1
ATOM 3243 O O . LEU B 1 196 ? -4.895 -20.938 -11.586 1 91.06 196 LEU B O 1
ATOM 3247 N N . GLY B 1 197 ? -6.027 -22.734 -10.688 1 87.56 197 GLY B N 1
ATOM 3248 C CA . GLY B 1 197 ? -5.949 -23.469 -11.945 1 87.56 197 GLY B CA 1
ATOM 3249 C C . GLY B 1 197 ? -6.609 -22.734 -13.094 1 87.56 197 GLY B C 1
ATOM 3250 O O . GLY B 1 197 ? -6.059 -22.672 -14.195 1 87.56 197 GLY B O 1
ATOM 3251 N N . ARG B 1 198 ? -7.715 -22.172 -12.859 1 88.62 198 ARG B N 1
ATOM 3252 C CA . ARG B 1 198 ? -8.438 -21.406 -13.875 1 88.62 198 ARG B CA 1
ATOM 3253 C C . ARG B 1 198 ? -7.664 -20.156 -14.273 1 88.62 198 ARG B C 1
ATOM 3255 O O . ARG B 1 198 ? -7.688 -19.75 -15.43 1 88.62 198 ARG B O 1
ATOM 3262 N N . VAL B 1 199 ? -7.012 -19.547 -13.289 1 87.56 199 VAL B N 1
ATOM 3263 C CA . VAL B 1 199 ? -6.176 -18.375 -13.539 1 87.56 199 VAL B CA 1
ATOM 3264 C C . VAL B 1 199 ? -5.074 -18.719 -14.531 1 87.56 199 VAL B C 1
ATOM 3266 O O . VAL B 1 199 ? -4.859 -18 -15.516 1 87.56 199 VAL B O 1
ATOM 3269 N N . VAL B 1 200 ? -4.395 -19.859 -14.227 1 87.38 200 VAL B N 1
ATOM 3270 C CA . VAL B 1 200 ? -3.295 -20.312 -15.07 1 87.38 200 VAL B CA 1
ATOM 3271 C C . VAL B 1 200 ? -3.803 -20.562 -16.484 1 87.38 200 VAL B C 1
ATOM 3273 O O . VAL B 1 200 ? -3.168 -20.156 -17.469 1 87.38 200 VAL B O 1
ATOM 3276 N N . ASP B 1 201 ? -4.973 -21.125 -16.609 1 87.38 201 ASP B N 1
ATOM 3277 C CA . ASP B 1 201 ? -5.574 -21.391 -17.906 1 87.38 201 ASP B CA 1
ATOM 3278 C C . ASP B 1 201 ? -5.867 -20.094 -18.656 1 87.38 201 ASP B C 1
ATOM 3280 O O . ASP B 1 201 ? -5.578 -19.969 -19.844 1 87.38 201 ASP B O 1
ATOM 3284 N N . ARG B 1 202 ? -6.379 -19.156 -17.953 1 86.31 202 ARG B N 1
ATOM 3285 C CA . ARG B 1 202 ? -6.746 -17.875 -18.531 1 86.31 202 ARG B CA 1
ATOM 3286 C C . ARG B 1 202 ? -5.508 -17.125 -19.016 1 86.31 202 ARG B C 1
ATOM 3288 O O . ARG B 1 202 ? -5.48 -16.609 -20.141 1 86.31 202 ARG B O 1
ATOM 3295 N N . GLU B 1 203 ? -4.508 -17.062 -18.188 1 86.12 203 GLU B N 1
ATOM 3296 C CA . GLU B 1 203 ? -3.311 -16.281 -18.5 1 86.12 203 GLU B CA 1
ATOM 3297 C C . GLU B 1 203 ? -2.486 -16.953 -19.594 1 86.12 203 GLU B C 1
ATOM 3299 O O . GLU B 1 203 ? -1.823 -16.281 -20.391 1 86.12 203 GLU B O 1
ATOM 3304 N N . THR B 1 204 ? -2.482 -18.312 -19.625 1 83.31 204 THR B N 1
ATOM 3305 C CA . THR B 1 204 ? -1.763 -19.062 -20.656 1 83.31 204 THR B CA 1
ATOM 3306 C C . THR B 1 204 ? -2.471 -18.938 -22 1 83.31 204 THR B C 1
ATOM 3308 O O . THR B 1 204 ? -1.822 -18.891 -23.047 1 83.31 204 THR B O 1
ATOM 3311 N N . ALA B 1 205 ? -3.805 -18.938 -21.938 1 82.81 205 ALA B N 1
ATOM 3312 C CA . ALA B 1 205 ? -4.578 -18.797 -23.172 1 82.81 205 ALA B CA 1
ATOM 3313 C C . ALA B 1 205 ? -4.348 -17.438 -23.812 1 82.81 205 ALA B C 1
ATOM 3315 O O . ALA B 1 205 ? -4.5 -17.281 -25.031 1 82.81 205 ALA B O 1
ATOM 3316 N N . ALA B 1 206 ? -4.051 -16.547 -23.062 1 71.56 206 ALA B N 1
ATOM 3317 C CA . ALA B 1 206 ? -3.803 -15.195 -23.547 1 71.56 206 ALA B CA 1
ATOM 3318 C C . ALA B 1 206 ? -2.414 -15.078 -24.172 1 71.56 206 ALA B C 1
ATOM 3320 O O . ALA B 1 206 ? -2.117 -14.109 -24.875 1 71.56 206 ALA B O 1
ATOM 3321 N N . ASN B 1 207 ? -1.386 -16.031 -23.859 1 64.5 207 ASN B N 1
ATOM 3322 C CA . ASN B 1 207 ? -0.049 -16.047 -24.438 1 64.5 207 ASN B CA 1
ATOM 3323 C C . ASN B 1 207 ? -0.081 -16.484 -25.891 1 64.5 207 ASN B C 1
ATOM 3325 O O . ASN B 1 207 ? -0.796 -17.422 -26.25 1 64.5 207 ASN B O 1
#

InterPro domains:
  IPR004045 Glutathione S-transferase, N-terminal [PF02798] (2-72)
  IPR004045 Glutathione S-transferase, N-terminal [PS50404] (1-80)
  IPR004046 Glutathione S-transferase, C-terminal [PF00043] (113-194)
  IPR010987 Glutathione S-transferase, C-terminal-like [PS50405] (86-207)
  IPR036249 Thioredoxin-like superfamily [SSF52833] (1-83)
  IPR036282 Glutathione S-transferase, C-terminal domain superfamily [SSF47616] (80-201)
  IPR040079 Glutathione transferase family [SFLDS00019] (1-205)